Protein AF-0000000079446127 (afdb_homodimer)

Secondary structure (DSSP, 8-state):
-----EEEEEEETTEEEEEEE-TT--SGGG-EEEEE--GGGHHHHHHHHHTSTTTTT--HHHHHHHHHTTEE-TTHHHHHHHHHHT-HHHHHH----------------B-STTSEEEEEEE---SS--TT---EEEEEEETTT--EEEEEES---HHHHHHHHHHHHHHH---SEEEE-S-HHHHHHHHHHHHHHHT--S----EEEE---HHHHHHHHHHHHHHHHHHTT-GGGHHHHHHHHHHHHHHS--TTTSS-HHHHHHSSPPP-HHHHHHHHHH-S-------HHHHHHHHHHHHHHHHHHHHHHHHHHHHHHHHHHHHHHHHT--/-----EEEEEEETTEEEEEEE-TT--SGGG-EEEEE--GGGHHHHHHHHHTSTTTTT--HHHHHHHHHTTEE-TTHHHHHHHHHHT-HHHHHH------------------STTSEEEEEEE---SS--TT---EEEEEEETTT--EEEEEES---HHHHHHHHHHHHHHH---SEEEE-S-HHHHHHHHHHHHHHHT--S----EEEE---HHHHHHHHHHHHHHHHHHTT-GGGHHHHHHHHHHHHHHS--TTTSS-HHHHHHSSPPP-HHHHHHHHHH-------B-HHHHHHHHHHHHHHHHHHHHHHHHHHHHHHHHHHHHHHHHT--

Solvent-accessible surface area (backbone atoms only — not comparable to full-atom values): 34783 Å² total; per-residue (Å²): 133,78,81,59,61,57,68,46,78,43,81,54,99,92,36,48,30,37,35,36,23,57,64,84,40,78,55,76,29,36,46,39,64,13,42,53,53,60,75,89,52,45,62,61,51,49,40,58,30,23,70,21,49,52,22,30,59,48,56,53,68,50,26,44,53,50,39,51,62,44,33,40,44,95,58,46,69,58,51,43,45,53,49,56,74,65,33,63,53,56,62,71,66,47,77,76,71,82,64,78,77,52,75,74,62,77,76,66,58,19,42,63,70,36,32,40,27,30,43,50,74,47,63,74,47,95,47,59,24,84,87,48,31,31,32,32,42,36,36,26,18,67,48,37,60,39,69,46,72,42,72,21,66,55,86,47,39,60,56,47,21,53,52,48,45,51,50,29,40,72,56,20,55,48,55,28,42,30,25,72,66,52,68,69,55,47,52,48,20,50,51,38,34,28,51,70,50,62,37,90,61,85,69,80,54,49,68,44,79,38,89,54,55,65,47,53,51,49,49,52,52,49,50,52,36,47,53,52,54,23,78,80,43,49,46,45,52,72,73,44,45,43,29,38,48,27,26,55,29,68,27,56,34,68,66,40,46,37,17,18,34,34,62,52,50,37,36,84,58,44,47,73,65,52,50,52,48,43,58,75,67,34,87,57,65,64,76,68,44,44,47,56,47,43,25,49,43,31,28,37,18,33,39,37,40,36,52,45,4,49,50,31,18,50,46,42,47,48,50,48,47,53,50,46,54,54,52,60,59,66,63,63,117,132,77,83,60,63,56,69,46,76,44,80,54,98,91,37,49,30,38,35,38,24,57,63,84,48,78,54,76,87,47,51,40,65,12,42,52,53,60,75,90,53,46,62,61,51,51,41,57,29,23,68,22,49,53,22,31,60,49,56,52,67,51,26,44,52,49,39,52,61,45,34,42,43,94,59,47,69,59,52,43,43,53,49,56,73,65,31,61,55,56,62,71,65,47,76,78,71,81,63,81,78,52,73,72,62,78,71,71,82,37,47,63,70,35,33,42,29,28,44,50,74,46,65,75,48,96,47,58,22,84,86,49,30,31,32,33,41,35,36,27,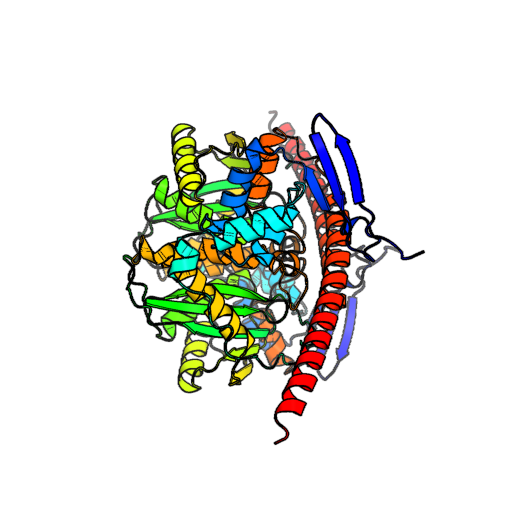19,66,45,36,60,38,68,48,75,42,73,22,66,57,86,46,38,60,58,47,20,54,53,47,47,50,50,28,40,72,56,20,57,47,55,29,42,31,26,72,66,52,66,68,55,48,53,49,21,49,51,39,35,27,51,70,51,61,37,91,62,85,69,79,53,50,68,42,78,37,89,54,53,66,47,51,53,49,49,51,52,51,50,52,36,48,53,50,55,24,78,79,42,50,46,45,52,73,74,43,45,43,30,38,49,27,26,57,28,68,28,58,35,83,49,31,68,42,16,17,35,32,54,52,50,29,36,83,60,44,47,71,64,53,50,52,48,42,62,75,71,35,91,66,74,71,78,53,33,46,49,53,56,42,43,40,53,28,25,50,40,23,30,51,48,46,48,50,19,48,52,32,30,52,48,42,47,51,50,46,47,50,50,45,54,50,48,56,54,62,61,63,116

InterPro domains:
  IPR001584 Integrase, catalytic core [PF00665] (112-209)
  IPR001584 Integrase, catalytic core [PS50994] (109-268)
  IPR012337 Ribonuclease H-like superfamily [SSF53098] (106-262)
  IPR036397 Ribonuclease H superfamily [G3DSA:3.30.420.10] (107-305)
  IPR041588 Integrase zinc-binding domain [PF17921] (37-93)

Structure (mmCIF, N/CA/C/O backbone):
data_AF-0000000079446127-model_v1
#
loop_
_entity.id
_entity.type
_entity.pdbx_description
1 polymer 'Gypsy retrotransposon integrase-like protein 1'
#
loop_
_atom_site.group_PDB
_atom_site.id
_atom_site.type_symbol
_atom_site.label_atom_id
_atom_site.label_alt_id
_atom_site.label_comp_id
_atom_site.label_asym_id
_atom_site.label_entity_id
_atom_site.label_seq_id
_atom_site.pdbx_PDB_ins_code
_atom_site.Cartn_x
_atom_site.Cartn_y
_atom_site.Cartn_z
_atom_site.occupancy
_atom_site.B_iso_or_equiv
_atom_site.auth_seq_id
_atom_site.auth_comp_id
_atom_site.auth_asym_id
_atom_site.auth_atom_id
_atom_site.pdbx_PDB_model_num
ATOM 1 N N . MET A 1 1 ? 5.703 39.188 -22.734 1 23.27 1 MET A N 1
ATOM 2 C CA . MET A 1 1 ? 4.672 39.094 -21.703 1 23.27 1 MET A CA 1
ATOM 3 C C . MET A 1 1 ? 4.672 37.688 -21.078 1 23.27 1 MET A C 1
ATOM 5 O O . MET A 1 1 ? 4.562 36.688 -21.781 1 23.27 1 MET A O 1
ATOM 9 N N . GLY A 1 2 ? 5.465 37.344 -20.016 1 31.41 2 GLY A N 1
ATOM 10 C CA . GLY A 1 2 ? 5.875 36.094 -19.391 1 31.41 2 GLY A CA 1
ATOM 11 C C . GLY A 1 2 ? 4.715 35.188 -19.078 1 31.41 2 GLY A C 1
ATOM 12 O O . GLY A 1 2 ? 3.629 35.625 -18.719 1 31.41 2 GLY A O 1
ATOM 13 N N . ARG A 1 3 ? 4.449 34 -19.641 1 39 3 ARG A N 1
ATOM 14 C CA . ARG A 1 3 ? 3.301 33.125 -19.547 1 39 3 ARG A CA 1
ATOM 15 C C . ARG A 1 3 ? 2.941 32.812 -18.094 1 39 3 ARG A C 1
ATOM 17 O O . ARG A 1 3 ? 3.656 32.094 -17.406 1 39 3 ARG A O 1
ATOM 24 N N . GLY A 1 4 ? 2.486 33.75 -17.156 1 42.06 4 GLY A N 1
ATOM 25 C CA . GLY A 1 4 ? 2.26 34 -15.75 1 42.06 4 GLY A CA 1
ATOM 26 C C . GLY A 1 4 ? 1.458 32.906 -15.062 1 42.06 4 GLY A C 1
ATOM 27 O O . GLY A 1 4 ? 0.84 32.062 -15.727 1 42.06 4 GLY A O 1
ATOM 28 N N . CYS A 1 5 ? 1.877 32.562 -13.828 1 53.16 5 CYS A N 1
ATOM 29 C CA . CYS A 1 5 ? 1.074 31.781 -12.898 1 53.16 5 CYS A CA 1
ATOM 30 C C . CYS A 1 5 ? -0.397 32.156 -12.984 1 53.16 5 CYS A C 1
ATOM 32 O O . CYS A 1 5 ? -0.735 33.344 -12.953 1 53.16 5 CYS A O 1
ATOM 34 N N . GLN A 1 6 ? -1.207 31.422 -13.711 1 63.09 6 GLN A N 1
ATOM 35 C CA . GLN A 1 6 ? -2.621 31.781 -13.781 1 63.09 6 GLN A CA 1
ATOM 36 C C . GLN A 1 6 ? -3.34 31.406 -12.484 1 63.09 6 GLN A C 1
ATOM 38 O O . GLN A 1 6 ? -3.266 30.266 -12.023 1 63.09 6 GLN A O 1
ATOM 43 N N . GLU A 1 7 ? -3.377 32.406 -11.531 1 75.81 7 GLU A N 1
ATOM 44 C CA . GLU A 1 7 ? -4.191 32.281 -10.328 1 75.81 7 GLU A CA 1
ATOM 45 C C . GLU A 1 7 ? -5.562 32.938 -10.516 1 75.81 7 GLU A C 1
ATOM 47 O O . GLU A 1 7 ? -5.691 33.969 -11.172 1 75.81 7 GLU A O 1
ATOM 52 N N . ARG A 1 8 ? -6.613 32.094 -10.219 1 80.5 8 ARG A N 1
ATOM 53 C CA . ARG A 1 8 ? -7.977 32.625 -10.266 1 80.5 8 ARG A CA 1
ATOM 54 C C . ARG A 1 8 ? -8.727 32.312 -8.977 1 80.5 8 ARG A C 1
ATOM 56 O O . ARG A 1 8 ? -8.484 31.281 -8.344 1 80.5 8 ARG A O 1
ATOM 63 N N . PHE A 1 9 ? -9.438 33.375 -8.531 1 85.19 9 PHE A N 1
ATOM 64 C CA . PHE A 1 9 ? -10.273 33.156 -7.355 1 85.19 9 PHE A CA 1
ATOM 65 C C . PHE A 1 9 ? -11.734 33 -7.754 1 85.19 9 PHE A C 1
ATOM 67 O O . PHE A 1 9 ? -12.219 33.688 -8.656 1 85.19 9 PHE A O 1
ATOM 74 N N . LEU A 1 10 ? -12.312 32.031 -7.145 1 86 10 LEU A N 1
ATOM 75 C CA . LEU A 1 10 ? -13.695 31.688 -7.469 1 86 10 LEU A CA 1
ATOM 76 C C . LEU A 1 10 ? -14.531 31.562 -6.203 1 86 10 LEU A C 1
ATOM 78 O O . LEU A 1 10 ? -14.055 31.047 -5.188 1 86 10 LEU A O 1
ATOM 82 N N . TRP A 1 11 ? -15.742 32.125 -6.332 1 84.38 11 TRP A N 1
ATOM 83 C CA . TRP A 1 11 ? -16.719 31.938 -5.273 1 84.38 11 TRP A CA 1
ATOM 84 C C . TRP A 1 11 ? -17.719 30.859 -5.652 1 84.38 11 TRP A C 1
ATOM 86 O O . TRP A 1 11 ? -18.375 30.938 -6.691 1 84.38 11 TRP A O 1
ATOM 96 N N . GLU A 1 12 ? -17.703 29.781 -4.832 1 83.56 12 GLU A N 1
ATOM 97 C CA . GLU A 1 12 ? -18.609 28.656 -5.113 1 83.56 12 GLU A CA 1
ATOM 98 C C . GLU A 1 12 ? -19.25 28.141 -3.834 1 83.56 12 GLU A C 1
ATOM 100 O O . GLU A 1 12 ? -18.562 27.75 -2.895 1 83.56 12 GLU A O 1
ATOM 105 N N . LYS A 1 13 ? -20.578 28.094 -3.791 1 81.25 13 LYS A N 1
ATOM 106 C CA . LYS A 1 13 ? -21.375 27.531 -2.709 1 81.25 13 LYS A CA 1
ATOM 107 C C . LYS A 1 13 ? -20.984 28.109 -1.36 1 81.25 13 LYS A C 1
ATOM 109 O O . LYS A 1 13 ? -20.797 27.391 -0.387 1 81.25 13 LYS A O 1
ATOM 114 N N . GLY A 1 14 ? -20.594 29.391 -1.325 1 79.88 14 GLY A N 1
ATOM 115 C CA . GLY A 1 14 ? -20.344 30.078 -0.069 1 79.88 14 GLY A CA 1
ATOM 116 C C . GLY A 1 14 ? -18.875 30.031 0.344 1 79.88 14 GLY A C 1
ATOM 117 O O . GLY A 1 14 ? -18.516 30.516 1.419 1 79.88 14 GLY A O 1
ATOM 118 N N . PHE A 1 15 ? -18.141 29.469 -0.603 1 86.81 15 PHE A N 1
ATOM 119 C CA . PHE A 1 15 ? -16.719 29.359 -0.279 1 86.81 15 PHE A CA 1
ATOM 120 C C . PHE A 1 15 ? -15.875 30.047 -1.347 1 86.81 15 PHE A C 1
ATOM 122 O O . PHE A 1 15 ? -16.25 30.062 -2.521 1 86.81 15 PHE A O 1
ATOM 129 N N . LEU A 1 16 ? -14.828 30.672 -0.871 1 88.56 16 LEU A N 1
ATOM 130 C CA . LEU A 1 16 ? -13.852 31.266 -1.782 1 88.56 16 LEU A CA 1
ATOM 131 C C . LEU A 1 16 ? -12.727 30.281 -2.076 1 88.56 16 LEU A C 1
ATOM 133 O O . LEU A 1 16 ? -12.133 29.719 -1.153 1 88.56 16 LEU A O 1
ATOM 137 N N . TYR A 1 17 ? -12.492 30.062 -3.385 1 90.12 17 TYR A N 1
ATOM 138 C CA . TYR A 1 17 ? -11.438 29.141 -3.803 1 90.12 17 TYR A CA 1
ATOM 139 C C . TYR A 1 17 ? -10.375 29.859 -4.621 1 90.12 17 TYR A C 1
ATOM 141 O O . TYR A 1 17 ? -10.688 30.812 -5.344 1 90.12 17 TYR A O 1
ATOM 149 N N . ARG A 1 18 ? -9.18 29.406 -4.387 1 86.88 18 ARG A N 1
ATOM 150 C CA . ARG A 1 18 ? -8.078 29.797 -5.266 1 86.88 18 ARG A CA 1
ATOM 151 C C . ARG A 1 18 ? -7.688 28.656 -6.195 1 86.88 18 ARG A C 1
ATOM 153 O O . ARG A 1 18 ? -7.422 27.531 -5.738 1 86.88 18 ARG A O 1
ATOM 160 N N . GLU A 1 19 ? -7.754 28.875 -7.391 1 84.5 19 GLU A N 1
ATOM 161 C CA . GLU A 1 19 ? -7.234 27.922 -8.367 1 84.5 19 GLU A CA 1
ATOM 162 C C . GLU A 1 19 ? -5.867 28.359 -8.891 1 84.5 19 GLU A C 1
ATOM 164 O O . GLU A 1 19 ? -5.699 29.5 -9.32 1 84.5 19 GLU A O 1
ATOM 169 N N . TRP A 1 20 ? -4.969 27.484 -8.664 1 76.12 20 TRP A N 1
ATOM 170 C CA . TRP A 1 20 ? -3.596 27.812 -9.023 1 76.12 20 TRP A CA 1
ATOM 171 C C . TRP A 1 20 ? -2.961 26.703 -9.844 1 76.12 20 TRP A C 1
ATOM 173 O O . TRP A 1 20 ? -3.176 25.516 -9.57 1 76.12 20 TRP A O 1
ATOM 183 N N . ALA A 1 21 ? -2.41 27.062 -10.922 1 69.62 21 ALA A N 1
ATOM 184 C CA . ALA A 1 21 ? -1.623 26.109 -11.711 1 69.62 21 ALA A CA 1
ATOM 185 C C . ALA A 1 21 ? -0.177 26.578 -11.844 1 69.62 21 ALA A C 1
ATOM 187 O O . ALA A 1 21 ? 0.085 27.781 -11.977 1 69.62 21 ALA A O 1
ATOM 188 N N . PRO A 1 22 ? 0.817 25.656 -11.523 1 59.19 22 PRO A N 1
ATOM 189 C CA . PRO A 1 22 ? 2.211 26.062 -11.719 1 59.19 22 PRO A CA 1
ATOM 190 C C . PRO A 1 22 ? 2.479 26.594 -13.125 1 59.19 22 PRO A C 1
ATOM 192 O O . PRO A 1 22 ? 1.766 26.25 -14.062 1 59.19 22 PRO A O 1
ATOM 195 N N . PRO A 1 23 ? 3.43 27.672 -13.125 1 53.41 23 PRO A N 1
ATOM 196 C CA . PRO A 1 23 ? 3.764 28.172 -14.461 1 53.41 23 PRO A CA 1
ATOM 197 C C . PRO A 1 23 ? 4.191 27.047 -15.414 1 53.41 23 PRO A C 1
ATOM 199 O O . PRO A 1 23 ? 4.938 26.156 -15.023 1 53.41 23 PRO A O 1
ATOM 202 N N . GLY A 1 24 ? 3.664 27.047 -16.594 1 47.56 24 GLY A N 1
ATOM 203 C CA . GLY A 1 24 ? 3.984 26.078 -17.609 1 47.56 24 GLY A CA 1
ATOM 204 C C . GLY A 1 24 ? 3.027 24.906 -17.641 1 47.56 24 GLY A C 1
ATOM 205 O O . GLY A 1 24 ? 3.082 24.062 -18.547 1 47.56 24 GLY A O 1
ATOM 206 N N . GLU A 1 25 ? 2.521 24.688 -16.469 1 46.84 25 GLU A N 1
ATOM 207 C CA . GLU A 1 25 ? 1.557 23.578 -16.453 1 46.84 25 GLU A CA 1
ATOM 208 C C . GLU A 1 25 ? 0.2 24.031 -16.984 1 46.84 25 GLU A C 1
ATOM 210 O O . GLU A 1 25 ? -0.528 24.766 -16.312 1 46.84 25 GLU A O 1
ATOM 215 N N . VAL A 1 26 ? 0.149 24.172 -18.234 1 42.28 26 VAL A N 1
ATOM 216 C CA . VAL A 1 26 ? -1.074 24.656 -18.859 1 42.28 26 VAL A CA 1
ATOM 217 C C . VAL A 1 26 ? -2.23 23.719 -18.547 1 42.28 26 VAL A C 1
ATOM 219 O O . VAL A 1 26 ? -3.385 24.016 -18.859 1 42.28 26 VAL A O 1
ATOM 222 N N . GLU A 1 27 ? -1.966 22.484 -18.453 1 44.5 27 GLU A N 1
ATOM 223 C CA . GLU A 1 27 ? -3.135 21.625 -18.562 1 44.5 27 GLU A CA 1
ATOM 224 C C . GLU A 1 27 ? -3.842 21.469 -17.219 1 44.5 27 GLU A C 1
ATOM 226 O O . GLU A 1 27 ? -3.242 21.688 -16.172 1 44.5 27 GLU A O 1
ATOM 231 N N . SER A 1 28 ? -5.168 21.469 -17.188 1 46.16 28 SER A N 1
ATOM 232 C CA . SER A 1 28 ? -6.199 21.422 -16.156 1 46.16 28 SER A CA 1
ATOM 233 C C . SER A 1 28 ? -5.781 20.531 -14.992 1 46.16 28 SER A C 1
ATOM 235 O O . SER A 1 28 ? -6.207 20.734 -13.852 1 46.16 28 SER A O 1
ATOM 237 N N . TRP A 1 29 ? -4.926 19.594 -15.258 1 47.31 29 TRP A N 1
ATOM 238 C CA . TRP A 1 29 ? -4.648 18.578 -14.242 1 47.31 29 TRP A CA 1
ATOM 239 C C . TRP A 1 29 ? -3.711 19.125 -13.172 1 47.31 29 TRP A C 1
ATOM 241 O O . TRP A 1 29 ? -3.658 18.609 -12.055 1 47.31 29 TRP A O 1
ATOM 251 N N . GLY A 1 30 ? -3.164 20.25 -13.477 1 56.69 30 GLY A N 1
ATOM 252 C CA . GLY A 1 30 ? -2.223 20.875 -12.555 1 56.69 30 GLY A CA 1
ATOM 253 C C . GLY A 1 30 ? -2.848 21.969 -11.711 1 56.69 30 GLY A C 1
ATOM 254 O O . GLY A 1 30 ? -2.184 22.562 -10.859 1 56.69 30 GLY A O 1
ATOM 255 N N . ILE A 1 31 ? -4.133 22.016 -11.953 1 63.28 31 ILE A N 1
ATOM 256 C CA . ILE A 1 31 ? -4.754 23.125 -11.227 1 63.28 31 ILE A CA 1
ATOM 257 C C . ILE A 1 31 ? -5.137 22.656 -9.82 1 63.28 31 ILE A C 1
ATOM 259 O O . ILE A 1 31 ? -5.801 21.641 -9.656 1 63.28 31 ILE A O 1
ATOM 263 N N . ARG A 1 32 ? -4.594 23.281 -8.898 1 77.19 32 ARG A N 1
ATOM 264 C CA . ARG A 1 32 ? -4.938 23.031 -7.5 1 77.19 32 ARG A CA 1
ATOM 265 C C . ARG A 1 32 ? -6.027 23.984 -7.023 1 77.19 32 ARG A C 1
ATOM 267 O O . ARG A 1 32 ? -5.949 25.188 -7.258 1 77.19 32 ARG A O 1
ATOM 274 N N . ARG A 1 33 ? -7.07 23.391 -6.578 1 83.69 33 ARG A N 1
ATOM 275 C CA . ARG A 1 33 ? -8.148 24.172 -5.98 1 83.69 33 ARG A CA 1
ATOM 276 C C . ARG A 1 33 ? -7.992 24.25 -4.465 1 83.69 33 ARG A C 1
ATOM 278 O O . ARG A 1 33 ? -8.078 23.219 -3.775 1 83.69 33 ARG A O 1
ATOM 285 N N . GLN A 1 34 ? -7.75 25.453 -4.062 1 89.75 34 GLN A N 1
ATOM 286 C CA . GLN A 1 34 ? -7.473 25.656 -2.645 1 89.75 34 GLN A CA 1
ATOM 287 C C . GLN A 1 34 ? -8.578 26.469 -1.979 1 89.75 34 GLN A C 1
ATOM 289 O O . GLN A 1 34 ? -9.039 27.469 -2.531 1 89.75 34 GLN A O 1
ATOM 294 N N . LEU A 1 35 ? -9.047 26.031 -0.858 1 89.81 35 LEU A N 1
ATOM 295 C CA . LEU A 1 35 ? -9.992 26.797 -0.056 1 89.81 35 LEU A CA 1
ATOM 296 C C . LEU A 1 35 ? -9.297 27.953 0.648 1 89.81 35 LEU A C 1
ATOM 298 O O . LEU A 1 35 ? -8.305 27.75 1.351 1 89.81 35 LEU A O 1
ATOM 302 N N . VAL A 1 36 ? -9.797 29.141 0.406 1 89.5 36 VAL A N 1
ATOM 303 C CA . VAL A 1 36 ? -9.227 30.312 1.062 1 89.5 36 VAL A CA 1
ATOM 304 C C . VAL A 1 36 ? -9.781 30.438 2.48 1 89.5 36 VAL A C 1
ATOM 306 O O . VAL A 1 36 ? -11 30.422 2.684 1 89.5 36 VAL A O 1
ATOM 309 N N . VAL A 1 37 ? -8.883 30.547 3.398 1 89.62 37 VAL A N 1
ATOM 310 C CA . VAL A 1 37 ? -9.312 30.406 4.785 1 89.62 37 VAL A CA 1
ATOM 311 C C . VAL A 1 37 ? -9.109 31.734 5.527 1 89.62 37 VAL A C 1
ATOM 313 O O . VAL A 1 37 ? -8.086 32.406 5.355 1 89.62 37 VAL A O 1
ATOM 316 N N . PRO A 1 38 ? -10.125 32.062 6.328 1 83.94 38 PRO A N 1
ATOM 317 C CA . PRO A 1 38 ? -9.984 33.25 7.18 1 83.94 38 PRO A CA 1
ATOM 318 C C . PRO A 1 38 ? -8.914 33.094 8.258 1 83.94 38 PRO A C 1
ATOM 320 O O . PRO A 1 38 ? -8.484 31.953 8.531 1 83.94 38 PRO A O 1
ATOM 323 N N . GLN A 1 39 ? -8.578 34.125 8.859 1 82.94 39 GLN A N 1
ATOM 324 C CA . GLN A 1 39 ? -7.48 34.156 9.828 1 82.94 39 GLN A CA 1
ATOM 325 C C . GLN A 1 39 ? -7.777 33.281 11.039 1 82.94 39 GLN A C 1
ATOM 327 O O . GLN A 1 39 ? -6.871 32.656 11.578 1 82.94 39 GLN A O 1
ATOM 332 N N . LYS A 1 40 ? -8.992 33.219 11.422 1 83.44 40 LYS A N 1
ATOM 333 C CA . LYS A 1 40 ? -9.375 32.531 12.656 1 83.44 40 LYS A CA 1
ATOM 334 C C . LYS A 1 40 ? -9.086 31.047 12.562 1 83.44 40 LYS A C 1
ATOM 336 O O . LYS A 1 40 ? -8.945 30.375 13.586 1 83.44 40 LYS A O 1
ATOM 341 N N . PHE A 1 41 ? -8.953 30.5 11.352 1 86.62 41 PHE A N 1
ATOM 342 C CA . PHE A 1 41 ? -8.789 29.062 11.195 1 86.62 41 PHE A CA 1
ATOM 343 C C . PHE A 1 41 ? -7.348 28.719 10.859 1 86.62 41 PHE A C 1
ATOM 345 O O . PHE A 1 41 ? -6.992 27.531 10.781 1 86.62 41 PHE A O 1
ATOM 352 N N . ARG A 1 42 ? -6.547 29.688 10.734 1 87.5 42 ARG A N 1
ATOM 353 C CA . ARG A 1 42 ? -5.195 29.484 10.227 1 87.5 42 ARG A CA 1
ATOM 354 C C . ARG A 1 42 ? -4.363 28.672 11.219 1 87.5 42 ARG A C 1
ATOM 356 O O . ARG A 1 42 ? -3.602 27.781 10.82 1 87.5 42 ARG A O 1
ATOM 363 N N . HIS A 1 43 ? -4.512 28.969 12.469 1 89.44 43 HIS A N 1
ATOM 364 C CA . HIS A 1 43 ? -3.734 28.25 13.477 1 89.44 43 HIS A CA 1
ATOM 365 C C . HIS A 1 43 ? -4.07 26.766 13.477 1 89.44 43 HIS A C 1
ATOM 367 O O . HIS A 1 43 ? -3.176 25.922 13.594 1 89.44 43 HIS A O 1
ATOM 373 N N . LYS A 1 44 ? -5.25 26.484 13.383 1 88.19 44 LYS A N 1
ATOM 374 C CA . LYS A 1 44 ? -5.691 25.094 13.336 1 88.19 44 LYS A CA 1
ATOM 375 C C . LYS A 1 44 ? -5.098 24.359 12.133 1 88.19 44 LYS A C 1
ATOM 377 O O . LYS A 1 44 ? -4.645 23.219 12.25 1 88.19 44 LYS A O 1
ATOM 382 N N . LEU A 1 45 ? -5.102 25 11.055 1 91.62 45 LEU A N 1
ATOM 383 C CA . LEU A 1 45 ? -4.57 24.406 9.836 1 91.62 45 LEU A CA 1
ATOM 384 C C . LEU A 1 45 ? -3.062 24.203 9.938 1 91.62 45 LEU A C 1
ATOM 386 O O . LEU A 1 45 ? -2.537 23.172 9.484 1 91.62 45 LEU A O 1
ATOM 390 N N . LEU A 1 46 ? -2.412 25.188 10.531 1 93.81 46 LEU A N 1
ATOM 391 C CA . LEU A 1 46 ? -0.97 25.062 10.711 1 93.81 46 LEU A CA 1
ATOM 392 C C . LEU A 1 46 ? -0.63 23.922 11.656 1 93.81 46 LEU A C 1
ATOM 394 O O . LEU A 1 46 ? 0.337 23.188 11.43 1 93.81 46 LEU A O 1
ATOM 398 N N . TYR A 1 47 ? -1.399 23.781 12.641 1 92.62 47 TYR A N 1
ATOM 399 C CA . TYR A 1 47 ? -1.229 22.672 13.578 1 92.62 47 TYR A CA 1
ATOM 400 C C . TYR A 1 47 ? -1.356 21.328 12.859 1 92.62 47 TYR A C 1
ATOM 402 O O . TYR A 1 47 ? -0.518 20.438 13.031 1 92.62 47 TYR A O 1
ATOM 410 N N . LEU A 1 48 ? -2.326 21.219 12 1 91.19 48 LEU A N 1
ATOM 411 C CA . LEU A 1 48 ? -2.572 19.984 11.258 1 91.19 48 LEU A CA 1
ATOM 412 C C . LEU A 1 48 ? -1.473 19.734 10.234 1 91.19 48 LEU A C 1
ATOM 414 O O . LEU A 1 48 ? -1.124 18.594 9.945 1 91.19 48 LEU A O 1
ATOM 418 N N . ALA A 1 49 ? -0.979 20.766 9.742 1 94.88 49 ALA A N 1
ATOM 419 C CA . ALA A 1 49 ? 0.009 20.656 8.672 1 94.88 49 ALA A CA 1
ATOM 420 C C . ALA A 1 49 ? 1.407 20.422 9.234 1 94.88 49 ALA A C 1
ATOM 422 O O . ALA A 1 49 ? 2.326 20.062 8.5 1 94.88 49 ALA A O 1
ATOM 423 N N . HIS A 1 50 ? 1.597 20.531 10.57 1 94.44 50 HIS A N 1
ATOM 424 C CA . HIS A 1 50 ? 2.955 20.516 11.102 1 94.44 50 HIS A CA 1
ATOM 425 C C . HIS A 1 50 ? 3.051 19.641 12.336 1 94.44 50 HIS A C 1
ATOM 427 O O . HIS A 1 50 ? 3.91 18.75 12.406 1 94.44 50 HIS A O 1
ATOM 433 N N . ASP A 1 51 ? 2.191 19.766 13.25 1 90.69 51 ASP A N 1
ATOM 434 C CA . ASP A 1 51 ? 2.42 19.312 14.617 1 90.69 51 ASP A CA 1
ATOM 435 C C . ASP A 1 51 ? 1.981 17.859 14.797 1 90.69 51 ASP A C 1
ATOM 437 O O . ASP A 1 51 ? 2.551 17.141 15.617 1 90.69 51 ASP A O 1
ATOM 441 N N . ILE A 1 52 ? 0.947 17.516 14.117 1 90.25 52 ILE A N 1
ATOM 442 C CA . ILE A 1 52 ? 0.389 16.188 14.367 1 90.25 52 ILE A CA 1
ATOM 443 C C . ILE A 1 52 ? 1.31 15.125 13.773 1 90.25 52 ILE A C 1
ATOM 445 O O . ILE A 1 52 ? 2.092 15.406 12.867 1 90.25 52 ILE A O 1
ATOM 449 N N . PRO A 1 53 ? 1.214 13.922 14.219 1 90.06 53 PRO A N 1
ATOM 450 C CA . PRO A 1 53 ? 2.102 12.859 13.734 1 90.06 53 PRO A CA 1
ATOM 451 C C . PRO A 1 53 ? 2.018 12.664 12.227 1 90.06 53 PRO A C 1
ATOM 453 O O . PRO A 1 53 ? 3.039 12.438 11.57 1 90.06 53 PRO A O 1
ATOM 456 N N . LEU A 1 54 ? 0.848 12.828 11.688 1 93.19 54 LEU A N 1
ATOM 457 C CA . LEU A 1 54 ? 0.642 12.633 10.258 1 93.19 54 LEU A CA 1
ATOM 458 C C . LEU A 1 54 ? 1.305 13.75 9.453 1 93.19 54 LEU A C 1
ATOM 460 O O . LEU A 1 54 ? 1.385 13.672 8.227 1 93.19 54 LEU A O 1
ATOM 464 N N . ALA A 1 55 ? 1.797 14.734 10.148 1 93.62 55 ALA A N 1
ATOM 465 C CA . ALA A 1 55 ? 2.531 15.805 9.492 1 93.62 55 ALA A CA 1
ATOM 466 C C . ALA A 1 55 ? 4.02 15.742 9.828 1 93.62 55 ALA A C 1
ATOM 468 O O . ALA A 1 55 ? 4.844 16.344 9.133 1 93.62 55 ALA A O 1
ATOM 469 N N . GLY A 1 56 ? 4.371 15.195 10.906 1 91.81 56 GLY A N 1
ATOM 470 C CA . GLY A 1 56 ? 5.719 14.742 11.211 1 91.81 56 GLY A CA 1
ATOM 471 C C . GLY A 1 56 ? 6.672 15.875 11.547 1 91.81 56 GLY A C 1
ATOM 472 O O . GLY A 1 56 ? 7.891 15.719 11.43 1 91.81 56 GLY A O 1
ATOM 473 N N . HIS A 1 57 ? 6.148 17.062 11.789 1 92.44 57 HIS A N 1
ATOM 474 C CA . HIS A 1 57 ? 6.996 18.219 12.102 1 92.44 57 HIS A CA 1
ATOM 475 C C . HIS A 1 57 ? 8.055 18.438 11.023 1 92.44 57 HIS A C 1
ATOM 477 O O . HIS A 1 57 ? 9.219 18.703 11.336 1 92.44 57 HIS A O 1
ATOM 483 N N . GLN A 1 58 ? 7.641 18.25 9.867 1 92.25 58 GLN A N 1
ATOM 484 C CA . GLN A 1 58 ? 8.586 18.422 8.766 1 92.25 58 GLN A CA 1
ATOM 485 C C . GLN A 1 58 ? 8.922 19.891 8.547 1 92.25 58 GLN A C 1
ATOM 487 O O . GLN A 1 58 ? 8.305 20.766 9.148 1 92.25 58 GLN A O 1
ATOM 492 N N . GLY A 1 59 ? 9.883 20.188 7.715 1 90.5 59 GLY A N 1
ATOM 493 C CA . GLY A 1 59 ? 10.438 21.516 7.516 1 90.5 59 GLY A CA 1
ATOM 494 C C . GLY A 1 59 ? 9.438 22.5 6.922 1 90.5 59 GLY A C 1
ATOM 495 O O . GLY A 1 59 ? 8.305 22.109 6.598 1 90.5 59 GLY A O 1
ATOM 496 N N . ILE A 1 60 ? 9.875 23.703 6.789 1 92.56 60 ILE A N 1
ATOM 497 C CA . ILE A 1 60 ? 9.047 24.828 6.367 1 92.56 60 ILE A CA 1
ATOM 498 C C . ILE A 1 60 ? 8.469 24.562 4.98 1 92.56 60 ILE A C 1
ATOM 500 O O . ILE A 1 60 ? 7.262 24.688 4.77 1 92.56 60 ILE A O 1
ATOM 504 N N . ARG A 1 61 ? 9.273 24.141 4.105 1 89.88 61 ARG A N 1
ATOM 505 C CA . ARG A 1 61 ? 8.828 23.906 2.732 1 89.88 61 ARG A CA 1
ATOM 506 C C . ARG A 1 61 ? 7.793 22.797 2.668 1 89.88 61 ARG A C 1
ATOM 508 O O . ARG A 1 61 ? 6.766 22.922 1.999 1 89.88 61 ARG A O 1
ATOM 515 N N . ARG A 1 62 ? 8.055 21.766 3.307 1 93 62 ARG A N 1
ATOM 516 C CA . ARG A 1 62 ? 7.16 20.609 3.275 1 93 62 ARG A CA 1
ATOM 517 C C . ARG A 1 62 ? 5.84 20.922 3.975 1 93 62 ARG A C 1
ATOM 519 O O . ARG A 1 62 ? 4.773 20.5 3.518 1 93 62 ARG A O 1
ATOM 526 N N . THR A 1 63 ? 5.906 21.641 5.043 1 94.75 63 THR A N 1
ATOM 527 C CA . THR A 1 63 ? 4.695 22.078 5.734 1 94.75 63 THR A CA 1
ATOM 528 C C . THR A 1 63 ? 3.846 22.969 4.836 1 94.75 63 THR A C 1
ATOM 530 O O . THR A 1 63 ? 2.625 22.797 4.766 1 94.75 63 THR A O 1
ATOM 533 N N . ARG A 1 64 ? 4.523 23.812 4.16 1 93 64 ARG A N 1
ATOM 534 C CA . ARG A 1 64 ? 3.836 24.703 3.24 1 93 64 ARG A CA 1
ATOM 535 C C . ARG A 1 64 ? 3.164 23.938 2.113 1 93 64 ARG A C 1
ATOM 537 O O . ARG A 1 64 ? 2.006 24.188 1.779 1 93 64 ARG A O 1
ATOM 544 N N . GLN A 1 65 ? 3.881 23.078 1.579 1 90.56 65 GLN A N 1
ATOM 545 C CA . GLN A 1 65 ? 3.348 22.266 0.484 1 90.56 65 GLN A CA 1
ATOM 546 C C . GLN A 1 65 ? 2.131 21.469 0.933 1 90.56 65 GLN A C 1
ATOM 548 O O . GLN A 1 65 ? 1.156 21.328 0.19 1 90.56 65 GLN A O 1
ATOM 553 N N . ARG A 1 66 ? 2.23 20.953 2.09 1 93.81 66 ARG A N 1
ATOM 554 C CA . ARG A 1 66 ? 1.11 20.203 2.65 1 93.81 66 ARG A CA 1
ATOM 555 C C . ARG A 1 66 ? -0.129 21.078 2.773 1 93.81 66 ARG A C 1
ATOM 557 O O . ARG A 1 66 ? -1.222 20.688 2.361 1 93.81 66 ARG A O 1
ATOM 564 N N . LEU A 1 67 ? 0.047 22.219 3.277 1 92.88 67 LEU A N 1
ATOM 565 C CA . LEU A 1 67 ? -1.05 23.156 3.488 1 92.88 67 LEU A CA 1
ATOM 566 C C . LEU A 1 67 ? -1.656 23.594 2.158 1 92.88 67 LEU A C 1
ATOM 568 O O . LEU A 1 67 ? -2.881 23.641 2.014 1 92.88 67 LEU A O 1
ATOM 572 N N . LEU A 1 68 ? -0.838 23.812 1.18 1 89.75 68 LEU A N 1
ATOM 573 C CA . LEU A 1 68 ? -1.249 24.391 -0.092 1 89.75 68 LEU A CA 1
ATOM 574 C C . LEU A 1 68 ? -1.959 23.359 -0.96 1 89.75 68 LEU A C 1
ATOM 576 O O . LEU A 1 68 ? -2.531 23.703 -1.998 1 89.75 68 LEU A O 1
ATOM 580 N N . GLN A 1 69 ? -1.931 22.156 -0.531 1 88.44 69 GLN A N 1
ATOM 581 C CA . GLN A 1 69 ? -2.699 21.156 -1.259 1 88.44 69 GLN A CA 1
ATOM 582 C C . GLN A 1 69 ? -4.199 21.406 -1.137 1 88.44 69 GLN A C 1
ATOM 584 O O . GLN A 1 69 ? -4.965 21.094 -2.047 1 88.44 69 GLN A O 1
ATOM 589 N N . ASN A 1 70 ? -4.574 22.031 -0.013 1 89.12 70 ASN A N 1
ATOM 590 C CA . ASN A 1 70 ? -6.004 22.172 0.248 1 89.12 70 ASN A CA 1
ATOM 591 C C . ASN A 1 70 ? -6.387 23.609 0.538 1 89.12 70 ASN A C 1
ATOM 593 O O . ASN A 1 70 ? -7.516 24.031 0.275 1 89.12 70 ASN A O 1
ATOM 597 N N . PHE A 1 71 ? -5.438 24.312 1.052 1 91.5 71 PHE A N 1
ATOM 598 C CA . PHE A 1 71 ? -5.816 25.609 1.613 1 91.5 71 PHE A CA 1
ATOM 599 C C . PHE A 1 71 ? -4.859 26.703 1.154 1 91.5 71 PHE A C 1
ATOM 601 O O . PHE A 1 71 ? -3.711 26.422 0.804 1 91.5 71 PHE A O 1
ATOM 608 N N . TYR A 1 72 ? -5.418 27.859 1.201 1 90.38 72 TYR A N 1
ATOM 609 C CA . TYR A 1 72 ? -4.613 29.047 0.923 1 90.38 72 TYR A CA 1
ATOM 610 C C . TYR A 1 72 ? -5.012 30.203 1.832 1 90.38 72 TYR A C 1
ATOM 612 O O . TYR A 1 72 ? -6.195 30.375 2.145 1 90.38 72 TYR A O 1
ATOM 620 N N . CYS A 1 73 ? -4.082 30.859 2.33 1 86.88 73 CYS A N 1
ATOM 621 C CA . CYS A 1 73 ? -4.293 32.125 3.035 1 86.88 73 CYS A CA 1
ATOM 622 C C . CYS A 1 73 ? -3.229 33.156 2.654 1 86.88 73 CYS A C 1
ATOM 624 O O . CYS A 1 73 ? -2.064 32.781 2.459 1 86.88 73 CYS A O 1
ATOM 626 N N . PRO A 1 74 ? -3.711 34.375 2.521 1 84.62 74 PRO A N 1
ATOM 627 C CA . PRO A 1 74 ? -2.688 35.406 2.285 1 84.62 74 PRO A CA 1
ATOM 628 C C . PRO A 1 74 ? -1.583 35.375 3.34 1 84.62 74 PRO A C 1
ATOM 630 O O . PRO A 1 74 ? -1.867 35.281 4.535 1 84.62 74 PRO A O 1
ATOM 633 N N . GLY A 1 75 ? -0.345 35.375 2.896 1 87.25 75 GLY A N 1
ATOM 634 C CA . GLY A 1 75 ? 0.784 35.375 3.811 1 87.25 75 GLY A CA 1
ATOM 635 C C . GLY A 1 75 ? 1.161 33.969 4.27 1 87.25 75 GLY A C 1
ATOM 636 O O . GLY A 1 75 ? 1.837 33.812 5.289 1 87.25 75 GLY A O 1
ATOM 637 N N . VAL A 1 76 ? 0.662 33.031 3.588 1 90.19 76 VAL A N 1
ATOM 638 C CA . VAL A 1 76 ? 0.856 31.641 3.98 1 90.19 76 VAL A CA 1
ATOM 639 C C . VAL A 1 76 ? 2.35 31.344 4.09 1 90.19 76 VAL A C 1
ATOM 641 O O . VAL A 1 76 ? 2.775 30.609 4.984 1 90.19 76 VAL A O 1
ATOM 644 N N . PHE A 1 77 ? 3.156 31.922 3.303 1 89.94 77 PHE A N 1
ATOM 645 C CA . PHE A 1 77 ? 4.59 31.656 3.318 1 89.94 77 PHE A CA 1
ATOM 646 C C . PHE A 1 77 ? 5.219 32.125 4.621 1 89.94 77 PHE A C 1
ATOM 648 O O . PHE A 1 77 ? 5.926 31.391 5.293 1 89.94 77 PHE A O 1
ATOM 655 N N . THR A 1 78 ? 4.895 33.312 4.977 1 91.31 78 THR A N 1
ATOM 656 C CA . THR A 1 78 ? 5.43 33.906 6.195 1 91.31 78 THR A CA 1
ATOM 657 C C . THR A 1 78 ? 4.863 33.219 7.43 1 91.31 78 THR A C 1
ATOM 659 O O . THR A 1 78 ? 5.594 32.938 8.383 1 91.31 78 THR A O 1
ATOM 662 N N . ASN A 1 79 ? 3.598 32.969 7.391 1 92.38 79 ASN A N 1
ATOM 663 C CA . ASN A 1 79 ? 2.939 32.344 8.539 1 92.38 79 ASN A CA 1
ATOM 664 C C . ASN A 1 79 ? 3.504 30.953 8.82 1 92.38 79 ASN A C 1
ATOM 666 O O . ASN A 1 79 ? 3.76 30.609 9.977 1 92.38 79 ASN A O 1
ATOM 670 N N . VAL A 1 80 ? 3.697 30.172 7.758 1 95.38 80 VAL A N 1
ATOM 671 C CA . VAL A 1 80 ? 4.234 28.828 7.922 1 95.38 80 VAL A CA 1
ATOM 672 C C . VAL A 1 80 ? 5.66 28.906 8.461 1 95.38 80 VAL A C 1
ATOM 674 O O . VAL A 1 80 ? 6.027 28.156 9.375 1 95.38 80 VAL A O 1
ATOM 677 N N . ARG A 1 81 ? 6.449 29.766 7.898 1 94.56 81 ARG A N 1
ATOM 678 C CA . ARG A 1 81 ? 7.832 29.938 8.336 1 94.56 81 ARG A CA 1
ATOM 679 C C . ARG A 1 81 ? 7.895 30.297 9.82 1 94.56 81 ARG A C 1
ATOM 681 O O . ARG A 1 81 ? 8.648 29.688 10.578 1 94.56 81 ARG A O 1
ATOM 688 N N . GLN A 1 82 ? 7.164 31.266 10.195 1 94.69 82 GLN A N 1
ATOM 689 C CA . GLN A 1 82 ? 7.152 31.703 11.586 1 94.69 82 GLN A CA 1
ATOM 690 C C . GLN A 1 82 ? 6.684 30.594 12.516 1 94.69 82 GLN A C 1
ATOM 692 O O . GLN A 1 82 ? 7.254 30.391 13.594 1 94.69 82 GLN A O 1
ATOM 697 N N . TYR A 1 83 ? 5.684 29.906 12.094 1 95 83 TYR A N 1
ATOM 698 C CA . TYR A 1 83 ? 5.137 28.812 12.898 1 95 83 TYR A CA 1
ATOM 699 C C . TYR A 1 83 ? 6.176 27.719 13.117 1 95 83 TYR A C 1
ATOM 701 O O . TYR A 1 83 ? 6.414 27.297 14.25 1 95 83 TYR A O 1
ATOM 709 N N . CYS A 1 84 ? 6.785 27.266 12.047 1 94.5 84 CYS A N 1
ATOM 710 C CA . CYS A 1 84 ? 7.77 26.188 12.125 1 94.5 84 CYS A CA 1
ATOM 711 C C . CYS A 1 84 ? 8.977 26.609 12.953 1 94.5 84 CYS A C 1
ATOM 713 O O . CYS A 1 84 ? 9.523 25.812 13.719 1 94.5 84 CYS A O 1
ATOM 715 N N . ARG A 1 85 ? 9.367 27.844 12.828 1 93.5 85 ARG A N 1
ATOM 716 C CA . ARG A 1 85 ? 10.539 28.359 13.539 1 93.5 85 ARG A CA 1
ATOM 717 C C . ARG A 1 85 ? 10.25 28.516 15.023 1 93.5 85 ARG A C 1
ATOM 719 O O . ARG A 1 85 ? 11.18 28.547 15.836 1 93.5 85 ARG A O 1
ATOM 726 N N . SER A 1 86 ? 9.031 28.656 15.32 1 93.44 86 SER A N 1
ATOM 727 C CA . SER A 1 86 ? 8.664 28.844 16.719 1 93.44 86 SER A CA 1
ATOM 728 C C . SER A 1 86 ? 8.234 27.531 17.359 1 93.44 86 SER A C 1
ATOM 730 O O . SER A 1 86 ? 7.824 27.516 18.531 1 93.44 86 SER A O 1
ATOM 732 N N . CYS A 1 87 ? 8.195 26.453 16.625 1 92.38 87 CYS A N 1
ATOM 733 C CA . CYS A 1 87 ? 7.738 25.172 17.141 1 92.38 87 CYS A CA 1
ATOM 734 C C . CYS A 1 87 ? 8.719 24.625 18.172 1 92.38 87 CYS A C 1
ATOM 736 O O . CYS A 1 87 ? 9.875 24.359 17.844 1 92.38 87 CYS A O 1
ATOM 738 N N . ASP A 1 88 ? 8.289 24.328 19.328 1 89.94 88 ASP A N 1
ATOM 739 C CA . ASP A 1 88 ? 9.141 23.938 20.453 1 89.94 88 ASP A CA 1
ATOM 740 C C . ASP A 1 88 ? 9.766 22.562 20.219 1 89.94 88 ASP A C 1
ATOM 742 O O . ASP A 1 88 ? 10.984 22.406 20.328 1 89.94 88 ASP A O 1
ATOM 746 N N . PRO A 1 89 ? 8.992 21.625 19.875 1 88.25 89 PRO A N 1
ATOM 747 C CA . PRO A 1 89 ? 9.594 20.297 19.641 1 88.25 89 PRO A CA 1
ATOM 748 C C . PRO A 1 89 ? 10.672 20.328 18.562 1 88.25 89 PRO A C 1
ATOM 750 O O . PRO A 1 89 ? 11.695 19.641 18.688 1 88.25 89 PRO A O 1
ATOM 753 N N . CYS A 1 90 ? 10.398 21 17.562 1 89.06 90 CYS A N 1
ATOM 754 C CA . CYS A 1 90 ? 11.375 21.078 16.469 1 89.06 90 CYS A CA 1
ATOM 755 C C . CYS A 1 90 ? 12.648 21.781 16.938 1 89.06 90 CYS A C 1
ATOM 757 O O . CYS A 1 90 ? 13.75 21.406 16.531 1 89.06 90 CYS A O 1
ATOM 759 N N . GLN A 1 91 ? 12.547 22.766 17.734 1 86.62 91 GLN A N 1
ATOM 760 C CA . GLN A 1 91 ? 13.703 23.484 18.234 1 86.62 91 GLN A CA 1
ATOM 761 C C . GLN A 1 91 ? 14.555 22.609 19.156 1 86.62 91 GLN A C 1
ATOM 763 O O . GLN A 1 91 ? 15.781 22.734 19.172 1 86.62 91 GLN A O 1
ATOM 768 N N . ARG A 1 92 ? 13.945 21.812 19.859 1 84.38 92 ARG A N 1
ATOM 769 C CA . ARG A 1 92 ? 14.641 20.938 20.797 1 84.38 92 ARG A CA 1
ATOM 770 C C . ARG A 1 92 ? 15.445 19.875 20.047 1 84.38 92 ARG A C 1
ATOM 772 O O . ARG A 1 92 ? 16.531 19.484 20.5 1 84.38 92 ARG A O 1
ATOM 779 N N . VAL A 1 93 ? 14.875 19.328 19.047 1 82.38 93 VAL A N 1
ATOM 780 C CA . VAL A 1 93 ? 15.523 18.25 18.312 1 82.38 93 VAL A CA 1
ATOM 781 C C . VAL A 1 93 ? 16.625 18.812 17.422 1 82.38 93 VAL A C 1
ATOM 783 O O . VAL A 1 93 ? 17.672 18.188 17.234 1 82.38 93 VAL A O 1
ATOM 786 N N . GLY A 1 94 ? 16.719 19.938 17.156 1 68.5 94 GLY A N 1
ATOM 787 C CA . GLY A 1 94 ? 17.719 20.562 16.312 1 68.5 94 GLY A CA 1
ATOM 788 C C . GLY A 1 94 ? 17.531 20.234 14.836 1 68.5 94 GLY A C 1
ATOM 789 O O . GLY A 1 94 ? 16.703 19.391 14.477 1 68.5 94 GLY A O 1
ATOM 790 N N . LYS A 1 95 ? 18.125 21.078 14.055 1 59.12 95 LYS A N 1
ATOM 791 C CA . LYS A 1 95 ? 18.047 20.891 12.609 1 59.12 95 LYS A CA 1
ATOM 792 C C . LYS A 1 95 ? 18.984 19.766 12.141 1 59.12 95 LYS A C 1
ATOM 794 O O . LYS A 1 95 ? 20.094 19.625 12.656 1 59.12 95 LYS A O 1
ATOM 799 N N . ALA A 1 96 ? 18.484 18.688 11.703 1 50.94 96 ALA A N 1
ATOM 800 C CA . ALA A 1 96 ? 19.375 17.688 11.109 1 50.94 96 ALA A CA 1
ATOM 801 C C . ALA A 1 96 ? 20.422 18.344 10.219 1 50.94 96 ALA A C 1
ATOM 803 O O . ALA A 1 96 ? 20.109 19.219 9.414 1 50.94 96 ALA A O 1
ATOM 804 N N . ARG A 1 97 ? 21.656 18.469 10.75 1 44.22 97 ARG A N 1
ATOM 805 C CA . ARG A 1 97 ? 22.75 18.938 9.898 1 44.22 97 ARG A CA 1
ATOM 806 C C . ARG A 1 97 ? 22.703 18.266 8.531 1 44.22 97 ARG A C 1
ATOM 808 O O . ARG A 1 97 ? 22.641 17.031 8.438 1 44.22 97 ARG A O 1
ATOM 815 N N . ASP A 1 98 ? 22.047 18.891 7.762 1 43.62 98 ASP A N 1
ATOM 816 C CA . ASP A 1 98 ? 22.062 18.391 6.383 1 43.62 98 ASP A CA 1
ATOM 817 C C . ASP A 1 98 ? 23.469 17.938 5.992 1 43.62 98 ASP A C 1
ATOM 819 O O . ASP A 1 98 ? 24.281 18.734 5.516 1 43.62 98 ASP A O 1
ATOM 823 N N . LYS A 1 99 ? 24.172 17.234 6.875 1 39.97 99 LYS A N 1
ATOM 824 C CA . LYS A 1 99 ? 25.562 16.984 6.539 1 39.97 99 LYS A CA 1
ATOM 825 C C . LYS A 1 99 ? 25.734 16.672 5.055 1 39.97 99 LYS A C 1
ATOM 827 O O . LYS A 1 99 ? 26.609 17.234 4.395 1 39.97 99 LYS A O 1
ATOM 832 N N . GLY A 1 100 ? 25.781 15.32 4.707 1 37.16 100 GLY A N 1
ATOM 833 C CA . GLY A 1 100 ? 26.438 14.805 3.52 1 37.16 100 GLY A CA 1
ATOM 834 C C . GLY A 1 100 ? 25.656 15.062 2.244 1 37.16 100 GLY A C 1
ATOM 835 O O . GLY A 1 100 ? 24.422 14.906 2.219 1 37.16 100 GLY A O 1
ATOM 836 N N . LYS A 1 101 ? 26.188 16.109 1.552 1 34.28 101 LYS A N 1
ATOM 837 C CA . LYS A 1 101 ? 25.766 16.281 0.162 1 34.28 101 LYS A CA 1
ATOM 838 C C . LYS A 1 101 ? 25.625 14.945 -0.548 1 34.28 101 LYS A C 1
ATOM 840 O O . LYS A 1 101 ? 26.594 14.211 -0.713 1 34.28 101 LYS A O 1
ATOM 845 N N . ALA A 1 102 ? 24.766 14.227 -0.306 1 36.16 102 ALA A N 1
ATOM 846 C CA . ALA A 1 102 ? 24.609 13 -1.087 1 36.16 102 ALA A CA 1
ATOM 847 C C . ALA A 1 102 ? 24.797 13.273 -2.576 1 36.16 102 ALA A C 1
ATOM 849 O O . ALA A 1 102 ? 24.266 14.25 -3.105 1 36.16 102 ALA A O 1
ATOM 850 N N . VAL A 1 103 ? 25.891 12.852 -3.066 1 32.62 103 VAL A N 1
ATOM 851 C CA . VAL A 1 103 ? 26.141 12.852 -4.504 1 32.62 103 VAL A CA 1
ATOM 852 C C . VAL A 1 103 ? 24.859 12.453 -5.246 1 32.62 103 VAL A C 1
ATOM 854 O O . VAL A 1 103 ? 24.312 11.375 -5.004 1 32.62 103 VAL A O 1
ATOM 857 N N . LEU A 1 104 ? 24.125 13.445 -5.508 1 34.34 104 LEU A N 1
ATOM 858 C CA . LEU A 1 104 ? 22.938 13.148 -6.301 1 34.34 104 LEU A CA 1
ATOM 859 C C . LEU A 1 104 ? 23.297 12.32 -7.527 1 34.34 104 LEU A C 1
ATOM 861 O O . LEU A 1 104 ? 24.078 12.766 -8.375 1 34.34 104 LEU A O 1
ATOM 865 N N . ARG A 1 105 ? 23.531 11.172 -7.457 1 37.22 105 ARG A N 1
ATOM 866 C CA . ARG A 1 105 ? 23.688 10.406 -8.695 1 37.22 105 ARG A CA 1
ATOM 867 C C . ARG A 1 105 ? 22.516 10.656 -9.633 1 37.22 105 ARG A C 1
ATOM 869 O O . ARG A 1 105 ? 21.391 10.945 -9.188 1 37.22 105 ARG A O 1
ATOM 876 N N . PRO A 1 106 ? 22.859 10.992 -10.867 1 36.62 106 PRO A N 1
ATOM 877 C CA . PRO A 1 106 ? 21.812 11.188 -11.883 1 36.62 106 PRO A CA 1
ATOM 878 C C . PRO A 1 106 ? 20.609 10.273 -11.68 1 36.62 106 PRO A C 1
ATOM 880 O O . PRO A 1 106 ? 20.766 9.117 -11.266 1 36.62 106 PRO A O 1
ATOM 883 N N . LEU A 1 107 ? 19.625 10.922 -11.414 1 39.47 107 LEU A N 1
ATOM 884 C CA . LEU A 1 107 ? 18.438 10.117 -11.188 1 39.47 107 LEU A CA 1
ATOM 885 C C . LEU A 1 107 ? 18.25 9.094 -12.312 1 39.47 107 LEU A C 1
ATOM 887 O O . LEU A 1 107 ? 18.219 9.461 -13.484 1 39.47 107 LEU A O 1
ATOM 891 N N . PRO A 1 108 ? 18.422 7.996 -12.188 1 42.38 108 PRO A N 1
ATOM 892 C CA . PRO A 1 108 ? 18.234 6.984 -13.227 1 42.38 108 PRO A CA 1
ATOM 893 C C . PRO A 1 108 ? 16.859 7.055 -13.875 1 42.38 108 PRO A C 1
ATOM 895 O O . PRO A 1 108 ? 15.945 7.688 -13.328 1 42.38 108 PRO A O 1
ATOM 898 N N . ILE A 1 109 ? 16.672 6.812 -15.227 1 45 109 ILE A N 1
ATOM 899 C CA . ILE A 1 109 ? 15.523 6.262 -15.93 1 45 109 ILE A CA 1
ATOM 900 C C . ILE A 1 109 ? 14.617 5.523 -14.945 1 45 109 ILE A C 1
ATOM 902 O O . ILE A 1 109 ? 15.094 4.754 -14.109 1 45 109 ILE A O 1
ATOM 906 N N . ILE A 1 110 ? 13.477 6.301 -14.719 1 54.03 110 ILE A N 1
ATOM 907 C CA . ILE A 1 110 ? 12.555 5.68 -13.781 1 54.03 110 ILE A CA 1
ATOM 908 C C . ILE A 1 110 ? 12.078 4.336 -14.328 1 54.03 110 ILE A C 1
ATOM 910 O O . ILE A 1 110 ? 11.586 4.258 -15.453 1 54.03 110 ILE A O 1
ATOM 914 N N . GLU A 1 111 ? 12.414 3.428 -13.727 1 63.59 111 GLU A N 1
ATOM 915 C CA . GLU A 1 111 ? 11.922 2.072 -13.961 1 63.59 111 GLU A CA 1
ATOM 916 C C . GLU A 1 111 ? 10.609 1.825 -13.219 1 63.59 111 GLU A C 1
ATOM 918 O O . GLU A 1 111 ? 10.07 2.73 -12.586 1 63.59 111 GLU A O 1
ATOM 923 N N . GLU A 1 112 ? 9.828 0.917 -13.531 1 75.56 112 GLU A N 1
ATOM 924 C CA . GLU A 1 112 ? 8.633 0.464 -12.836 1 75.56 112 GLU A CA 1
ATOM 925 C C . GLU A 1 112 ? 8.812 0.552 -11.32 1 75.56 112 GLU A C 1
ATOM 927 O O . GLU A 1 112 ? 9.867 0.209 -10.797 1 75.56 112 GLU A O 1
ATOM 932 N N . PRO A 1 113 ? 7.777 1.337 -10.703 1 87 113 PRO A N 1
ATOM 933 C CA . PRO A 1 113 ? 7.863 1.449 -9.242 1 87 113 PRO A CA 1
ATOM 934 C C . PRO A 1 113 ? 8.258 0.135 -8.57 1 87 113 PRO A C 1
ATOM 936 O O . PRO A 1 113 ? 7.742 -0.926 -8.938 1 87 113 PRO A O 1
ATOM 939 N N . PHE A 1 114 ? 9.234 0.248 -7.703 1 90.25 114 PHE A N 1
ATOM 940 C CA . PHE A 1 114 ? 9.711 -0.805 -6.812 1 90.25 114 PHE A CA 1
ATOM 941 C C . PHE A 1 114 ? 10.461 -1.875 -7.594 1 90.25 114 PHE A C 1
ATOM 943 O O . PHE A 1 114 ? 10.68 -2.98 -7.09 1 90.25 114 PHE A O 1
ATOM 950 N N . GLN A 1 115 ? 10.859 -1.631 -8.805 1 85.56 115 GLN A N 1
ATOM 951 C CA . GLN A 1 115 ? 11.773 -2.52 -9.516 1 85.56 115 GLN A CA 1
ATOM 952 C C . GLN A 1 115 ? 13.18 -2.457 -8.922 1 85.56 115 GLN A C 1
ATOM 954 O O . GLN A 1 115 ? 13.883 -3.467 -8.875 1 85.56 115 GLN A O 1
ATOM 959 N N . LYS A 1 116 ? 13.523 -1.266 -8.625 1 85.69 116 LYS A N 1
ATOM 960 C CA . LYS A 1 116 ? 14.789 -1.023 -7.945 1 85.69 116 LYS A CA 1
ATOM 961 C C . LYS A 1 116 ? 14.57 -0.34 -6.602 1 85.69 116 LYS A C 1
ATOM 963 O O . LYS A 1 116 ? 13.961 0.729 -6.531 1 85.69 116 LYS A O 1
ATOM 968 N N . VAL A 1 117 ? 15.094 -1.021 -5.535 1 90.31 117 VAL A N 1
ATOM 969 C CA . VAL A 1 117 ? 14.852 -0.471 -4.207 1 90.31 117 VAL A CA 1
ATOM 970 C C . VAL A 1 117 ? 16.156 -0.424 -3.418 1 90.31 117 VAL A C 1
ATOM 972 O O . VAL A 1 117 ? 17.062 -1.219 -3.662 1 90.31 117 VAL A O 1
ATOM 975 N N . ALA A 1 118 ? 16.25 0.574 -2.566 1 90.62 118 ALA A N 1
ATOM 976 C CA . ALA A 1 118 ? 17.328 0.65 -1.589 1 90.62 118 ALA A CA 1
ATOM 977 C C . ALA A 1 118 ? 16.875 0.169 -0.218 1 90.62 118 ALA A C 1
ATOM 979 O O . ALA A 1 118 ? 15.758 0.482 0.213 1 90.62 118 ALA A O 1
ATOM 980 N N . MET A 1 119 ? 17.672 -0.617 0.426 1 92.56 119 MET A N 1
ATOM 981 C CA . MET A 1 119 ? 17.312 -1.202 1.713 1 92.56 119 MET A CA 1
ATOM 982 C C . MET A 1 119 ? 18.359 -0.895 2.77 1 92.56 119 MET A C 1
ATOM 984 O O . MET A 1 119 ? 19.562 -0.915 2.482 1 92.56 119 MET A O 1
ATOM 988 N N . ASP A 1 120 ? 17.938 -0.599 4.004 1 92.44 120 ASP A N 1
ATOM 989 C CA . ASP A 1 120 ? 18.812 -0.364 5.152 1 92.44 120 ASP A CA 1
ATOM 990 C C . ASP A 1 120 ? 18.125 -0.756 6.457 1 92.44 120 ASP A C 1
ATOM 992 O O . ASP A 1 120 ? 16.906 -0.884 6.5 1 92.44 120 ASP A O 1
ATOM 996 N N . ILE A 1 121 ? 18.891 -1.065 7.41 1 94.19 121 ILE A N 1
ATOM 997 C CA . ILE A 1 121 ? 18.375 -1.345 8.742 1 94.19 121 ILE A CA 1
ATOM 998 C C . ILE A 1 121 ? 18.859 -0.273 9.719 1 94.19 121 ILE A C 1
ATOM 1000 O O . ILE A 1 121 ? 20.062 -0.087 9.898 1 94.19 121 ILE A O 1
ATOM 1004 N N . VAL A 1 122 ? 17.922 0.395 10.297 1 93.62 122 VAL A N 1
ATOM 1005 C CA . VAL A 1 122 ? 18.219 1.439 11.273 1 93.62 122 VAL A CA 1
ATOM 1006 C C . VAL A 1 122 ? 18.156 0.863 12.688 1 93.62 122 VAL A C 1
ATOM 1008 O O . VAL A 1 122 ? 17.172 0.195 13.047 1 93.62 122 VAL A O 1
ATOM 1011 N N . GLY A 1 123 ? 19.125 1.25 13.523 1 89.06 123 GLY A N 1
ATOM 1012 C CA . GLY A 1 123 ? 19.078 0.833 14.914 1 89.06 123 GLY A CA 1
ATOM 1013 C C . GLY A 1 123 ? 20.344 0.144 15.383 1 89.06 123 GLY A C 1
ATOM 1014 O O . GLY A 1 123 ? 21.312 0.041 14.625 1 89.06 123 GLY A O 1
ATOM 1015 N N . PRO A 1 124 ? 20.422 -0.258 16.453 1 90.94 124 PRO A N 1
ATOM 1016 C CA . PRO A 1 124 ? 19.328 -0.243 17.422 1 90.94 124 PRO A CA 1
ATOM 1017 C C . PRO A 1 124 ? 18.984 1.165 17.906 1 90.94 124 PRO A C 1
ATOM 1019 O O . PRO A 1 124 ? 19.875 1.99 18.109 1 90.94 124 PRO A O 1
ATOM 1022 N N . LEU A 1 125 ? 17.719 1.36 18.016 1 89.69 125 LEU A N 1
ATOM 1023 C CA . LEU A 1 125 ? 17.266 2.643 18.531 1 89.69 125 LEU A CA 1
ATOM 1024 C C . LEU A 1 125 ? 17.375 2.68 20.062 1 89.69 125 LEU A C 1
ATOM 1026 O O . LEU A 1 125 ? 17.453 1.634 20.703 1 89.69 125 LEU A O 1
ATOM 1030 N N . SER A 1 126 ? 17.438 3.777 20.609 1 80.5 126 SER A N 1
ATOM 1031 C CA . SER A 1 126 ? 17.781 3.982 22 1 80.5 126 SER A CA 1
ATOM 1032 C C . SER A 1 126 ? 16.781 3.312 22.922 1 80.5 126 SER A C 1
ATOM 1034 O O . SER A 1 126 ? 17.141 2.842 24.016 1 80.5 126 SER A O 1
ATOM 1036 N N . LYS A 1 127 ? 15.602 3.219 22.531 1 84.19 127 LYS A N 1
ATOM 1037 C CA . LYS A 1 127 ? 14.586 2.633 23.406 1 84.19 127 LYS A CA 1
ATOM 1038 C C . LYS A 1 127 ? 13.852 1.488 22.703 1 84.19 127 LYS A C 1
ATOM 1040 O O . LYS A 1 127 ? 13.383 1.642 21.578 1 84.19 127 LYS A O 1
ATOM 1045 N N . THR A 1 128 ? 13.883 0.409 23.422 1 86.75 128 THR A N 1
ATOM 1046 C CA . THR A 1 128 ? 13.062 -0.71 22.984 1 86.75 128 THR A CA 1
ATOM 1047 C C . THR A 1 128 ? 11.586 -0.43 23.25 1 86.75 128 THR A C 1
ATOM 1049 O O . THR A 1 128 ? 11.227 0.072 24.328 1 86.75 128 THR A O 1
ATOM 1052 N N . THR A 1 129 ? 10.836 -0.714 22.312 1 91.69 129 THR A N 1
ATOM 1053 C CA . THR A 1 129 ? 9.414 -0.435 22.453 1 91.69 129 THR A CA 1
ATOM 1054 C C . THR A 1 129 ? 8.75 -1.463 23.375 1 91.69 129 THR A C 1
ATOM 1056 O O . THR A 1 129 ? 9.344 -2.504 23.672 1 91.69 129 THR A O 1
ATOM 1059 N N . ARG A 1 130 ? 7.539 -1.146 23.781 1 85 130 ARG A N 1
ATOM 1060 C CA . ARG A 1 130 ? 6.758 -2.057 24.609 1 85 130 ARG A CA 1
ATOM 1061 C C . ARG A 1 130 ? 6.488 -3.369 23.875 1 85 130 ARG A C 1
ATOM 1063 O O . ARG A 1 130 ? 6.395 -4.426 24.5 1 85 130 ARG A O 1
ATOM 1070 N N . SER A 1 131 ? 6.457 -3.322 22.562 1 86.81 131 SER A N 1
ATOM 1071 C CA . SER A 1 131 ? 6.203 -4.508 21.766 1 86.81 131 SER A CA 1
ATOM 1072 C C . SER A 1 131 ? 7.5 -5.23 21.406 1 86.81 131 SER A C 1
ATOM 1074 O O . SER A 1 131 ? 7.5 -6.172 20.609 1 86.81 131 SER A O 1
ATOM 1076 N N . GLY A 1 132 ? 8.625 -4.707 21.875 1 91.19 132 GLY A N 1
ATOM 1077 C CA . GLY A 1 132 ? 9.898 -5.387 21.75 1 91.19 132 GLY A CA 1
ATOM 1078 C C . GLY A 1 132 ? 10.633 -5.031 20.469 1 91.19 132 GLY A C 1
ATOM 1079 O O . GLY A 1 132 ? 11.5 -5.785 20.016 1 91.19 132 GLY A O 1
ATOM 1080 N N . LYS A 1 133 ? 10.305 -3.965 19.891 1 95.44 133 LYS A N 1
ATOM 1081 C CA . LYS A 1 133 ? 10.953 -3.547 18.656 1 95.44 133 LYS A CA 1
ATOM 1082 C C . LYS A 1 133 ? 12.188 -2.689 18.938 1 95.44 133 LYS A C 1
ATOM 1084 O O . LYS A 1 133 ? 12.156 -1.834 19.828 1 95.44 133 LYS A O 1
ATOM 1089 N N . LYS A 1 134 ? 13.273 -2.93 18.172 1 95.94 134 LYS A N 1
ATOM 1090 C CA . LYS A 1 134 ? 14.539 -2.248 18.406 1 95.94 134 LYS A CA 1
ATOM 1091 C C . LYS A 1 134 ? 15.102 -1.651 17.125 1 95.94 134 LYS A C 1
ATOM 1093 O O . LYS A 1 134 ? 15.938 -0.746 17.156 1 95.94 134 LYS A O 1
ATOM 1098 N N . TYR A 1 135 ? 14.719 -2.232 16.047 1 96.5 135 TYR A N 1
ATOM 1099 C CA . TYR A 1 135 ? 15.258 -1.853 14.734 1 96.5 135 TYR A CA 1
ATOM 1100 C C . TYR A 1 135 ? 14.141 -1.456 13.781 1 96.5 135 TYR A C 1
ATOM 1102 O O . TYR A 1 135 ? 12.961 -1.687 14.062 1 96.5 135 TYR A O 1
ATOM 1110 N N . ILE A 1 136 ? 14.547 -0.754 12.719 1 97.31 136 ILE A N 1
ATOM 1111 C CA . ILE A 1 136 ? 13.617 -0.438 11.641 1 97.31 136 ILE A CA 1
ATOM 1112 C C . ILE A 1 136 ? 14.203 -0.877 10.305 1 97.31 136 ILE A C 1
ATOM 1114 O O . ILE A 1 136 ? 15.297 -0.454 9.93 1 97.31 136 ILE A O 1
ATOM 1118 N N . LEU A 1 137 ? 13.539 -1.791 9.617 1 97.06 137 LEU A N 1
ATOM 1119 C CA . LEU A 1 137 ? 13.852 -2.055 8.211 1 97.06 137 LEU A CA 1
ATOM 1120 C C . LEU A 1 137 ? 13.305 -0.946 7.316 1 97.06 137 LEU A C 1
ATOM 1122 O O . LEU A 1 137 ? 12.117 -0.636 7.363 1 97.06 137 LEU A O 1
ATOM 1126 N N . VAL A 1 138 ? 14.188 -0.356 6.574 1 96.94 138 VAL A N 1
ATOM 1127 C CA . VAL A 1 138 ? 13.781 0.736 5.699 1 96.94 138 VAL A CA 1
ATOM 1128 C C . VAL A 1 138 ? 14.023 0.348 4.242 1 96.94 138 VAL A C 1
ATOM 1130 O O . VAL A 1 138 ? 15.07 -0.206 3.906 1 96.94 138 VAL A O 1
ATOM 1133 N N . LEU A 1 139 ? 13.031 0.566 3.41 1 95.69 139 LEU A N 1
ATOM 1134 C CA . LEU A 1 139 ? 13.094 0.386 1.965 1 95.69 139 LEU A CA 1
ATOM 1135 C C . LEU A 1 139 ? 12.641 1.648 1.239 1 95.69 139 LEU A C 1
ATOM 1137 O O . LEU A 1 139 ? 11.625 2.248 1.603 1 95.69 139 LEU A O 1
ATOM 1141 N N . VAL A 1 140 ? 13.438 2.096 0.26 1 93.69 140 VAL A N 1
ATOM 1142 C CA . VAL A 1 140 ? 13.039 3.258 -0.525 1 93.69 140 VAL A CA 1
ATOM 1143 C C . VAL A 1 140 ? 13.07 2.914 -2.012 1 93.69 140 VAL A C 1
ATOM 1145 O O . VAL A 1 140 ? 14.055 2.363 -2.51 1 93.69 140 VAL A O 1
ATOM 1148 N N . ASP A 1 141 ? 12 3.195 -2.643 1 91.88 141 ASP A N 1
ATOM 1149 C CA . ASP A 1 141 ? 11.891 2.973 -4.082 1 91.88 141 ASP A CA 1
ATOM 1150 C C . ASP A 1 141 ? 12.648 4.043 -4.863 1 91.88 141 ASP A C 1
ATOM 1152 O O . ASP A 1 141 ? 12.484 5.238 -4.609 1 91.88 141 ASP A O 1
ATOM 1156 N N . PHE A 1 142 ? 13.391 3.594 -5.816 1 83.31 142 PHE A N 1
ATOM 1157 C CA . PHE A 1 142 ? 14.18 4.547 -6.594 1 83.31 142 PHE A CA 1
ATOM 1158 C C . PHE A 1 142 ? 13.281 5.371 -7.504 1 83.31 142 PHE A C 1
ATOM 1160 O O . PHE A 1 142 ? 13.516 6.566 -7.703 1 83.31 142 PHE A O 1
ATOM 1167 N N . ALA A 1 143 ? 12.305 4.703 -7.961 1 82.06 143 ALA A N 1
ATOM 1168 C CA . ALA A 1 143 ? 11.477 5.344 -8.977 1 82.06 143 ALA A CA 1
ATOM 1169 C C . ALA A 1 143 ? 10.578 6.406 -8.359 1 82.06 143 ALA A C 1
ATOM 1171 O O . ALA A 1 143 ? 10.461 7.516 -8.883 1 82.06 143 ALA A O 1
ATOM 1172 N N . THR A 1 144 ? 9.992 6.109 -7.207 1 84.88 144 THR A N 1
ATOM 1173 C CA . THR A 1 144 ? 8.945 6.973 -6.664 1 84.88 144 THR A CA 1
ATOM 1174 C C . THR A 1 144 ? 9.422 7.645 -5.379 1 84.88 144 THR A C 1
ATOM 1176 O O . THR A 1 144 ? 8.75 8.539 -4.855 1 84.88 144 THR A O 1
ATOM 1179 N N . ARG A 1 145 ? 10.5 7.227 -4.832 1 87.81 145 ARG A N 1
ATOM 1180 C CA . ARG A 1 145 ? 11.008 7.699 -3.547 1 87.81 145 ARG A CA 1
ATOM 1181 C C . ARG A 1 145 ? 10.07 7.312 -2.408 1 87.81 145 ARG A C 1
ATOM 1183 O O . ARG A 1 145 ? 10.148 7.883 -1.317 1 87.81 145 ARG A O 1
ATOM 1190 N N . TYR A 1 146 ? 9.172 6.391 -2.697 1 94.19 146 TYR A N 1
ATOM 1191 C CA . TYR A 1 146 ? 8.234 5.883 -1.702 1 94.19 146 TYR A CA 1
ATOM 1192 C C . TYR A 1 146 ? 8.953 5.043 -0.653 1 94.19 146 TYR A C 1
ATOM 1194 O O . TYR A 1 146 ? 9.547 4.012 -0.976 1 94.19 146 TYR A O 1
ATOM 1202 N N . PRO A 1 147 ? 8.875 5.5 0.576 1 96.94 147 PRO A N 1
ATOM 1203 C CA . PRO A 1 147 ? 9.555 4.727 1.62 1 96.94 147 PRO A CA 1
ATOM 1204 C C . PRO A 1 147 ? 8.641 3.699 2.281 1 96.94 147 PRO A C 1
ATOM 1206 O O . PRO A 1 147 ? 7.43 3.924 2.391 1 96.94 147 PRO A O 1
ATOM 1209 N N . GLU A 1 148 ? 9.156 2.607 2.613 1 97.81 148 GLU A N 1
ATOM 1210 C CA . GLU A 1 148 ? 8.578 1.625 3.527 1 97.81 148 GLU A CA 1
ATOM 1211 C C . GLU A 1 148 ? 9.445 1.456 4.773 1 97.81 148 GLU A C 1
ATOM 1213 O O . GLU A 1 148 ? 10.672 1.527 4.695 1 97.81 148 GLU A O 1
ATOM 1218 N N . ALA A 1 149 ? 8.828 1.305 5.875 1 97.69 149 ALA A N 1
ATOM 1219 C CA . ALA A 1 149 ? 9.539 1.076 7.133 1 97.69 149 ALA A CA 1
ATOM 1220 C C . ALA A 1 149 ? 8.773 0.103 8.023 1 97.69 149 ALA A C 1
ATOM 1222 O O . ALA A 1 149 ? 7.57 0.254 8.227 1 97.69 149 ALA A O 1
ATOM 1223 N N . VAL A 1 150 ? 9.461 -0.882 8.484 1 97.38 150 VAL A N 1
ATOM 1224 C CA . VAL A 1 150 ? 8.867 -1.9 9.344 1 97.38 150 VAL A CA 1
ATOM 1225 C C . VAL A 1 150 ? 9.711 -2.061 10.609 1 97.38 150 VAL A C 1
ATOM 1227 O O . VAL A 1 150 ? 10.922 -2.279 10.531 1 97.38 150 VAL A O 1
ATOM 1230 N N . PRO A 1 151 ? 9.094 -1.891 11.766 1 97.06 151 PRO A N 1
ATOM 1231 C CA . PRO A 1 151 ? 9.844 -2.125 13 1 97.06 151 PRO A CA 1
ATOM 1232 C C . PRO A 1 151 ? 10.227 -3.59 13.188 1 97.06 151 PRO A C 1
ATOM 1234 O O . PRO A 1 151 ? 9.453 -4.484 12.844 1 97.06 151 PRO A O 1
ATOM 1237 N N . LEU A 1 152 ? 11.383 -3.844 13.719 1 97 152 LEU A N 1
ATOM 1238 C CA . LEU A 1 152 ? 11.914 -5.188 13.906 1 97 152 LEU A CA 1
ATOM 1239 C C . LEU A 1 152 ? 12.336 -5.406 15.352 1 97 152 LEU A C 1
ATOM 1241 O O . LEU A 1 152 ? 12.883 -4.504 15.992 1 97 152 LEU A O 1
ATOM 1245 N N . SER A 1 153 ? 12.078 -6.621 15.828 1 95.06 153 SER A N 1
ATOM 1246 C CA . SER A 1 153 ? 12.57 -6.996 17.156 1 95.06 153 SER A CA 1
ATOM 1247 C C . SER A 1 153 ? 14.023 -7.453 17.094 1 95.06 153 SER A C 1
ATOM 1249 O O . SER A 1 153 ? 14.75 -7.355 18.094 1 95.06 153 SER A O 1
ATOM 1251 N N . SER A 1 154 ? 14.398 -7.965 15.898 1 94.69 154 SER A N 1
ATOM 1252 C CA . SER A 1 154 ? 15.758 -8.445 15.68 1 94.69 154 SER A CA 1
ATOM 1253 C C . SER A 1 154 ? 16.172 -8.281 14.219 1 94.69 154 SER A C 1
ATOM 1255 O O . SER A 1 154 ? 15.344 -7.98 13.359 1 94.69 154 SER A O 1
ATOM 1257 N N . ILE A 1 155 ? 17.453 -8.484 14.016 1 93.31 155 ILE A N 1
ATOM 1258 C CA . ILE A 1 155 ? 17.969 -8.312 12.656 1 93.31 155 ILE A CA 1
ATOM 1259 C C . ILE A 1 155 ? 18.312 -9.68 12.055 1 93.31 155 ILE A C 1
ATOM 1261 O O . ILE A 1 155 ? 19.094 -9.766 11.102 1 93.31 155 ILE A O 1
ATOM 1265 N N . GLU A 1 156 ? 17.766 -10.641 12.648 1 94.25 156 GLU A N 1
ATOM 1266 C CA . GLU A 1 156 ? 17.969 -11.977 12.086 1 94.25 156 GLU A CA 1
ATOM 1267 C C . GLU A 1 156 ? 17.312 -12.094 10.711 1 94.25 156 GLU A C 1
ATOM 1269 O O . GLU A 1 156 ? 16.266 -11.484 10.461 1 94.25 156 GLU A O 1
ATOM 1274 N N . ALA A 1 157 ? 17.891 -12.938 9.891 1 91.88 157 ALA A N 1
ATOM 1275 C CA . ALA A 1 157 ? 17.484 -13.078 8.5 1 91.88 157 ALA A CA 1
ATOM 1276 C C . ALA A 1 157 ? 16 -13.43 8.398 1 91.88 157 ALA A C 1
ATOM 1278 O O . ALA A 1 157 ? 15.289 -12.922 7.527 1 91.88 157 ALA A O 1
ATOM 1279 N N . ASP A 1 158 ? 15.586 -14.242 9.227 1 91.69 158 ASP A N 1
ATOM 1280 C CA . ASP A 1 158 ? 14.203 -14.695 9.18 1 91.69 158 ASP A CA 1
ATOM 1281 C C . ASP A 1 158 ? 13.242 -13.547 9.492 1 91.69 158 ASP A C 1
ATOM 1283 O O . ASP A 1 158 ? 12.25 -13.359 8.781 1 91.69 158 ASP A O 1
ATOM 1287 N N . THR A 1 159 ? 13.57 -12.789 10.539 1 94 159 THR A N 1
ATOM 1288 C CA . THR A 1 159 ? 12.742 -11.648 10.922 1 94 159 THR A CA 1
ATOM 1289 C C . THR A 1 159 ? 12.703 -10.609 9.805 1 94 159 THR A C 1
ATOM 1291 O O . THR A 1 159 ? 11.641 -10.078 9.477 1 94 159 THR A O 1
ATOM 1294 N N . VAL A 1 160 ? 13.812 -10.367 9.234 1 95.06 160 VAL A N 1
ATOM 1295 C CA . VAL A 1 160 ? 13.906 -9.383 8.156 1 95.06 160 VAL A CA 1
ATOM 1296 C C . VAL A 1 160 ? 13.164 -9.898 6.926 1 95.06 160 VAL A C 1
ATOM 1298 O O . VAL A 1 160 ? 12.508 -9.125 6.223 1 95.06 160 VAL A O 1
ATOM 1301 N N . ALA A 1 161 ? 13.273 -11.148 6.656 1 93.25 161 ALA A N 1
ATOM 1302 C CA . ALA A 1 161 ? 12.57 -11.75 5.52 1 93.25 161 ALA A CA 1
ATOM 1303 C C . ALA A 1 161 ? 11.062 -11.578 5.656 1 93.25 161 ALA A C 1
ATOM 1305 O O . ALA A 1 161 ? 10.375 -11.258 4.684 1 93.25 161 ALA A O 1
ATOM 1306 N N . ASP A 1 162 ? 10.586 -11.781 6.832 1 93.69 162 ASP A N 1
ATOM 1307 C CA . ASP A 1 162 ? 9.164 -11.602 7.082 1 93.69 162 ASP A CA 1
ATOM 1308 C C . ASP A 1 162 ? 8.734 -10.164 6.812 1 93.69 162 ASP A C 1
ATOM 1310 O O . ASP A 1 162 ? 7.68 -9.922 6.223 1 93.69 162 ASP A O 1
ATOM 1314 N N . ALA A 1 163 ? 9.547 -9.273 7.273 1 95.94 163 ALA A N 1
ATOM 1315 C CA . ALA A 1 163 ? 9.266 -7.859 7.055 1 95.94 163 ALA A CA 1
ATOM 1316 C C . ALA A 1 163 ? 9.273 -7.523 5.566 1 95.94 163 ALA A C 1
ATOM 1318 O O . ALA A 1 163 ? 8.391 -6.82 5.078 1 95.94 163 ALA A O 1
ATOM 1319 N N . LEU A 1 164 ? 10.234 -8.031 4.871 1 95 164 LEU A N 1
ATOM 1320 C CA . LEU A 1 164 ? 10.328 -7.789 3.438 1 95 164 LEU A CA 1
ATOM 1321 C C . LEU A 1 164 ? 9.125 -8.383 2.705 1 95 164 LEU A C 1
ATOM 1323 O O . LEU A 1 164 ? 8.594 -7.77 1.778 1 95 164 LEU A O 1
ATOM 1327 N N . LEU A 1 165 ? 8.75 -9.508 3.102 1 93.94 165 LEU A N 1
ATOM 1328 C CA . LEU A 1 165 ? 7.602 -10.148 2.475 1 93.94 165 LEU A CA 1
ATOM 1329 C C . LEU A 1 165 ? 6.348 -9.305 2.641 1 93.94 165 LEU A C 1
ATOM 1331 O O . LEU A 1 165 ? 5.547 -9.188 1.71 1 93.94 165 LEU A O 1
ATOM 1335 N N . THR A 1 166 ? 6.203 -8.75 3.758 1 95.19 166 THR A N 1
ATOM 1336 C CA . THR A 1 166 ? 5.051 -7.887 4.012 1 95.19 166 THR A CA 1
ATOM 1337 C C . THR A 1 166 ? 5.062 -6.68 3.076 1 95.19 166 THR A C 1
ATOM 1339 O O . THR A 1 166 ? 4.012 -6.27 2.574 1 95.19 166 THR A O 1
ATOM 1342 N N . ILE A 1 167 ? 6.203 -6.156 2.844 1 96.56 167 ILE A N 1
ATOM 1343 C CA . ILE A 1 167 ? 6.336 -5.016 1.945 1 96.56 167 ILE A CA 1
ATOM 1344 C C . ILE A 1 167 ? 6.102 -5.461 0.504 1 96.56 167 ILE A C 1
ATOM 1346 O O . ILE A 1 167 ? 5.262 -4.895 -0.198 1 96.56 167 ILE A O 1
ATOM 1350 N N . PHE A 1 168 ? 6.77 -6.535 0.097 1 94.75 168 PHE A N 1
ATOM 1351 C CA . PHE A 1 168 ? 6.746 -6.969 -1.294 1 94.75 168 PHE A CA 1
ATOM 1352 C C . PHE A 1 168 ? 5.371 -7.508 -1.669 1 94.75 168 PHE A C 1
ATOM 1354 O O . PHE A 1 168 ? 4.953 -7.414 -2.826 1 94.75 168 PHE A O 1
ATOM 1361 N N . SER A 1 169 ? 4.645 -8.008 -0.754 1 95.62 169 SER A N 1
ATOM 1362 C CA . SER A 1 169 ? 3.293 -8.484 -1.023 1 95.62 169 SER A CA 1
ATOM 1363 C C . SER A 1 169 ? 2.357 -7.332 -1.364 1 95.62 169 SER A C 1
ATOM 1365 O O . SER A 1 169 ? 1.253 -7.551 -1.867 1 95.62 169 SER A O 1
ATOM 1367 N N . ARG A 1 170 ? 2.783 -6.145 -1.097 1 96.44 170 ARG A N 1
ATOM 1368 C CA . ARG A 1 170 ? 1.948 -4.98 -1.377 1 96.44 170 ARG A CA 1
ATOM 1369 C C . ARG A 1 170 ? 2.42 -4.258 -2.635 1 96.44 170 ARG A C 1
ATOM 1371 O O . ARG A 1 170 ? 1.604 -3.768 -3.418 1 96.44 170 ARG A O 1
ATOM 1378 N N . VAL A 1 171 ? 3.709 -4.242 -2.803 1 95.25 171 VAL A N 1
ATOM 1379 C CA . VAL A 1 171 ? 4.211 -3.35 -3.842 1 95.25 171 VAL A CA 1
ATOM 1380 C C . VAL A 1 171 ? 4.945 -4.16 -4.91 1 95.25 171 VAL A C 1
ATOM 1382 O O . VAL A 1 171 ? 5.363 -3.613 -5.934 1 95.25 171 VAL A O 1
ATOM 1385 N N . GLY A 1 172 ? 5.152 -5.438 -4.648 1 93.38 172 GLY A N 1
ATOM 1386 C CA . GLY A 1 172 ? 5.797 -6.297 -5.629 1 93.38 172 GLY A CA 1
ATOM 1387 C C . GLY A 1 172 ? 7.238 -6.617 -5.289 1 93.38 172 GLY A C 1
ATOM 1388 O O . GLY A 1 172 ? 7.852 -5.934 -4.469 1 93.38 172 GLY A O 1
ATOM 1389 N N . PHE A 1 173 ? 7.727 -7.645 -5.945 1 90.19 173 PHE A N 1
ATOM 1390 C CA . PHE A 1 173 ? 9.109 -8.055 -5.758 1 90.19 173 PHE A CA 1
ATOM 1391 C C . PHE A 1 173 ? 10.039 -7.277 -6.68 1 90.19 173 PHE A C 1
ATOM 1393 O O . PHE A 1 173 ? 9.789 -7.176 -7.883 1 90.19 173 PHE A O 1
ATOM 1400 N N . PRO A 1 174 ? 11.102 -6.75 -6.129 1 88.5 174 PRO A N 1
ATOM 1401 C CA . PRO A 1 174 ? 12.016 -5.934 -6.938 1 88.5 174 PRO A CA 1
ATOM 1402 C C . PRO A 1 174 ? 12.93 -6.773 -7.824 1 88.5 174 PRO A C 1
ATOM 1404 O O . PRO A 1 174 ? 13.125 -7.961 -7.562 1 88.5 174 PRO A O 1
ATOM 1407 N N . LYS A 1 175 ? 13.453 -6.137 -8.82 1 84 175 LYS A N 1
ATOM 1408 C CA . LYS A 1 175 ? 14.5 -6.738 -9.641 1 84 175 LYS A CA 1
ATOM 1409 C C . LYS A 1 175 ? 15.875 -6.543 -9.008 1 84 175 LYS A C 1
ATOM 1411 O O . LYS A 1 175 ? 16.75 -7.398 -9.141 1 84 175 LYS A O 1
ATOM 1416 N N . GLU A 1 176 ? 15.938 -5.383 -8.367 1 83.81 176 GLU A N 1
ATOM 1417 C CA . GLU A 1 176 ? 17.234 -5.016 -7.793 1 83.81 176 GLU A CA 1
ATOM 1418 C C . GLU A 1 176 ? 17.062 -4.422 -6.395 1 83.81 176 GLU A C 1
ATOM 1420 O O . GLU A 1 176 ? 16.188 -3.576 -6.176 1 83.81 176 GLU A O 1
ATOM 1425 N N . VAL A 1 177 ? 17.906 -4.93 -5.543 1 85.81 177 VAL A N 1
ATOM 1426 C CA . VAL A 1 177 ? 17.953 -4.391 -4.188 1 85.81 177 VAL A CA 1
ATOM 1427 C C . VAL A 1 177 ? 19.344 -3.865 -3.885 1 85.81 177 VAL A C 1
ATOM 1429 O O . VAL A 1 177 ? 20.328 -4.605 -3.98 1 85.81 177 VAL A O 1
ATOM 1432 N N . LEU A 1 178 ? 19.438 -2.607 -3.594 1 84.75 178 LEU A N 1
ATOM 1433 C CA . LEU A 1 178 ? 20.688 -1.988 -3.182 1 84.75 178 LEU A CA 1
ATOM 1434 C C . LEU A 1 178 ? 20.797 -1.934 -1.66 1 84.75 178 LEU A C 1
ATOM 1436 O O . LEU A 1 178 ? 19.891 -1.435 -0.989 1 84.75 178 LEU A O 1
ATOM 1440 N N . THR A 1 179 ? 21.812 -2.504 -1.126 1 86.12 179 THR A N 1
ATOM 1441 C CA . THR A 1 179 ? 22 -2.51 0.322 1 86.12 179 THR A CA 1
ATOM 1442 C C . THR A 1 179 ? 23.484 -2.578 0.679 1 86.12 179 THR A C 1
ATOM 1444 O O . THR A 1 179 ? 24.297 -3.053 -0.116 1 86.12 179 THR A O 1
ATOM 1447 N N . ASP A 1 180 ? 23.812 -2.055 1.803 1 81.06 180 ASP A N 1
ATOM 1448 C CA . ASP A 1 180 ? 25.172 -2.125 2.303 1 81.06 180 ASP A CA 1
ATOM 1449 C C . ASP A 1 180 ? 25.359 -3.311 3.25 1 81.06 180 ASP A C 1
ATOM 1451 O O . ASP A 1 180 ? 26.422 -3.473 3.857 1 81.06 180 ASP A O 1
ATOM 1455 N N . GLN A 1 181 ? 24.422 -4.109 3.303 1 81.75 181 GLN A N 1
ATOM 1456 C CA . GLN A 1 181 ? 24.516 -5.266 4.188 1 81.75 181 GLN A CA 1
ATOM 1457 C C . GLN A 1 181 ? 25.484 -6.305 3.631 1 81.75 181 GLN A C 1
ATOM 1459 O O . GLN A 1 181 ? 25.672 -6.395 2.416 1 81.75 181 GLN A O 1
ATOM 1464 N N . GLY A 1 182 ? 26.047 -7.004 4.41 1 80.12 182 GLY A N 1
ATOM 1465 C CA . GLY A 1 182 ? 27.047 -7.992 4.027 1 80.12 182 GLY A CA 1
ATOM 1466 C C . GLY A 1 182 ? 26.469 -9.117 3.189 1 80.12 182 GLY A C 1
ATOM 1467 O O . GLY A 1 182 ? 25.281 -9.43 3.287 1 80.12 182 GLY A O 1
ATOM 1468 N N . SER A 1 183 ? 27.344 -9.742 2.445 1 76.69 183 SER A N 1
ATOM 1469 C CA . SER A 1 183 ? 26.953 -10.797 1.516 1 76.69 183 SER A CA 1
ATOM 1470 C C . SER A 1 183 ? 26.375 -12 2.256 1 76.69 183 SER A C 1
ATOM 1472 O O . SER A 1 183 ? 25.391 -12.586 1.811 1 76.69 183 SER A O 1
ATOM 1474 N N . ASN A 1 184 ? 26.984 -12.305 3.354 1 78 184 ASN A N 1
ATOM 1475 C CA . ASN A 1 184 ? 26.5 -13.445 4.117 1 78 184 ASN A CA 1
ATOM 1476 C C . ASN A 1 184 ? 25.078 -13.219 4.625 1 78 184 ASN A C 1
ATOM 1478 O O . ASN A 1 184 ? 24.234 -14.109 4.535 1 78 184 ASN A O 1
ATOM 1482 N N . PHE A 1 185 ? 24.906 -12.148 5.109 1 85.06 185 PHE A N 1
ATOM 1483 C CA . PHE A 1 185 ? 23.578 -11.805 5.594 1 85.06 185 PHE A CA 1
ATOM 1484 C C . PHE A 1 185 ? 22.562 -11.828 4.461 1 85.06 185 PHE A C 1
ATOM 1486 O O . PHE A 1 185 ? 21.469 -12.375 4.613 1 85.06 185 PHE A O 1
ATOM 1493 N N . MET A 1 186 ? 22.922 -11.328 3.377 1 83.88 186 MET A N 1
ATOM 1494 C CA . MET A 1 186 ? 22 -11.258 2.246 1 83.88 186 MET A CA 1
ATOM 1495 C C . MET A 1 186 ? 21.672 -12.656 1.731 1 83.88 186 MET A C 1
ATOM 1497 O O . MET A 1 186 ? 20.516 -12.93 1.361 1 83.88 186 MET A O 1
ATOM 1501 N N . SER A 1 187 ? 22.641 -13.422 1.696 1 81.5 187 SER A N 1
ATOM 1502 C CA . SER A 1 187 ? 22.391 -14.797 1.271 1 81.5 187 SER A CA 1
ATOM 1503 C C . SER A 1 187 ? 21.375 -15.484 2.176 1 81.5 187 SER A C 1
ATOM 1505 O O . SER A 1 187 ? 20.438 -16.125 1.691 1 81.5 187 SER A O 1
ATOM 1507 N N . ALA A 1 188 ? 21.609 -15.328 3.439 1 86.06 188 ALA A N 1
ATOM 1508 C CA . ALA A 1 188 ? 20.672 -15.906 4.41 1 86.06 188 ALA A CA 1
ATOM 1509 C C . ALA A 1 188 ? 19.297 -15.281 4.285 1 86.06 188 ALA A C 1
ATOM 1511 O O . ALA A 1 188 ? 18.281 -15.984 4.355 1 86.06 188 ALA A O 1
ATOM 1512 N N . LEU A 1 189 ? 19.266 -14.047 4.102 1 88.19 189 LEU A N 1
ATOM 1513 C CA . LEU A 1 189 ? 18.016 -13.297 3.975 1 88.19 189 LEU A CA 1
ATOM 1514 C C . LEU A 1 189 ? 17.219 -13.773 2.766 1 88.19 189 LEU A C 1
ATOM 1516 O O . LEU A 1 189 ? 16.016 -14.047 2.877 1 88.19 189 LEU A O 1
ATOM 1520 N N . LEU A 1 190 ? 17.844 -13.891 1.678 1 83.06 190 LEU A N 1
ATOM 1521 C CA . LEU A 1 190 ? 17.172 -14.305 0.453 1 83.06 190 LEU A CA 1
ATOM 1522 C C . LEU A 1 190 ? 16.656 -15.734 0.565 1 83.06 190 LEU A C 1
ATOM 1524 O O . LEU A 1 190 ? 15.562 -16.047 0.108 1 83.06 190 LEU A O 1
ATOM 1528 N N . ARG A 1 191 ? 17.469 -16.5 1.131 1 83.44 191 ARG A N 1
ATOM 1529 C CA . ARG A 1 191 ? 17.031 -17.875 1.366 1 83.44 191 ARG A CA 1
ATOM 1530 C C . ARG A 1 191 ? 15.758 -17.906 2.193 1 83.44 191 ARG A C 1
ATOM 1532 O O . ARG A 1 191 ? 14.797 -18.594 1.84 1 83.44 191 ARG A O 1
ATOM 1539 N N . CYS A 1 192 ? 15.766 -17.172 3.232 1 87.88 192 CYS A N 1
ATOM 1540 C CA . CYS A 1 192 ? 14.594 -17.109 4.102 1 87.88 192 CYS A CA 1
ATOM 1541 C C . CYS A 1 192 ? 13.391 -16.547 3.35 1 87.88 192 CYS A C 1
ATOM 1543 O O . CYS A 1 192 ? 12.281 -17.062 3.494 1 87.88 192 CYS A O 1
ATOM 1545 N N . LEU A 1 193 ? 13.625 -15.57 2.584 1 87.25 193 LEU A N 1
ATOM 1546 C CA . LEU A 1 193 ? 12.555 -14.93 1.83 1 87.25 193 LEU A CA 1
ATOM 1547 C C . LEU A 1 193 ? 11.914 -15.906 0.849 1 87.25 193 LEU A C 1
ATOM 1549 O O . LEU A 1 193 ? 10.688 -16.016 0.789 1 87.25 193 LEU A O 1
ATOM 1553 N N . TRP A 1 194 ? 12.742 -16.625 0.17 1 83 194 TRP A N 1
ATOM 1554 C CA . TRP A 1 194 ? 12.227 -17.562 -0.825 1 83 194 TRP A CA 1
ATOM 1555 C C . TRP A 1 194 ? 11.523 -18.734 -0.156 1 83 194 TRP A C 1
ATOM 1557 O O . TRP A 1 194 ? 10.5 -19.219 -0.646 1 83 194 TRP A O 1
ATOM 1567 N N . GLU A 1 195 ? 12.031 -19.094 0.873 1 83 195 GLU A N 1
ATOM 1568 C CA . GLU A 1 195 ? 11.359 -20.125 1.653 1 83 195 GLU A CA 1
ATOM 1569 C C . GLU A 1 195 ? 9.961 -19.688 2.072 1 83 195 GLU A C 1
ATOM 1571 O O . GLU A 1 195 ? 9.008 -20.469 2.01 1 83 195 GLU A O 1
ATOM 1576 N N . ARG A 1 196 ? 9.898 -18.484 2.451 1 84.44 196 ARG A N 1
ATOM 1577 C CA . ARG A 1 196 ? 8.609 -17.938 2.857 1 84.44 196 ARG A CA 1
ATOM 1578 C C . ARG A 1 196 ? 7.641 -17.875 1.681 1 84.44 196 ARG A C 1
ATOM 1580 O O . ARG A 1 196 ? 6.426 -18 1.86 1 84.44 196 ARG A O 1
ATOM 1587 N N . CYS A 1 197 ? 8.219 -17.688 0.56 1 82.81 197 CYS A N 1
ATOM 1588 C CA . CYS A 1 197 ? 7.402 -17.609 -0.643 1 82.81 197 CYS A CA 1
ATOM 1589 C C . CYS A 1 197 ? 7.055 -19.016 -1.151 1 82.81 197 CYS A C 1
ATOM 1591 O O . CYS A 1 197 ? 6.23 -19.156 -2.055 1 82.81 197 CYS A O 1
ATOM 1593 N N . GLY A 1 198 ? 7.637 -20.016 -0.598 1 75.19 198 GLY A N 1
ATOM 1594 C CA . GLY A 1 198 ? 7.41 -21.391 -1.026 1 75.19 198 GLY A CA 1
ATOM 1595 C C . GLY A 1 198 ? 8.234 -21.781 -2.24 1 75.19 198 GLY A C 1
ATOM 1596 O O . GLY A 1 198 ? 7.816 -22.625 -3.029 1 75.19 198 GLY A O 1
ATOM 1597 N N . VAL A 1 199 ? 9.234 -21.047 -2.502 1 73.44 199 VAL A N 1
ATOM 1598 C CA . VAL A 1 199 ? 10.062 -21.328 -3.67 1 73.44 199 VAL A CA 1
ATOM 1599 C C . VAL A 1 199 ? 11.438 -21.812 -3.225 1 73.44 199 VAL A C 1
ATOM 1601 O O . VAL A 1 199 ? 11.969 -21.344 -2.213 1 73.44 199 VAL A O 1
ATOM 1604 N N . ARG A 1 200 ? 11.836 -22.906 -3.631 1 65.12 200 ARG A N 1
ATOM 1605 C CA . ARG A 1 200 ? 13.109 -23.5 -3.244 1 65.12 200 ARG A CA 1
ATOM 1606 C C . ARG A 1 200 ? 14.258 -22.938 -4.082 1 65.12 200 ARG A C 1
ATOM 1608 O O . ARG A 1 200 ? 15.43 -23.156 -3.764 1 65.12 200 ARG A O 1
ATOM 1615 N N . HIS A 1 201 ? 13.867 -22.172 -5.125 1 59.62 201 HIS A N 1
ATOM 1616 C CA . HIS A 1 201 ? 14.938 -21.734 -6.012 1 59.62 201 HIS A CA 1
ATOM 1617 C C . HIS A 1 201 ? 15.359 -20.297 -5.707 1 59.62 201 HIS A C 1
ATOM 1619 O O . HIS A 1 201 ? 14.523 -19.469 -5.348 1 59.62 201 HIS A O 1
ATOM 1625 N N . ASN A 1 202 ? 16.672 -20.188 -5.57 1 59 202 ASN A N 1
ATOM 1626 C CA . ASN A 1 202 ? 17.281 -18.875 -5.391 1 59 202 ASN A CA 1
ATOM 1627 C C . ASN A 1 202 ? 17.031 -17.984 -6.602 1 59 202 ASN A C 1
ATOM 1629 O O . ASN A 1 202 ? 17.609 -18.203 -7.668 1 59 202 ASN A O 1
ATOM 1633 N N . TRP A 1 203 ? 15.977 -17.328 -6.512 1 58.88 203 TRP A N 1
ATOM 1634 C CA . TRP A 1 203 ? 15.734 -16.359 -7.586 1 58.88 203 TRP A CA 1
ATOM 1635 C C . TRP A 1 203 ? 16.766 -15.242 -7.547 1 58.88 203 TRP A C 1
ATOM 1637 O O . TRP A 1 203 ? 17.219 -14.844 -6.469 1 58.88 203 TRP A O 1
ATOM 1647 N N . ALA A 1 204 ? 17.453 -15.039 -8.578 1 51.38 204 ALA A N 1
ATOM 1648 C CA . ALA A 1 204 ? 18.547 -14.086 -8.688 1 51.38 204 ALA A CA 1
ATOM 1649 C C . ALA A 1 204 ? 18.062 -12.656 -8.539 1 51.38 204 ALA A C 1
ATOM 1651 O O . ALA A 1 204 ? 17.391 -12.125 -9.438 1 51.38 204 ALA A O 1
ATOM 1652 N N . SER A 1 205 ? 17.406 -12.219 -7.473 1 58.03 205 SER A N 1
ATOM 1653 C CA . SER A 1 205 ? 17.422 -10.766 -7.359 1 58.03 205 SER A CA 1
ATOM 1654 C C . SER A 1 205 ? 18.828 -10.227 -7.234 1 58.03 205 SER A C 1
ATOM 1656 O O . SER A 1 205 ? 19.656 -10.781 -6.5 1 58.03 205 SER A O 1
ATOM 1658 N N . ALA A 1 206 ? 19.156 -9.266 -8.219 1 61.28 206 ALA A N 1
ATOM 1659 C CA . ALA A 1 206 ? 20.5 -8.68 -8.156 1 61.28 206 ALA A CA 1
ATOM 1660 C C . ALA A 1 206 ? 20.641 -7.781 -6.938 1 61.28 206 ALA A C 1
ATOM 1662 O O . ALA A 1 206 ? 19.812 -6.918 -6.688 1 61.28 206 ALA A O 1
ATOM 1663 N N . TYR A 1 207 ? 21.422 -8.312 -6.082 1 66.5 207 TYR A N 1
ATOM 1664 C CA . TYR A 1 207 ? 21.781 -7.477 -4.945 1 66.5 207 TYR A CA 1
ATOM 1665 C C . TYR A 1 207 ? 23.156 -6.832 -5.16 1 66.5 207 TYR A C 1
ATOM 1667 O O . TYR A 1 207 ? 24.109 -7.508 -5.535 1 66.5 207 TYR A O 1
ATOM 1675 N N . HIS A 1 208 ? 23.078 -5.531 -5.168 1 67.94 208 HIS A N 1
ATOM 1676 C CA . HIS A 1 208 ? 24.328 -4.805 -5.375 1 67.94 208 HIS A CA 1
ATOM 1677 C C . HIS A 1 208 ? 24.734 -4.043 -4.121 1 67.94 208 HIS A C 1
ATOM 1679 O O . HIS A 1 208 ? 23.969 -3.234 -3.6 1 67.94 208 HIS A O 1
ATOM 1685 N N . PRO A 1 209 ? 25.953 -4.332 -3.666 1 66 209 PRO A N 1
ATOM 1686 C CA . PRO A 1 209 ? 26.469 -3.559 -2.539 1 66 209 PRO A CA 1
ATOM 1687 C C . PRO A 1 209 ? 26.781 -2.109 -2.91 1 66 209 PRO A C 1
ATOM 1689 O O . PRO A 1 209 ? 27.594 -1.852 -3.799 1 66 209 PRO A O 1
ATOM 1692 N N . GLN A 1 210 ? 26.016 -1.219 -2.758 1 61.78 210 GLN A N 1
ATOM 1693 C CA . GLN A 1 210 ? 26.344 0.187 -2.969 1 61.78 210 GLN A CA 1
ATOM 1694 C C . GLN A 1 210 ? 25.703 1.069 -1.896 1 61.78 210 GLN A C 1
ATOM 1696 O O . GLN A 1 210 ? 24.609 0.791 -1.429 1 61.78 210 GLN A O 1
ATOM 1701 N N . ALA A 1 211 ? 26.719 1.911 -1.357 1 57.09 211 ALA A N 1
ATOM 1702 C CA . ALA A 1 211 ? 26.203 2.939 -0.453 1 57.09 211 ALA A CA 1
ATOM 1703 C C . ALA A 1 211 ? 25.094 3.748 -1.11 1 57.09 211 ALA A C 1
ATOM 1705 O O . ALA A 1 211 ? 25.234 4.203 -2.246 1 57.09 211 ALA A O 1
ATOM 1706 N N . ASN A 1 212 ? 23.812 3.627 -0.491 1 68.06 212 ASN A N 1
ATOM 1707 C CA . ASN A 1 212 ? 22.734 4.246 -1.249 1 68.06 212 ASN A CA 1
ATOM 1708 C C . ASN A 1 212 ? 22.281 5.562 -0.615 1 68.06 212 ASN A C 1
ATOM 1710 O O . ASN A 1 212 ? 21.781 5.578 0.511 1 68.06 212 ASN A O 1
ATOM 1714 N N . GLY A 1 213 ? 22.875 6.723 -1.068 1 75.06 213 GLY A N 1
ATOM 1715 C CA . GLY A 1 213 ? 22.531 8.078 -0.681 1 75.06 213 GLY A CA 1
ATOM 1716 C C . GLY A 1 213 ? 21.031 8.289 -0.513 1 75.06 213 GLY A C 1
ATOM 1717 O O . GLY A 1 213 ? 20.609 9.102 0.313 1 75.06 213 GLY A O 1
ATOM 1718 N N . LEU A 1 214 ? 20.266 7.457 -1.144 1 81.81 214 LEU A N 1
ATOM 1719 C CA . LEU A 1 214 ? 18.812 7.637 -1.109 1 81.81 214 LEU A CA 1
ATOM 1720 C C . LEU A 1 214 ? 18.25 7.211 0.24 1 81.81 214 LEU A C 1
ATOM 1722 O O . LEU A 1 214 ? 17.531 7.98 0.887 1 81.81 214 LEU A O 1
ATOM 1726 N N . VAL A 1 215 ? 18.609 6.035 0.683 1 87.62 215 VAL A N 1
ATOM 1727 C CA . VAL A 1 215 ? 18.047 5.508 1.926 1 87.62 215 VAL A CA 1
ATOM 1728 C C . VAL A 1 215 ? 18.641 6.262 3.115 1 87.62 215 VAL A C 1
ATOM 1730 O O . VAL A 1 215 ? 17.953 6.477 4.121 1 87.62 215 VAL A O 1
ATOM 1733 N N . GLU A 1 216 ? 19.891 6.727 2.992 1 85.25 216 GLU A N 1
ATOM 1734 C CA . GLU A 1 216 ? 20.531 7.492 4.062 1 85.25 216 GLU A CA 1
ATOM 1735 C C . GLU A 1 216 ? 19.812 8.82 4.293 1 85.25 216 GLU A C 1
ATOM 1737 O O . GLU A 1 216 ? 19.609 9.227 5.438 1 85.25 216 GLU A O 1
ATOM 1742 N N . ARG A 1 217 ? 19.484 9.438 3.252 1 83.44 217 ARG A N 1
ATOM 1743 C CA . ARG A 1 217 ? 18.766 10.695 3.354 1 83.44 217 ARG A CA 1
ATOM 1744 C C . ARG A 1 217 ? 17.406 10.5 4.035 1 83.44 217 ARG A C 1
ATOM 1746 O O . ARG A 1 217 ? 17.062 11.258 4.945 1 83.44 217 ARG A O 1
ATOM 1753 N N . PHE A 1 218 ? 16.75 9.531 3.605 1 92.62 218 PHE A N 1
ATOM 1754 C CA . PHE A 1 218 ? 15.453 9.258 4.227 1 92.62 218 PHE A CA 1
ATOM 1755 C C . PHE A 1 218 ? 15.617 8.891 5.695 1 92.62 218 PHE A C 1
ATOM 1757 O O . PHE A 1 218 ? 14.844 9.328 6.543 1 92.62 218 PHE A O 1
ATOM 1764 N N . ASN A 1 219 ? 16.609 8.047 5.953 1 92.81 219 ASN A N 1
ATOM 1765 C CA . ASN A 1 219 ? 16.844 7.652 7.336 1 92.81 219 ASN A CA 1
ATOM 1766 C C . ASN A 1 219 ? 17.062 8.859 8.234 1 92.81 219 ASN A C 1
ATOM 1768 O O . ASN A 1 219 ? 16.594 8.891 9.375 1 92.81 219 ASN A O 1
ATOM 1772 N N . GLY A 1 220 ? 17.828 9.828 7.695 1 91.38 220 GLY A N 1
ATOM 1773 C CA . GLY A 1 220 ? 18.016 11.062 8.445 1 91.38 220 GLY A CA 1
ATOM 1774 C C . GLY A 1 220 ? 16.703 11.766 8.758 1 91.38 220 GLY A C 1
ATOM 1775 O O . GLY A 1 220 ? 16.484 12.188 9.891 1 91.38 220 GLY A O 1
ATOM 1776 N N . THR A 1 221 ? 15.867 11.867 7.789 1 90.88 221 THR A N 1
ATOM 1777 C CA . THR A 1 221 ? 14.562 12.5 7.949 1 90.88 221 THR A CA 1
ATOM 1778 C C . THR A 1 221 ? 13.695 11.719 8.93 1 90.88 221 THR A C 1
ATOM 1780 O O . THR A 1 221 ? 13.07 12.305 9.82 1 90.88 221 THR A O 1
ATOM 1783 N N . LEU A 1 222 ? 13.68 10.406 8.789 1 94.12 222 LEU A N 1
ATOM 1784 C CA . LEU A 1 222 ? 12.883 9.539 9.656 1 94.12 222 LEU A CA 1
ATOM 1785 C C . LEU A 1 222 ? 13.328 9.672 11.109 1 94.12 222 LEU A C 1
ATOM 1787 O O . LEU A 1 222 ? 12.484 9.797 12.008 1 94.12 222 LEU A O 1
ATOM 1791 N N . LYS A 1 223 ? 14.586 9.656 11.312 1 91.44 223 LYS A N 1
ATOM 1792 C CA . LYS A 1 223 ? 15.117 9.773 12.664 1 91.44 223 LYS A CA 1
ATOM 1793 C C . LYS A 1 223 ? 14.727 11.102 13.297 1 91.44 223 LYS A C 1
ATOM 1795 O O . LYS A 1 223 ? 14.359 11.156 14.477 1 91.44 223 LYS A O 1
ATOM 1800 N N . MET A 1 224 ? 14.828 12.117 12.531 1 89.19 224 MET A N 1
ATOM 1801 C CA . MET A 1 224 ? 14.469 13.445 13.031 1 89.19 224 MET A CA 1
ATOM 1802 C C . MET A 1 224 ? 12.992 13.492 13.414 1 89.19 224 MET A C 1
ATOM 1804 O O . MET A 1 224 ? 12.641 13.977 14.492 1 89.19 224 MET A O 1
ATOM 1808 N N . MET A 1 225 ? 12.148 12.992 12.578 1 91.94 225 MET A N 1
ATOM 1809 C CA . MET A 1 225 ? 10.719 12.984 12.859 1 91.94 225 MET A CA 1
ATOM 1810 C C . MET A 1 225 ? 10.414 12.148 14.102 1 91.94 225 MET A C 1
ATOM 1812 O O . MET A 1 225 ? 9.625 12.562 14.953 1 91.94 225 MET A O 1
ATOM 1816 N N . LEU A 1 226 ? 11.078 11 14.18 1 91.75 226 LEU A N 1
ATOM 1817 C CA . LEU A 1 226 ? 10.859 10.117 15.32 1 91.75 226 LEU A CA 1
ATOM 1818 C C . LEU A 1 226 ? 11.281 10.805 16.625 1 91.75 226 LEU A C 1
ATOM 1820 O O . LEU A 1 226 ? 10.578 10.719 17.625 1 91.75 226 LEU A O 1
ATOM 1824 N N . LYS A 1 227 ? 12.383 11.484 16.594 1 89 227 LYS A N 1
ATOM 1825 C CA . LYS A 1 227 ? 12.898 12.164 17.781 1 89 227 LYS A CA 1
ATOM 1826 C C . LYS A 1 227 ? 11.914 13.211 18.281 1 89 227 LYS A C 1
ATOM 1828 O O . LYS A 1 227 ? 11.781 13.422 19.5 1 89 227 LYS A O 1
ATOM 1833 N N . THR A 1 228 ? 11.297 13.852 17.344 1 87.75 228 THR A N 1
ATOM 1834 C CA . THR A 1 228 ? 10.352 14.906 17.703 1 87.75 228 THR A CA 1
ATOM 1835 C C . THR A 1 228 ? 9.18 14.328 18.5 1 87.75 228 THR A C 1
ATOM 1837 O O . THR A 1 228 ? 8.625 15 19.375 1 87.75 228 THR A O 1
ATOM 1840 N N . PHE A 1 229 ? 8.82 13.133 18.297 1 86.44 229 PHE A N 1
ATOM 1841 C CA . PHE A 1 229 ? 7.656 12.547 18.953 1 86.44 229 PHE A CA 1
ATOM 1842 C C . PHE A 1 229 ? 8.086 11.641 20.109 1 86.44 229 PHE A C 1
ATOM 1844 O O . PHE A 1 229 ? 7.297 11.344 21 1 86.44 229 PHE A O 1
ATOM 1851 N N . MET A 1 230 ? 9.242 11.148 20.125 1 82.12 230 MET A N 1
ATOM 1852 C CA . MET A 1 230 ? 9.75 10.227 21.125 1 82.12 230 MET A CA 1
ATOM 1853 C C . MET A 1 230 ? 9.938 10.938 22.469 1 82.12 230 MET A C 1
ATOM 1855 O O . MET A 1 230 ? 9.891 10.305 23.531 1 82.12 230 MET A O 1
ATOM 1859 N N . ASN A 1 231 ? 10.164 12.148 22.469 1 76.19 231 ASN A N 1
ATOM 1860 C CA . ASN A 1 231 ? 10.367 12.875 23.719 1 76.19 231 ASN A CA 1
ATOM 1861 C C . ASN A 1 231 ? 9.164 12.742 24.656 1 76.19 231 ASN A C 1
ATOM 1863 O O . ASN A 1 231 ? 9.328 12.68 25.875 1 76.19 231 ASN A O 1
ATOM 1867 N N . ARG A 1 232 ? 8.141 12.508 24.109 1 71.44 232 ARG A N 1
ATOM 1868 C CA . ARG A 1 232 ? 6.938 12.375 24.922 1 71.44 232 ARG A CA 1
ATOM 1869 C C . ARG A 1 232 ? 6.645 10.914 25.25 1 71.44 232 ARG A C 1
ATOM 1871 O O . ARG A 1 232 ? 6.277 10.586 26.375 1 71.44 232 ARG A O 1
ATOM 1878 N N . HIS A 1 233 ? 6.852 10.062 24.281 1 79.56 233 HIS A N 1
ATOM 1879 C CA . HIS A 1 233 ? 6.57 8.641 24.406 1 79.56 233 HIS A CA 1
ATOM 1880 C C . HIS A 1 233 ? 7.641 7.797 23.719 1 79.56 233 HIS A C 1
ATOM 1882 O O . HIS A 1 233 ? 7.367 7.137 22.719 1 79.56 233 HIS A O 1
ATOM 1888 N N . PRO A 1 234 ? 8.781 7.684 24.391 1 80.75 234 PRO A N 1
ATOM 1889 C CA . PRO A 1 234 ? 9.922 7.043 23.734 1 80.75 234 PRO A CA 1
ATOM 1890 C C . PRO A 1 234 ? 9.68 5.562 23.453 1 80.75 234 PRO A C 1
ATOM 1892 O O . PRO A 1 234 ? 10.273 5 22.531 1 80.75 234 PRO A O 1
ATOM 1895 N N . GLN A 1 235 ? 8.828 4.934 24.203 1 86.25 235 GLN A N 1
ATOM 1896 C CA . GLN A 1 235 ? 8.633 3.496 24.078 1 86.25 235 GLN A CA 1
ATOM 1897 C C . GLN A 1 235 ? 7.547 3.18 23.047 1 86.25 235 GLN A C 1
ATOM 1899 O O . GLN A 1 235 ? 7.16 2.021 22.891 1 86.25 235 GLN A O 1
ATOM 1904 N N . ASP A 1 236 ? 7.145 4.207 22.297 1 87.62 236 ASP A N 1
ATOM 1905 C CA . ASP A 1 236 ? 6.055 3.957 21.359 1 87.62 236 ASP A CA 1
ATOM 1906 C C . ASP A 1 236 ? 6.426 4.414 19.953 1 87.62 236 ASP A C 1
ATOM 1908 O O . ASP A 1 236 ? 5.551 4.719 19.141 1 87.62 236 ASP A O 1
ATOM 1912 N N . TRP A 1 237 ? 7.766 4.418 19.703 1 91.69 237 TRP A N 1
ATOM 1913 C CA . TRP A 1 237 ? 8.18 4.98 18.422 1 91.69 237 TRP A CA 1
ATOM 1914 C C . TRP A 1 237 ? 7.641 4.152 17.266 1 91.69 237 TRP A C 1
ATOM 1916 O O . TRP A 1 237 ? 7.387 4.684 16.188 1 91.69 237 TRP A O 1
ATOM 1926 N N . ASP A 1 238 ? 7.492 2.832 17.453 1 92.62 238 ASP A N 1
ATOM 1927 C CA . ASP A 1 238 ? 6.996 1.967 16.391 1 92.62 238 ASP A CA 1
ATOM 1928 C C . ASP A 1 238 ? 5.555 2.318 16.031 1 92.62 238 ASP A C 1
ATOM 1930 O O . ASP A 1 238 ? 5.148 2.162 14.867 1 92.62 238 ASP A O 1
ATOM 1934 N N . LYS A 1 239 ? 4.824 2.873 16.922 1 90.31 239 LYS A N 1
ATOM 1935 C CA . LYS A 1 239 ? 3.428 3.238 16.688 1 90.31 239 LYS A CA 1
ATOM 1936 C C . LYS A 1 239 ? 3.326 4.488 15.812 1 90.31 239 LYS A C 1
ATOM 1938 O O . LYS A 1 239 ? 2.293 4.73 15.188 1 90.31 239 LYS A O 1
ATOM 1943 N N . TYR A 1 240 ? 4.367 5.25 15.781 1 92.19 240 TYR A N 1
ATOM 1944 C CA . TYR A 1 240 ? 4.34 6.5 15.031 1 92.19 240 TYR A CA 1
ATOM 1945 C C . TYR A 1 240 ? 4.801 6.289 13.602 1 92.19 240 TYR A C 1
ATOM 1947 O O . TYR A 1 240 ? 4.617 7.16 12.742 1 92.19 240 TYR A O 1
ATOM 1955 N N . LEU A 1 241 ? 5.332 5.145 13.281 1 95.31 241 LEU A N 1
ATOM 1956 C CA . LEU A 1 241 ? 5.93 4.914 11.969 1 95.31 241 LEU A CA 1
ATOM 1957 C C . LEU A 1 241 ? 4.898 5.094 10.859 1 95.31 241 LEU A C 1
ATOM 1959 O O . LEU A 1 241 ? 5.145 5.805 9.883 1 95.31 241 LEU A O 1
ATOM 1963 N N . PRO A 1 242 ? 3.705 4.523 11.055 1 95.88 242 PRO A N 1
ATOM 1964 C CA . PRO A 1 242 ? 2.729 4.723 9.977 1 95.88 242 PRO A CA 1
ATOM 1965 C C . PRO A 1 242 ? 2.391 6.195 9.758 1 95.88 242 PRO A C 1
ATOM 1967 O O . PRO A 1 242 ? 2.258 6.637 8.609 1 95.88 242 PRO A O 1
ATOM 1970 N N . HIS A 1 243 ? 2.363 6.941 10.812 1 95.12 243 HIS A N 1
ATOM 1971 C CA . HIS A 1 243 ? 2.082 8.367 10.711 1 95.12 243 HIS A CA 1
ATOM 1972 C C . HIS A 1 243 ? 3.186 9.094 9.953 1 95.12 243 HIS A C 1
ATOM 1974 O O . HIS A 1 243 ? 2.906 9.859 9.023 1 95.12 243 HIS A O 1
ATOM 1980 N N . LEU A 1 244 ? 4.293 8.781 10.367 1 95.94 244 LEU A N 1
ATOM 1981 C CA . LEU A 1 244 ? 5.441 9.508 9.836 1 95.94 244 LEU A CA 1
ATOM 1982 C C . LEU A 1 244 ? 5.691 9.148 8.375 1 95.94 244 LEU A C 1
ATOM 1984 O O . LEU A 1 244 ? 6.121 10 7.59 1 95.94 244 LEU A O 1
ATOM 1988 N N . LEU A 1 245 ? 5.469 7.91 8.055 1 97.81 245 LEU A N 1
ATOM 1989 C CA . LEU A 1 245 ? 5.559 7.516 6.652 1 97.81 245 LEU A CA 1
ATOM 1990 C C . LEU A 1 245 ? 4.527 8.258 5.809 1 97.81 245 LEU A C 1
ATOM 1992 O O . LEU A 1 245 ? 4.828 8.703 4.699 1 97.81 245 LEU A O 1
ATOM 1996 N N . PHE A 1 246 ? 3.336 8.367 6.301 1 97.38 246 PHE A N 1
ATOM 1997 C CA . PHE A 1 246 ? 2.311 9.141 5.613 1 97.38 246 PHE A CA 1
ATOM 1998 C C . PHE A 1 246 ? 2.779 10.578 5.379 1 97.38 246 PHE A C 1
ATOM 2000 O O . PHE A 1 246 ? 2.65 11.102 4.273 1 97.38 246 PHE A O 1
ATOM 2007 N N . ALA A 1 247 ? 3.283 11.156 6.434 1 95.81 247 ALA A N 1
ATOM 2008 C CA . ALA A 1 247 ? 3.754 12.539 6.375 1 95.81 247 ALA A CA 1
ATOM 2009 C C . ALA A 1 247 ? 4.777 12.727 5.262 1 95.81 247 ALA A C 1
ATOM 2011 O O . ALA A 1 247 ? 4.73 13.719 4.527 1 95.81 247 ALA A O 1
ATOM 2012 N N . TYR A 1 248 ? 5.645 11.82 5.18 1 95.44 248 TYR A N 1
ATOM 2013 C CA . TYR A 1 248 ? 6.695 11.883 4.168 1 95.44 248 TYR A CA 1
ATOM 2014 C C . TYR A 1 248 ? 6.125 11.648 2.775 1 95.44 248 TYR A C 1
ATOM 2016 O O . TYR A 1 248 ? 6.5 12.328 1.82 1 95.44 248 TYR A O 1
ATOM 2024 N N . ARG A 1 249 ? 5.246 10.695 2.641 1 96.56 249 ARG A N 1
ATOM 2025 C CA . ARG A 1 249 ? 4.711 10.25 1.356 1 96.56 249 ARG A CA 1
ATOM 2026 C C . ARG A 1 249 ? 3.785 11.305 0.755 1 96.56 249 ARG A C 1
ATOM 2028 O O . ARG A 1 249 ? 3.568 11.328 -0.458 1 96.56 249 ARG A O 1
ATOM 2035 N N . GLU A 1 250 ? 3.25 12.125 1.565 1 94.62 250 GLU A N 1
ATOM 2036 C CA . GLU A 1 250 ? 2.199 13.047 1.154 1 94.62 250 GLU A CA 1
ATOM 2037 C C . GLU A 1 250 ? 2.783 14.266 0.446 1 94.62 250 GLU A C 1
ATOM 2039 O O . GLU A 1 250 ? 2.121 14.875 -0.396 1 94.62 250 GLU A O 1
ATOM 2044 N N . VAL A 1 251 ? 4.004 14.602 0.777 1 90.69 251 VAL A N 1
ATOM 2045 C CA . VAL A 1 251 ? 4.535 15.891 0.336 1 90.69 251 VAL A CA 1
ATOM 2046 C C . VAL A 1 251 ? 5.52 15.672 -0.81 1 90.69 251 VAL A C 1
ATOM 2048 O O . VAL A 1 251 ? 6.293 14.719 -0.802 1 90.69 251 VAL A O 1
ATOM 2051 N N . PRO A 1 252 ? 5.52 16.594 -1.746 1 82.44 252 PRO A N 1
ATOM 2052 C CA . PRO A 1 252 ? 6.43 16.469 -2.885 1 82.44 252 PRO A CA 1
ATOM 2053 C C . PRO A 1 252 ? 7.898 16.469 -2.469 1 82.44 252 PRO A C 1
ATOM 2055 O O . PRO A 1 252 ? 8.281 17.188 -1.543 1 82.44 252 PRO A O 1
ATOM 2058 N N . GLN A 1 253 ? 8.594 15.617 -3.115 1 78.31 253 GLN A N 1
ATOM 2059 C CA . GLN A 1 253 ? 10.039 15.586 -2.945 1 78.31 253 GLN A CA 1
ATOM 2060 C C . GLN A 1 253 ? 10.727 16.578 -3.881 1 78.31 253 GLN A C 1
ATOM 2062 O O . GLN A 1 253 ? 10.297 16.766 -5.02 1 78.31 253 GLN A O 1
ATOM 2067 N N . GLU A 1 254 ? 11.781 17.156 -3.365 1 70.5 254 GLU A N 1
ATOM 2068 C CA . GLU A 1 254 ? 12.508 18.141 -4.156 1 70.5 254 GLU A CA 1
ATOM 2069 C C . GLU A 1 254 ? 13.094 17.5 -5.418 1 70.5 254 GLU A C 1
ATOM 2071 O O . GLU A 1 254 ? 13.109 18.141 -6.48 1 70.5 254 GLU A O 1
ATOM 2076 N N . SER A 1 255 ? 13.562 16.281 -5.328 1 65.81 255 SER A N 1
ATOM 2077 C CA . SER A 1 255 ? 14.242 15.602 -6.422 1 65.81 255 SER A CA 1
ATOM 2078 C C . SER A 1 255 ? 13.281 15.273 -7.559 1 65.81 255 SER A C 1
ATOM 2080 O O . SER A 1 255 ? 13.656 15.312 -8.734 1 65.81 255 SER A O 1
ATOM 2082 N N . THR A 1 256 ? 11.953 15.047 -7.238 1 67.94 256 THR A N 1
ATOM 2083 C CA . THR A 1 256 ? 11.008 14.594 -8.258 1 67.94 256 THR A CA 1
ATOM 2084 C C . THR A 1 256 ? 9.961 15.664 -8.531 1 67.94 256 THR A C 1
ATOM 2086 O O . THR A 1 256 ? 9.32 15.656 -9.586 1 67.94 256 THR A O 1
ATOM 2089 N N . GLY A 1 257 ? 9.727 16.562 -7.562 1 70.38 257 GLY A N 1
ATOM 2090 C CA . GLY A 1 257 ? 8.672 17.562 -7.66 1 70.38 257 GLY A CA 1
ATOM 2091 C C . GLY A 1 257 ? 7.297 17 -7.348 1 70.38 257 GLY A C 1
ATOM 2092 O O . GLY A 1 257 ? 6.301 17.734 -7.367 1 70.38 257 GLY A O 1
ATOM 2093 N N . PHE A 1 258 ? 7.238 15.727 -7.094 1 75.81 258 PHE A N 1
ATOM 2094 C CA . PHE A 1 258 ? 5.996 15.039 -6.754 1 75.81 258 PHE A CA 1
ATOM 2095 C C . PHE A 1 258 ? 6.137 14.281 -5.434 1 75.81 258 PHE A C 1
ATOM 2097 O O . PHE A 1 258 ? 7.25 13.977 -5.008 1 75.81 258 PHE A O 1
ATOM 2104 N N . SER A 1 259 ? 4.992 14.117 -4.961 1 86.81 259 SER A N 1
ATOM 2105 C CA . SER A 1 259 ? 5.035 13.32 -3.742 1 86.81 259 SER A CA 1
ATOM 2106 C C . SER A 1 259 ? 5.148 11.828 -4.066 1 86.81 259 SER A C 1
ATOM 2108 O O . SER A 1 259 ? 4.707 11.383 -5.125 1 86.81 259 SER A O 1
ATOM 2110 N N . PRO A 1 260 ? 5.738 11.078 -3.23 1 90.75 260 PRO A N 1
ATOM 2111 C CA . PRO A 1 260 ? 5.75 9.625 -3.408 1 90.75 260 PRO A CA 1
ATOM 2112 C C . PRO A 1 260 ? 4.355 9.047 -3.631 1 90.75 260 PRO A C 1
ATOM 2114 O O . PRO A 1 260 ? 4.18 8.141 -4.453 1 90.75 260 PRO A O 1
ATOM 2117 N N . PHE A 1 261 ? 3.299 9.531 -2.984 1 91.5 261 PHE A N 1
ATOM 2118 C CA . PHE A 1 261 ? 1.924 9.094 -3.191 1 91.5 261 PHE A CA 1
ATOM 2119 C C . PHE A 1 261 ? 1.493 9.336 -4.633 1 91.5 261 PHE A C 1
ATOM 2121 O O . PHE A 1 261 ? 0.928 8.445 -5.273 1 91.5 261 PHE A O 1
ATOM 2128 N N . GLU A 1 262 ? 1.76 10.438 -5.09 1 81.88 262 GLU A N 1
ATOM 2129 C CA . GLU A 1 262 ? 1.36 10.773 -6.449 1 81.88 262 GLU A CA 1
ATOM 2130 C C . GLU A 1 262 ? 2.061 9.883 -7.473 1 81.88 262 GLU A C 1
ATOM 2132 O O . GLU A 1 262 ? 1.444 9.445 -8.445 1 81.88 262 GLU A O 1
ATOM 2137 N N . LEU A 1 263 ? 3.273 9.633 -7.211 1 81 263 LEU A N 1
ATOM 2138 C CA . LEU A 1 263 ? 4.055 8.844 -8.156 1 81 263 LEU A CA 1
ATOM 2139 C C . LEU A 1 263 ? 3.674 7.367 -8.078 1 81 263 LEU A C 1
ATOM 2141 O O . LEU A 1 263 ? 3.717 6.66 -9.086 1 81 263 LEU A O 1
ATOM 2145 N N . LEU A 1 264 ? 3.305 6.922 -6.945 1 88.12 264 LEU A N 1
ATOM 2146 C CA . LEU A 1 264 ? 2.988 5.508 -6.781 1 88.12 264 LEU A CA 1
ATOM 2147 C C . LEU A 1 264 ? 1.552 5.219 -7.203 1 88.12 264 LEU A C 1
ATOM 2149 O O . LEU A 1 264 ? 1.285 4.215 -7.863 1 88.12 264 LEU A O 1
ATOM 2153 N N . TYR A 1 265 ? 0.653 6.102 -6.758 1 86.31 265 TYR A N 1
ATOM 2154 C CA . TYR A 1 265 ? -0.768 5.824 -6.93 1 86.31 265 TYR A CA 1
ATOM 2155 C C . TYR A 1 265 ? -1.34 6.605 -8.109 1 86.31 265 TYR A C 1
ATOM 2157 O O . TYR A 1 265 ? -2.461 6.34 -8.547 1 86.31 265 TYR A O 1
ATOM 2165 N N . GLY A 1 266 ? -0.641 7.574 -8.594 1 77 266 GLY A N 1
ATOM 2166 C CA . GLY A 1 266 ? -1.151 8.422 -9.656 1 77 266 GLY A CA 1
ATOM 2167 C C . GLY A 1 266 ? -2.148 9.461 -9.164 1 77 266 GLY A C 1
ATOM 2168 O O . GLY A 1 266 ? -2.883 10.047 -9.961 1 77 266 GLY A O 1
ATOM 2169 N N . ARG A 1 267 ? -2.162 9.594 -7.793 1 77.75 267 ARG A N 1
ATOM 2170 C CA . ARG A 1 267 ? -3.113 10.508 -7.168 1 77.75 267 ARG A CA 1
ATOM 2171 C C . ARG A 1 267 ? -2.631 10.938 -5.785 1 77.75 267 ARG A C 1
ATOM 2173 O O . ARG A 1 267 ? -1.761 10.297 -5.195 1 77.75 267 ARG A O 1
ATOM 2180 N N . ARG A 1 268 ? -3.244 12 -5.395 1 83.44 268 ARG A N 1
ATOM 2181 C CA . ARG A 1 268 ? -3.039 12.367 -3.996 1 83.44 268 ARG A CA 1
ATOM 2182 C C . ARG A 1 268 ? -3.793 11.422 -3.066 1 83.44 268 ARG A C 1
ATOM 2184 O O . ARG A 1 268 ? -4.836 10.875 -3.438 1 83.44 268 ARG A O 1
ATOM 2191 N N . VAL A 1 269 ? -3.25 11.227 -2.014 1 91.31 269 VAL A N 1
ATOM 2192 C CA . VAL A 1 269 ? -3.863 10.391 -0.992 1 91.31 269 VAL A CA 1
ATOM 2193 C C . VAL A 1 269 ? -4.469 11.266 0.103 1 91.31 269 VAL A C 1
ATOM 2195 O O . VAL A 1 269 ? -3.82 12.195 0.59 1 91.31 269 VAL A O 1
ATOM 2198 N N . ARG A 1 270 ? -5.668 11 0.459 1 90.06 270 ARG A N 1
ATOM 2199 C CA . ARG A 1 270 ? -6.41 11.844 1.385 1 90.06 270 ARG A CA 1
ATOM 2200 C C . ARG A 1 270 ? -5.82 11.766 2.789 1 90.06 270 ARG A C 1
ATOM 2202 O O . ARG A 1 270 ? -5.613 10.68 3.32 1 90.06 270 ARG A O 1
ATOM 2209 N N . GLY A 1 271 ? -5.582 12.977 3.318 1 90.25 271 GLY A N 1
ATOM 2210 C CA . GLY A 1 271 ? -5.062 13.094 4.672 1 90.25 271 GLY A CA 1
ATOM 2211 C C . GLY A 1 271 ? -5.891 14.008 5.551 1 90.25 271 GLY A C 1
ATOM 2212 O O . GLY A 1 271 ? -7.031 14.344 5.211 1 90.25 271 GLY A O 1
ATOM 2213 N N . PRO A 1 272 ? -5.344 14.383 6.688 1 86.88 272 PRO A N 1
ATOM 2214 C CA . PRO A 1 272 ? -6.078 15.172 7.676 1 86.88 272 PRO A CA 1
ATOM 2215 C C . PRO A 1 272 ? -6.59 16.5 7.105 1 86.88 272 PRO A C 1
ATOM 2217 O O . PRO A 1 272 ? -7.711 16.906 7.41 1 86.88 272 PRO A O 1
ATOM 2220 N N . LEU A 1 273 ? -5.859 17.172 6.316 1 88.69 273 LEU A N 1
ATOM 2221 C CA . LEU A 1 273 ? -6.285 18.453 5.781 1 88.69 273 LEU A CA 1
ATOM 2222 C C . LEU A 1 273 ? -7.41 18.281 4.766 1 88.69 273 LEU A C 1
ATOM 2224 O O . LEU A 1 273 ? -8.266 19.156 4.617 1 88.69 273 LEU A O 1
ATOM 2228 N N . ASP A 1 274 ? -7.367 17.156 4.062 1 87.81 274 ASP A N 1
ATOM 2229 C CA . ASP A 1 274 ? -8.492 16.828 3.188 1 87.81 274 ASP A CA 1
ATOM 2230 C C . ASP A 1 274 ? -9.773 16.641 3.99 1 87.81 274 ASP A C 1
ATOM 2232 O O . ASP A 1 274 ? -10.844 17.094 3.578 1 87.81 274 ASP A O 1
ATOM 2236 N N . LEU A 1 275 ? -9.594 15.984 5.047 1 83.62 275 LEU A N 1
ATOM 2237 C CA . LEU A 1 275 ? -10.742 15.742 5.918 1 83.62 275 LEU A CA 1
ATOM 2238 C C . LEU A 1 275 ? -11.289 17.062 6.473 1 83.62 275 LEU A C 1
ATOM 2240 O O . LEU A 1 275 ? -12.508 17.234 6.555 1 83.62 275 LEU A O 1
ATOM 2244 N N . MET A 1 276 ? -10.391 17.922 6.859 1 83.88 276 MET A N 1
ATOM 2245 C CA . MET A 1 276 ? -10.789 19.234 7.363 1 83.88 276 MET A CA 1
ATOM 2246 C C . MET A 1 276 ? -11.547 20.016 6.297 1 83.88 276 MET A C 1
ATOM 2248 O O . MET A 1 276 ? -12.562 20.641 6.59 1 83.88 276 MET A O 1
ATOM 2252 N N . ARG A 1 277 ? -11.062 19.969 5.152 1 86.12 277 ARG A N 1
ATOM 2253 C CA . ARG A 1 277 ? -11.734 20.656 4.047 1 86.12 277 ARG A CA 1
ATOM 2254 C C . ARG A 1 277 ? -13.125 20.078 3.818 1 86.12 277 ARG A C 1
ATOM 2256 O O . ARG A 1 277 ? -14.094 20.828 3.65 1 86.12 277 ARG A O 1
ATOM 2263 N N . ASP A 1 278 ? -13.203 18.781 3.771 1 82.44 278 ASP A N 1
ATOM 2264 C CA . ASP A 1 278 ? -14.492 18.125 3.596 1 82.44 278 ASP A CA 1
ATOM 2265 C C . ASP A 1 278 ? -15.492 18.562 4.66 1 82.44 278 ASP A C 1
ATOM 2267 O O . ASP A 1 278 ? -16.672 18.797 4.363 1 82.44 278 ASP A O 1
ATOM 2271 N N . GLU A 1 279 ? -15.023 18.625 5.828 1 78.62 279 GLU A N 1
ATOM 2272 C CA . GLU A 1 279 ? -15.867 19.031 6.945 1 78.62 279 GLU A CA 1
ATOM 2273 C C . GLU A 1 279 ? -16.375 20.453 6.77 1 78.62 279 GLU A C 1
ATOM 2275 O O . GLU A 1 279 ? -17.547 20.734 7.027 1 78.62 279 GLU A O 1
ATOM 2280 N N . TRP A 1 280 ? -15.531 21.359 6.461 1 81 280 TRP A N 1
ATOM 2281 C CA . TRP A 1 280 ? -15.891 22.766 6.316 1 81 280 TRP A CA 1
ATOM 2282 C C . TRP A 1 280 ? -16.828 22.969 5.133 1 81 280 TRP A C 1
ATOM 2284 O O . TRP A 1 280 ? -17.766 23.781 5.199 1 81 280 TRP A O 1
ATOM 2294 N N . GLU A 1 281 ? -16.516 22.234 4.062 1 82.31 281 GLU A N 1
ATOM 2295 C CA . GLU A 1 281 ? -17.328 22.375 2.865 1 82.31 281 GLU A CA 1
ATOM 2296 C C . GLU A 1 281 ? -18.672 21.641 3.018 1 82.31 281 GLU A C 1
ATOM 2298 O O . GLU A 1 281 ? -19.609 21.906 2.275 1 82.31 281 GLU A O 1
ATOM 2303 N N . GLY A 1 282 ? -18.828 21.062 4.07 1 67.5 282 GLY A N 1
ATOM 2304 C CA . GLY A 1 282 ? -20 20.219 4.234 1 67.5 282 GLY A CA 1
ATOM 2305 C C . GLY A 1 282 ? -19.953 18.969 3.369 1 67.5 282 GLY A C 1
ATOM 2306 O O . GLY A 1 282 ? -19.094 18.844 2.504 1 67.5 282 GLY A O 1
ATOM 2307 N N . LYS A 1 283 ? -20.766 18.031 3.742 1 55.94 283 LYS A N 1
ATOM 2308 C CA . LYS A 1 283 ? -20.781 16.75 3.033 1 55.94 283 LYS A CA 1
ATOM 2309 C C . LYS A 1 283 ? -20.938 16.953 1.529 1 55.94 283 LYS A C 1
ATOM 2311 O O . LYS A 1 283 ? -22.047 17.094 1.027 1 55.94 283 LYS A O 1
ATOM 2316 N N . ALA A 1 284 ? -20.109 17.891 1.081 1 44.16 284 ALA A N 1
ATOM 2317 C CA . ALA A 1 284 ? -20.25 18 -0.37 1 44.16 284 ALA A CA 1
ATOM 2318 C C . ALA A 1 284 ? -20.281 16.609 -1.011 1 44.16 284 ALA A C 1
ATOM 2320 O O . ALA A 1 284 ? -19.5 15.719 -0.626 1 44.16 284 ALA A O 1
ATOM 2321 N N . THR A 1 285 ? -21.375 16.234 -1.356 1 42.94 285 THR A N 1
ATOM 2322 C CA . THR A 1 285 ? -21.469 15.047 -2.195 1 42.94 285 THR A CA 1
ATOM 2323 C C . THR A 1 285 ? -20.312 14.977 -3.184 1 42.94 285 THR A C 1
ATOM 2325 O O . THR A 1 285 ? -20.047 15.938 -3.912 1 42.94 285 THR A O 1
ATOM 2328 N N . PRO A 1 286 ? -19.328 14.305 -2.791 1 42.06 286 PRO A N 1
ATOM 2329 C CA . PRO A 1 286 ? -18.25 14.266 -3.768 1 42.06 286 PRO A CA 1
ATOM 2330 C C . PRO A 1 286 ? -18.734 14.43 -5.203 1 42.06 286 PRO A C 1
ATOM 2332 O O . PRO A 1 286 ? -19.75 13.852 -5.582 1 42.06 286 PRO A O 1
ATOM 2335 N N . ARG A 1 287 ? -18.656 15.641 -5.684 1 37.16 287 ARG A N 1
ATOM 2336 C CA . ARG A 1 287 ? -18.922 15.562 -7.113 1 37.16 287 ARG A CA 1
ATOM 2337 C C . ARG A 1 287 ? -18.406 14.25 -7.695 1 37.16 287 ARG A C 1
ATOM 2339 O O . ARG A 1 287 ? -17.219 13.938 -7.59 1 37.16 287 ARG A O 1
ATOM 2346 N N . GLY A 1 288 ? -19.188 13.297 -7.492 1 35.88 288 GLY A N 1
ATOM 2347 C CA . GLY A 1 288 ? -18.891 12.039 -8.148 1 35.88 288 GLY A CA 1
ATOM 2348 C C . GLY A 1 288 ? -18.141 12.203 -9.453 1 35.88 288 GLY A C 1
ATOM 2349 O O . GLY A 1 288 ? -18.703 12.609 -10.469 1 35.88 288 GLY A O 1
ATOM 2350 N N . GLU A 1 289 ? -17.078 13.016 -9.32 1 35.34 289 GLU A N 1
ATOM 2351 C CA . GLU A 1 289 ? -16.469 12.836 -10.633 1 35.34 289 GLU A CA 1
ATOM 2352 C C . GLU A 1 289 ? -16.469 11.367 -11.055 1 35.34 289 GLU A C 1
ATOM 2354 O O . GLU A 1 289 ? -16.172 10.484 -10.25 1 35.34 289 GLU A O 1
ATOM 2359 N N . SER A 1 290 ? -17.219 11.242 -12 1 34.88 290 SER A N 1
ATOM 2360 C CA . SER A 1 290 ? -17.266 9.891 -12.547 1 34.88 290 SER A CA 1
ATOM 2361 C C . SER A 1 290 ? -15.875 9.25 -12.57 1 34.88 290 SER A C 1
ATOM 2363 O O . SER A 1 290 ? -14.859 9.953 -12.609 1 34.88 290 SER A O 1
ATOM 2365 N N . VAL A 1 291 ? -15.836 8.094 -12.086 1 36.06 291 VAL A N 1
ATOM 2366 C CA . VAL A 1 291 ? -14.617 7.312 -12.219 1 36.06 291 VAL A CA 1
ATOM 2367 C C . VAL A 1 291 ? -13.836 7.785 -13.445 1 36.06 291 VAL A C 1
ATOM 2369 O O . VAL A 1 291 ? -12.609 7.906 -13.398 1 36.06 291 VAL A O 1
ATOM 2372 N N . VAL A 1 292 ? -14.711 8.336 -14.359 1 34.66 292 VAL A N 1
ATOM 2373 C CA . VAL A 1 292 ? -14.133 8.758 -15.633 1 34.66 292 VAL A CA 1
ATOM 2374 C C . VAL A 1 292 ? -13.422 10.094 -15.461 1 34.66 292 VAL A C 1
ATOM 2376 O O . VAL A 1 292 ? -12.297 10.273 -15.93 1 34.66 292 VAL A O 1
ATOM 2379 N N . GLU A 1 293 ? -14.117 10.938 -14.836 1 41.91 293 GLU A N 1
ATOM 2380 C CA . GLU A 1 293 ? -13.531 12.266 -14.68 1 41.91 293 GLU A CA 1
ATOM 2381 C C . GLU A 1 293 ? -12.305 12.219 -13.766 1 41.91 293 GLU A C 1
ATOM 2383 O O . GLU A 1 293 ? -11.312 12.906 -14.016 1 41.91 293 GLU A O 1
ATOM 2388 N N . TYR A 1 294 ? -12.461 11.43 -12.875 1 41.41 294 TYR A N 1
ATOM 2389 C CA . TYR A 1 294 ? -11.32 11.258 -11.977 1 41.41 294 TYR A CA 1
ATOM 2390 C C . TYR A 1 294 ? -10.133 10.656 -12.711 1 41.41 294 TYR A C 1
ATOM 2392 O O . TYR A 1 294 ? -9.008 11.148 -12.594 1 41.41 294 TYR A O 1
ATOM 2400 N N . VAL A 1 295 ? -10.453 9.641 -13.438 1 40.53 295 VAL A N 1
ATOM 2401 C CA . VAL A 1 295 ? -9.391 9.008 -14.203 1 40.53 295 VAL A CA 1
ATOM 2402 C C . VAL A 1 295 ? -8.781 10.016 -15.18 1 40.53 295 VAL A C 1
ATOM 2404 O O . VAL A 1 295 ? -7.559 10.086 -15.32 1 40.53 295 VAL A O 1
ATOM 2407 N N . LEU A 1 296 ? -9.727 10.906 -15.703 1 41.16 296 LEU A N 1
ATOM 2408 C CA . LEU A 1 296 ? -9.273 11.914 -16.656 1 41.16 296 LEU A CA 1
ATOM 2409 C C . LEU A 1 296 ? -8.469 13.008 -15.953 1 41.16 296 LEU A C 1
ATOM 2411 O O . LEU A 1 296 ? -7.414 13.414 -16.438 1 41.16 296 LEU A O 1
ATOM 2415 N N . THR A 1 297 ? -9 13.406 -14.906 1 46.12 297 THR A N 1
ATOM 2416 C CA . THR A 1 297 ? -8.32 14.469 -14.18 1 46.12 297 THR A CA 1
ATOM 2417 C C . THR A 1 297 ? -7.062 13.938 -13.5 1 46.12 297 THR A C 1
ATOM 2419 O O . THR A 1 297 ? -6.043 14.625 -13.438 1 46.12 297 THR A O 1
ATOM 2422 N N . PHE A 1 298 ? -7.238 12.758 -13.062 1 42.44 298 PHE A N 1
ATOM 2423 C CA . PHE A 1 298 ? -6.078 12.094 -12.484 1 42.44 298 PHE A CA 1
ATOM 2424 C C . PHE A 1 298 ? -4.984 11.906 -13.523 1 42.44 298 PHE A C 1
ATOM 2426 O O . PHE A 1 298 ? -3.811 12.172 -13.25 1 42.44 298 PHE A O 1
ATOM 2433 N N . ARG A 1 299 ? -5.426 11.578 -14.719 1 41.81 299 ARG A N 1
ATOM 2434 C CA . ARG A 1 299 ? -4.508 11.438 -15.844 1 41.81 299 ARG A CA 1
ATOM 2435 C C . ARG A 1 299 ? -3.836 12.766 -16.172 1 41.81 299 ARG A C 1
ATOM 2437 O O . ARG A 1 299 ? -2.627 12.812 -16.406 1 41.81 299 ARG A O 1
ATOM 2444 N N . GLU A 1 300 ? -4.617 13.734 -16.203 1 44.62 300 GLU A N 1
ATOM 2445 C CA . GLU A 1 300 ? -4.117 15.07 -16.5 1 44.62 300 GLU A CA 1
ATOM 2446 C C . GLU A 1 300 ? -3.225 15.586 -15.383 1 44.62 300 GLU A C 1
ATOM 2448 O O . GLU A 1 300 ? -2.168 16.172 -15.641 1 44.62 300 GLU A O 1
ATOM 2453 N N . ARG A 1 301 ? -3.643 15.242 -14.305 1 45.66 301 ARG A N 1
ATOM 2454 C CA . ARG A 1 301 ? -2.891 15.742 -13.156 1 45.66 301 ARG A CA 1
ATOM 2455 C C . ARG A 1 301 ? -1.577 14.984 -12.992 1 45.66 301 ARG A C 1
ATOM 2457 O O . ARG A 1 301 ? -0.539 15.594 -12.719 1 45.66 301 ARG A O 1
ATOM 2464 N N . LEU A 1 302 ? -1.708 13.766 -13.102 1 44.12 302 LEU A N 1
ATOM 2465 C CA . LEU A 1 302 ? -0.502 12.953 -12.969 1 44.12 302 LEU A CA 1
ATOM 2466 C C . LEU A 1 302 ? 0.506 13.297 -14.062 1 44.12 302 LEU A C 1
ATOM 2468 O O . LEU A 1 302 ? 1.704 13.414 -13.789 1 44.12 302 LEU A O 1
ATOM 2472 N N . ALA A 1 303 ? 0.012 13.602 -15.258 1 45 303 ALA A N 1
ATOM 2473 C CA . ALA A 1 303 ? 0.863 14.031 -16.359 1 45 303 ALA A CA 1
ATOM 2474 C C . ALA A 1 303 ? 1.527 15.367 -16.047 1 45 303 ALA A C 1
ATOM 2476 O O . ALA A 1 303 ? 2.729 15.539 -16.281 1 45 303 ALA A O 1
ATOM 2477 N N . GLU A 1 304 ? 0.812 16.25 -15.578 1 45.88 304 GLU A N 1
ATOM 2478 C CA . GLU A 1 304 ? 1.315 17.578 -15.234 1 45.88 304 GLU A CA 1
ATOM 2479 C C . GLU A 1 304 ? 2.285 17.516 -14.055 1 45.88 304 GLU A C 1
ATOM 2481 O O . GLU A 1 304 ? 3.318 18.172 -14.055 1 45.88 304 GLU A O 1
ATOM 2486 N N . LEU A 1 305 ? 1.909 16.688 -13.234 1 45.19 305 LEU A N 1
ATOM 2487 C CA . LEU A 1 305 ? 2.736 16.609 -12.039 1 45.19 305 LEU A CA 1
ATOM 2488 C C . LEU A 1 305 ? 4.086 15.969 -12.352 1 45.19 305 LEU A C 1
ATOM 2490 O O . LEU A 1 305 ? 5.121 16.422 -11.867 1 45.19 305 LEU A O 1
ATOM 2494 N N . MET A 1 306 ? 4.027 14.984 -13.141 1 42.66 306 MET A N 1
ATOM 2495 C CA . MET A 1 306 ? 5.27 14.297 -13.484 1 42.66 306 MET A CA 1
ATOM 2496 C C . MET A 1 306 ? 6.168 15.195 -14.328 1 42.66 306 MET A C 1
ATOM 2498 O O . MET A 1 306 ? 7.383 15.227 -14.141 1 42.66 306 MET A O 1
ATOM 2502 N N . ASP A 1 307 ? 5.586 16.031 -15.25 1 46 307 ASP A N 1
ATOM 2503 C CA . ASP A 1 307 ? 6.34 17.047 -15.977 1 46 307 ASP A CA 1
ATOM 2504 C C . ASP A 1 307 ? 6.984 18.047 -15.023 1 46 307 ASP A C 1
ATOM 2506 O O . ASP A 1 307 ? 8.156 18.391 -15.18 1 46 307 ASP A O 1
ATOM 2510 N N . LEU A 1 308 ? 6.25 18.312 -14.227 1 45.78 308 LEU A N 1
ATOM 2511 C CA . LEU A 1 308 ? 6.742 19.281 -13.242 1 45.78 308 LEU A CA 1
ATOM 2512 C C . LEU A 1 308 ? 7.816 18.656 -12.359 1 45.78 308 LEU A C 1
ATOM 2514 O O . LEU A 1 308 ? 8.82 19.297 -12.047 1 45.78 308 LEU A O 1
ATOM 2518 N N . ALA A 1 309 ? 7.602 17.391 -12.102 1 46 309 ALA A N 1
ATOM 2519 C CA . ALA A 1 309 ? 8.578 16.703 -11.266 1 46 309 ALA A CA 1
ATOM 2520 C C . ALA A 1 309 ? 9.914 16.547 -12 1 46 309 ALA A C 1
ATOM 2522 O O . ALA A 1 309 ? 10.977 16.766 -11.414 1 46 309 ALA A O 1
ATOM 2523 N N . ARG A 1 310 ? 9.82 16.188 -13.234 1 47.75 310 ARG A N 1
ATOM 2524 C CA . ARG A 1 310 ? 11.016 16.078 -14.062 1 47.75 310 ARG A CA 1
ATOM 2525 C C . ARG A 1 310 ? 11.719 17.438 -14.18 1 47.75 310 ARG A C 1
ATOM 2527 O O . ARG A 1 310 ? 12.945 17.516 -14.062 1 47.75 310 ARG A O 1
ATOM 2534 N N . GLU A 1 311 ? 10.977 18.391 -14.523 1 48.03 311 GLU A N 1
ATOM 2535 C CA . GLU A 1 311 ? 11.547 19.734 -14.594 1 48.03 311 GLU A CA 1
ATOM 2536 C C . GLU A 1 311 ? 12.164 20.141 -13.258 1 48.03 311 GLU A C 1
ATOM 2538 O O . GLU A 1 311 ? 13.258 20.719 -13.227 1 48.03 311 GLU A O 1
ATOM 2543 N N . ASN A 1 312 ? 11.461 19.719 -12.344 1 47.75 312 ASN A N 1
ATOM 2544 C CA . ASN A 1 312 ? 11.953 20.078 -11.016 1 47.75 312 ASN A CA 1
ATOM 2545 C C . ASN A 1 312 ? 13.195 19.281 -10.641 1 47.75 312 ASN A C 1
ATOM 2547 O O . ASN A 1 312 ? 14.133 19.828 -10.047 1 47.75 312 ASN A O 1
ATOM 2551 N N . LEU A 1 313 ? 13.031 18.062 -11.008 1 46.84 313 LEU A N 1
ATOM 2552 C CA . LEU A 1 313 ? 14.203 17.234 -10.758 1 46.84 313 LEU A CA 1
ATOM 2553 C C . LEU A 1 313 ? 15.398 17.719 -11.57 1 46.84 313 LEU A C 1
ATOM 2555 O O . LEU A 1 313 ? 16.516 17.797 -11.062 1 46.84 313 LEU A O 1
ATOM 2559 N N . ALA A 1 314 ? 15.203 17.969 -12.859 1 50.53 314 ALA A N 1
ATOM 2560 C CA . ALA A 1 314 ? 16.234 18.547 -13.711 1 50.53 314 ALA A CA 1
ATOM 2561 C C . ALA A 1 314 ? 16.734 19.875 -13.148 1 50.53 314 ALA A C 1
ATOM 2563 O O . ALA A 1 314 ? 17.938 20.141 -13.125 1 50.53 314 ALA A O 1
ATOM 2564 N N . ARG A 1 315 ? 15.844 20.594 -12.781 1 49.66 315 ARG A N 1
ATOM 2565 C CA . ARG A 1 315 ? 16.188 21.875 -12.18 1 49.66 315 ARG A CA 1
ATOM 2566 C C . ARG A 1 315 ? 16.953 21.688 -10.883 1 49.66 315 ARG A C 1
ATOM 2568 O O . ARG A 1 315 ? 17.938 22.391 -10.625 1 49.66 315 ARG A O 1
ATOM 2575 N N . ALA A 1 316 ? 16.438 20.797 -10.211 1 47.97 316 ALA A N 1
ATOM 2576 C CA . ALA A 1 316 ? 17.125 20.5 -8.953 1 47.97 316 ALA A CA 1
ATOM 2577 C C . ALA A 1 316 ? 18.516 19.938 -9.211 1 47.97 316 ALA A C 1
ATOM 2579 O O . ALA A 1 316 ? 19.469 20.281 -8.516 1 47.97 316 ALA A O 1
ATOM 2580 N N . GLN A 1 317 ? 18.578 19.141 -10.195 1 47.56 317 GLN A N 1
ATOM 2581 C CA . GLN A 1 317 ? 19.875 18.625 -10.633 1 47.56 317 GLN A CA 1
ATOM 2582 C C . GLN A 1 317 ? 20.781 19.734 -11.133 1 47.56 317 GLN A C 1
ATOM 2584 O O . GLN A 1 317 ? 21.969 19.766 -10.82 1 47.56 317 GLN A O 1
ATOM 2589 N N . ARG A 1 318 ? 20.281 20.562 -11.898 1 51.97 318 ARG A N 1
ATOM 2590 C CA . ARG A 1 318 ? 21.047 21.719 -12.391 1 51.97 318 ARG A CA 1
ATOM 2591 C C . ARG A 1 318 ? 21.484 22.625 -11.242 1 51.97 318 ARG A C 1
ATOM 2593 O O . ARG A 1 318 ? 22.625 23.078 -11.203 1 51.97 318 ARG A O 1
ATOM 2600 N N . LYS A 1 319 ? 20.562 22.844 -10.453 1 48.28 319 LYS A N 1
ATOM 2601 C CA . LYS A 1 319 ? 20.875 23.672 -9.305 1 48.28 319 LYS A CA 1
ATOM 2602 C C . LYS A 1 319 ? 21.953 23.031 -8.438 1 48.28 319 LYS A C 1
ATOM 2604 O O . LYS A 1 319 ? 22.859 23.703 -7.949 1 48.28 319 LYS A O 1
ATOM 2609 N N . GLN A 1 320 ? 21.734 21.859 -8.312 1 45.44 320 GLN A N 1
ATOM 2610 C CA . GLN A 1 320 ? 22.719 21.109 -7.539 1 45.44 320 GLN A CA 1
ATOM 2611 C C . GLN A 1 320 ? 24.062 21.078 -8.258 1 45.44 320 GLN A C 1
ATOM 2613 O O . GLN A 1 320 ? 25.125 21.203 -7.625 1 45.44 320 GLN A O 1
ATOM 2618 N N . LYS A 1 321 ? 24.062 20.859 -9.516 1 49.44 321 LYS A N 1
ATOM 2619 C CA . LYS A 1 321 ? 25.297 20.938 -10.305 1 49.44 321 LYS A CA 1
ATOM 2620 C C . LYS A 1 321 ? 25.922 22.312 -10.195 1 49.44 321 LYS A C 1
ATOM 2622 O O . LYS A 1 321 ? 27.141 22.438 -10.039 1 49.44 321 LYS A O 1
ATOM 2627 N N . VAL A 1 322 ? 25.234 23.266 -10.281 1 48.19 322 VAL A N 1
ATOM 2628 C CA . VAL A 1 322 ? 25.734 24.625 -10.172 1 48.19 322 VAL A CA 1
ATOM 2629 C C . VAL A 1 322 ? 26.328 24.844 -8.781 1 48.19 322 VAL A C 1
ATOM 2631 O O . VAL A 1 322 ? 27.406 25.453 -8.641 1 48.19 322 VAL A O 1
ATOM 2634 N N . TRP A 1 323 ? 25.672 24.422 -7.906 1 43.56 323 TRP A N 1
ATOM 2635 C CA . TRP A 1 323 ? 26.172 24.562 -6.543 1 43.56 323 TRP A CA 1
ATOM 2636 C C . TRP A 1 323 ? 27.438 23.75 -6.336 1 43.56 323 TRP A C 1
ATOM 2638 O O . TRP A 1 323 ? 28.406 24.234 -5.746 1 43.56 323 TRP A O 1
ATOM 2648 N N . TYR A 1 324 ? 27.484 22.547 -6.816 1 44.75 324 TYR A N 1
ATOM 2649 C CA . TYR A 1 324 ? 28.672 21.719 -6.77 1 44.75 324 TYR A CA 1
ATOM 2650 C C . TYR A 1 324 ? 29.828 22.359 -7.539 1 44.75 324 TYR A C 1
ATOM 2652 O O . TYR A 1 324 ? 30.969 22.344 -7.078 1 44.75 324 TYR A O 1
ATOM 2660 N N . ASP A 1 325 ? 29.578 22.75 -8.633 1 49.16 325 ASP A N 1
ATOM 2661 C CA . ASP A 1 325 ? 30.594 23.438 -9.414 1 49.16 325 ASP A CA 1
ATOM 2662 C C . ASP A 1 325 ? 31.109 24.688 -8.688 1 49.16 325 ASP A C 1
ATOM 2664 O O . ASP A 1 325 ? 32.281 25.016 -8.773 1 49.16 325 ASP A O 1
ATOM 2668 N N . ARG A 1 326 ? 30.359 25.297 -8.062 1 45.5 326 ARG A N 1
ATOM 2669 C CA . ARG A 1 326 ? 30.781 26.469 -7.312 1 45.5 326 ARG A CA 1
ATOM 2670 C C . ARG A 1 326 ? 31.625 26.078 -6.105 1 45.5 326 ARG A C 1
ATOM 2672 O O . ARG A 1 326 ? 32.625 26.734 -5.809 1 45.5 326 ARG A O 1
ATOM 2679 N N . THR A 1 327 ? 31.234 25.125 -5.453 1 45.94 327 THR A N 1
ATOM 2680 C CA . THR A 1 327 ? 31.969 24.719 -4.262 1 45.94 327 THR A CA 1
ATOM 2681 C C . THR A 1 327 ? 33.219 23.938 -4.637 1 45.94 327 THR A C 1
ATOM 2683 O O . THR A 1 327 ? 34.219 23.938 -3.893 1 45.94 327 THR A O 1
ATOM 2686 N N . ALA A 1 328 ? 33.156 23.094 -5.652 1 46.81 328 ALA A N 1
ATOM 2687 C CA . ALA A 1 328 ? 34.375 22.453 -6.152 1 46.81 328 ALA A CA 1
ATOM 2688 C C . ALA A 1 328 ? 35.375 23.484 -6.605 1 46.81 328 ALA A C 1
ATOM 2690 O O . ALA A 1 328 ? 36.594 23.281 -6.457 1 46.81 328 ALA A O 1
ATOM 2691 N N . ARG A 1 329 ? 35.094 24.594 -7.09 1 46.06 329 ARG A N 1
ATOM 2692 C CA . ARG A 1 329 ? 36.062 25.641 -7.441 1 46.06 329 ARG A CA 1
ATOM 2693 C C . ARG A 1 329 ? 36.656 26.281 -6.191 1 46.06 329 ARG A C 1
ATOM 2695 O O . ARG A 1 329 ? 37.781 26.734 -6.207 1 46.06 329 ARG A O 1
ATOM 2702 N N . ALA A 1 330 ? 35.875 26.266 -5.152 1 43.59 330 ALA A N 1
ATOM 2703 C CA . ALA A 1 330 ? 36.438 26.906 -3.973 1 43.59 330 ALA A CA 1
ATOM 2704 C C . ALA A 1 330 ? 37.5 26.016 -3.324 1 43.59 330 ALA A C 1
ATOM 2706 O O . ALA A 1 330 ? 38.281 26.469 -2.494 1 43.59 330 ALA A O 1
ATOM 2707 N N . ARG A 1 331 ? 37.406 24.719 -3.646 1 40.66 331 ARG A N 1
ATOM 2708 C CA . ARG A 1 331 ? 38.438 23.922 -2.996 1 40.66 331 ARG A CA 1
ATOM 2709 C C . ARG A 1 331 ? 39.75 23.953 -3.793 1 40.66 331 ARG A C 1
ATOM 2711 O O . ARG A 1 331 ? 40.688 23.234 -3.479 1 40.66 331 ARG A O 1
ATOM 2718 N N . ALA A 1 332 ? 39.688 24.609 -4.891 1 35.41 332 ALA A N 1
ATOM 2719 C CA . ALA A 1 332 ? 41 24.734 -5.492 1 35.41 332 ALA A CA 1
ATOM 2720 C C . ALA A 1 332 ? 41.906 25.672 -4.688 1 35.41 332 ALA A C 1
ATOM 2722 O O . ALA A 1 332 ? 41.625 26.875 -4.621 1 35.41 332 ALA A O 1
ATOM 2723 N N . PHE A 1 333 ? 42.344 25.031 -3.506 1 32.78 333 PHE A N 1
ATOM 2724 C CA . PHE A 1 333 ? 43.594 25.641 -3.033 1 32.78 333 PHE A CA 1
ATOM 2725 C C . PHE A 1 333 ? 44.75 25.297 -3.949 1 32.78 333 PHE A C 1
ATOM 2727 O O . PHE A 1 333 ? 44.75 24.234 -4.566 1 32.78 333 PHE A O 1
ATOM 2734 N N . MET B 1 1 ? -16.5 -10.367 -40.875 1 24.41 1 MET B N 1
ATOM 2735 C CA . MET B 1 1 ? -15.188 -10.891 -40.5 1 24.41 1 MET B CA 1
ATOM 2736 C C . MET B 1 1 ? -14.867 -10.523 -39.062 1 24.41 1 MET B C 1
ATOM 2738 O O . MET B 1 1 ? -14.852 -9.344 -38.688 1 24.41 1 MET B O 1
ATOM 2742 N N . GLY B 1 2 ? -15.32 -11.211 -37.969 1 32.72 2 GLY B N 1
ATOM 2743 C CA . GLY B 1 2 ? -15.43 -10.922 -36.562 1 32.72 2 GLY B CA 1
ATOM 2744 C C . GLY B 1 2 ? -14.141 -10.398 -35.938 1 32.72 2 GLY B C 1
ATOM 2745 O O . GLY B 1 2 ? -13.047 -10.805 -36.344 1 32.72 2 GLY B O 1
ATOM 2746 N N . ARG B 1 3 ? -13.883 -9.188 -35.469 1 41 3 ARG B N 1
ATOM 2747 C CA . ARG B 1 3 ? -12.664 -8.484 -35.062 1 41 3 ARG B CA 1
ATOM 2748 C C . ARG B 1 3 ? -11.852 -9.328 -34.094 1 41 3 ARG B C 1
ATOM 2750 O O . ARG B 1 3 ? -12.234 -9.484 -32.906 1 41 3 ARG B O 1
ATOM 2757 N N . GLY B 1 4 ? -11.266 -10.539 -34.344 1 44.53 4 GLY B N 1
ATOM 2758 C CA . GLY B 1 4 ? -10.695 -11.742 -33.781 1 44.53 4 GLY B CA 1
ATOM 2759 C C . GLY B 1 4 ? -9.57 -11.453 -32.781 1 44.53 4 GLY B C 1
ATOM 2760 O O . GLY B 1 4 ? -9.016 -10.352 -32.781 1 44.53 4 GLY B O 1
ATOM 2761 N N . CYS B 1 5 ? -9.562 -12.227 -31.688 1 55.75 5 CYS B N 1
ATOM 2762 C CA . CYS B 1 5 ? -8.414 -12.297 -30.797 1 55.75 5 CYS B CA 1
ATOM 2763 C C . CYS B 1 5 ? -7.113 -12.336 -31.594 1 55.75 5 CYS B C 1
ATOM 2765 O O . CYS B 1 5 ? -6.984 -13.102 -32.531 1 55.75 5 CYS B O 1
ATOM 2767 N N . GLN B 1 6 ? -6.395 -11.242 -31.672 1 65.5 6 GLN B N 1
ATOM 2768 C CA . GLN B 1 6 ? -5.125 -11.258 -32.375 1 65.5 6 GLN B CA 1
ATOM 2769 C C . GLN B 1 6 ? -4.023 -11.891 -31.531 1 65.5 6 GLN B C 1
ATOM 2771 O O . GLN B 1 6 ? -3.811 -11.5 -30.391 1 65.5 6 GLN B O 1
ATOM 2776 N N . GLU B 1 7 ? -3.832 -13.242 -31.781 1 79.25 7 GLU B N 1
ATOM 2777 C CA . GLU B 1 7 ? -2.697 -13.938 -31.172 1 79.25 7 GLU B CA 1
ATOM 2778 C C . GLU B 1 7 ? -1.541 -14.07 -32.156 1 79.25 7 GLU B C 1
ATOM 2780 O O . GLU B 1 7 ? -1.76 -14.266 -33.344 1 79.25 7 GLU B O 1
ATOM 2785 N N . ARG B 1 8 ? -0.364 -13.648 -31.703 1 82.75 8 ARG B N 1
ATOM 2786 C CA . ARG B 1 8 ? 0.838 -13.805 -32.531 1 82.75 8 ARG B CA 1
ATOM 2787 C C . ARG B 1 8 ? 1.971 -14.422 -31.719 1 82.75 8 ARG B C 1
ATOM 2789 O O . ARG B 1 8 ? 2.07 -14.203 -30.5 1 82.75 8 ARG B O 1
ATOM 2796 N N . PHE B 1 9 ? 2.627 -15.344 -32.375 1 87.31 9 PHE B N 1
ATOM 2797 C CA . PHE B 1 9 ? 3.795 -15.953 -31.766 1 87.31 9 PHE B CA 1
ATOM 2798 C C . PHE B 1 9 ? 5.082 -15.352 -32.312 1 87.31 9 PHE B C 1
ATOM 2800 O O . PHE B 1 9 ? 5.184 -15.094 -33.531 1 87.31 9 PHE B O 1
ATOM 2807 N N . LEU B 1 10 ? 5.934 -15.062 -31.422 1 88 10 LEU B N 1
ATOM 2808 C CA . LEU B 1 10 ? 7.191 -14.43 -31.797 1 88 10 LEU B CA 1
ATOM 2809 C C . LEU B 1 10 ? 8.375 -15.133 -31.141 1 88 10 LEU B C 1
ATOM 2811 O O . LEU B 1 10 ? 8.289 -15.578 -30 1 88 10 LEU B O 1
ATOM 2815 N N . TRP B 1 11 ? 9.383 -15.273 -32 1 87.81 11 TRP B N 1
ATOM 2816 C CA . TRP B 1 11 ? 10.656 -15.781 -31.484 1 87.81 11 TRP B CA 1
ATOM 2817 C C . TRP B 1 11 ? 11.633 -14.633 -31.234 1 87.81 11 TRP B C 1
ATOM 2819 O O . TRP B 1 11 ? 11.938 -13.867 -32.156 1 87.81 11 TRP B O 1
ATOM 2829 N N . GLU B 1 12 ? 12.016 -14.484 -29.953 1 86.06 12 GLU B N 1
ATOM 2830 C CA . GLU B 1 12 ? 12.922 -13.406 -29.594 1 86.06 12 GLU B CA 1
ATOM 2831 C C . GLU B 1 12 ? 13.984 -13.883 -28.609 1 86.06 12 GLU B C 1
ATOM 2833 O O . GLU B 1 12 ? 13.656 -14.398 -27.531 1 86.06 12 GLU B O 1
ATOM 2838 N N . LYS B 1 13 ? 15.234 -13.711 -28.938 1 82.5 13 LYS B N 1
ATOM 2839 C CA . LYS B 1 13 ? 16.375 -13.984 -28.078 1 82.5 13 LYS B CA 1
ATOM 2840 C C . LYS B 1 13 ? 16.344 -15.414 -27.547 1 82.5 13 LYS B C 1
ATOM 2842 O O . LYS B 1 13 ? 16.531 -15.641 -26.344 1 82.5 13 LYS B O 1
ATOM 2847 N N . GLY B 1 14 ? 15.82 -16.344 -28.328 1 82.88 14 GLY B N 1
ATOM 2848 C CA . GLY B 1 14 ? 15.867 -17.75 -27.969 1 82.88 14 GLY B CA 1
ATOM 2849 C C . GLY B 1 14 ? 14.617 -18.219 -27.25 1 82.88 14 GLY B C 1
ATOM 2850 O O . GLY B 1 14 ? 14.547 -19.375 -26.828 1 82.88 14 GLY B O 1
ATOM 2851 N N . PHE B 1 15 ? 13.719 -17.266 -27.203 1 88.88 15 PHE B N 1
ATOM 2852 C CA . PHE B 1 15 ? 12.484 -17.625 -26.5 1 88.88 15 PHE B CA 1
ATOM 2853 C C . PHE B 1 15 ? 11.273 -17.438 -27.406 1 88.88 15 PHE B C 1
ATOM 2855 O O . PHE B 1 15 ? 11.266 -16.531 -28.25 1 88.88 15 PHE B O 1
ATOM 2862 N N . LEU B 1 16 ? 10.336 -18.344 -27.266 1 90.25 16 LEU B N 1
ATOM 2863 C CA . LEU B 1 16 ? 9.062 -18.219 -27.969 1 90.25 16 LEU B CA 1
ATOM 2864 C C . LEU B 1 16 ? 8.047 -17.484 -27.109 1 90.25 16 LEU B C 1
ATOM 2866 O O . LEU B 1 16 ? 7.836 -17.828 -25.938 1 90.25 16 LEU B O 1
ATOM 2870 N N . TYR B 1 17 ? 7.48 -16.422 -27.688 1 91.38 17 TYR B N 1
ATOM 2871 C CA . TYR B 1 17 ? 6.477 -15.641 -26.969 1 91.38 17 TYR B CA 1
ATOM 2872 C C . TYR B 1 17 ? 5.137 -15.688 -27.703 1 91.38 17 TYR B C 1
ATOM 2874 O O . TYR B 1 17 ? 5.086 -15.773 -28.922 1 91.38 17 TYR B O 1
ATOM 2882 N N . ARG B 1 18 ? 4.145 -15.703 -26.859 1 89.38 18 ARG B N 1
ATOM 2883 C CA . ARG B 1 18 ? 2.797 -15.484 -27.359 1 89.38 18 ARG B CA 1
ATOM 2884 C C . ARG B 1 18 ? 2.295 -14.094 -27 1 89.38 18 ARG B C 1
ATOM 2886 O O . ARG B 1 18 ? 2.316 -13.703 -25.828 1 89.38 18 ARG B O 1
ATOM 2893 N N . GLU B 1 19 ? 1.958 -13.344 -27.938 1 86.19 19 GLU B N 1
ATOM 2894 C CA . GLU B 1 19 ? 1.308 -12.062 -27.688 1 86.19 19 GLU B CA 1
ATOM 2895 C C . GLU B 1 19 ? -0.198 -12.156 -27.922 1 86.19 19 GLU B C 1
ATOM 2897 O O . GLU B 1 19 ? -0.641 -12.641 -28.969 1 86.19 19 GLU B O 1
ATOM 2902 N N . TRP B 1 20 ? -0.836 -11.797 -26.875 1 79.81 20 TRP B N 1
ATOM 2903 C CA . TRP B 1 20 ? -2.289 -11.93 -26.922 1 79.81 20 TRP B CA 1
ATOM 2904 C C . TRP B 1 20 ? -2.969 -10.656 -26.438 1 79.81 20 TRP B C 1
ATOM 2906 O O . TRP B 1 20 ? -2.518 -10.039 -25.469 1 79.81 20 TRP B O 1
ATOM 2916 N N . ALA B 1 21 ? -3.879 -10.148 -27.188 1 72.56 21 ALA B N 1
ATOM 2917 C CA . ALA B 1 21 ? -4.711 -9.031 -26.75 1 72.56 21 ALA B CA 1
ATOM 2918 C C . ALA B 1 21 ? -6.188 -9.406 -26.766 1 72.56 21 ALA B C 1
ATOM 2920 O O . ALA B 1 21 ? -6.648 -10.125 -27.656 1 72.56 21 ALA B O 1
ATOM 2921 N N . PRO B 1 22 ? -6.883 -9.133 -25.562 1 62.72 22 PRO B N 1
ATOM 2922 C CA . PRO B 1 22 ? -8.32 -9.414 -25.578 1 62.72 22 PRO B CA 1
ATOM 2923 C C . PRO B 1 22 ? -9.047 -8.719 -26.719 1 62.72 22 PRO B C 1
ATOM 2925 O O . PRO B 1 22 ? -8.586 -7.695 -27.219 1 62.72 22 PRO B O 1
ATOM 2928 N N . PRO B 1 23 ? -10.117 -9.484 -27.188 1 57.69 23 PRO B N 1
ATOM 2929 C CA . PRO B 1 23 ? -10.883 -8.828 -28.25 1 57.69 23 PRO B CA 1
ATOM 2930 C C . PRO B 1 23 ? -11.383 -7.441 -27.844 1 57.69 23 PRO B C 1
ATOM 2932 O O . PRO B 1 23 ? -11.844 -7.25 -26.703 1 57.69 23 PRO B O 1
ATOM 2935 N N . GLY B 1 24 ? -11.148 -6.465 -28.609 1 51.84 24 GLY B N 1
ATOM 2936 C CA . GLY B 1 24 ? -11.609 -5.105 -28.375 1 51.84 24 GLY B CA 1
ATOM 2937 C C . GLY B 1 24 ? -10.555 -4.219 -27.75 1 51.84 24 GLY B C 1
ATOM 2938 O O . GLY B 1 24 ? -10.742 -3.004 -27.641 1 51.84 24 GLY B O 1
ATOM 2939 N N . GLU B 1 25 ? -9.75 -4.879 -27 1 51.94 25 GLU B N 1
ATOM 2940 C CA . GLU B 1 25 ? -8.711 -4.047 -26.406 1 51.94 25 GLU B CA 1
ATOM 2941 C C . GLU B 1 25 ? -7.602 -3.74 -27.406 1 51.94 25 GLU B C 1
ATOM 2943 O O . GLU B 1 25 ? -6.828 -4.629 -27.781 1 51.94 25 GLU B O 1
ATOM 2948 N N . VAL B 1 26 ? -7.867 -2.762 -28.188 1 45.59 26 VAL B N 1
ATOM 2949 C CA . VAL B 1 26 ? -6.965 -2.406 -29.281 1 45.59 26 VAL B CA 1
ATOM 2950 C C . VAL B 1 26 ? -5.664 -1.844 -28.719 1 45.59 26 VAL B C 1
ATOM 2952 O O . VAL B 1 26 ? -4.691 -1.66 -29.453 1 45.59 26 VAL B O 1
ATOM 2955 N N . GLU B 1 27 ? -5.711 -1.256 -27.578 1 50.69 27 GLU B N 1
ATOM 2956 C CA . GLU B 1 27 ? -4.523 -0.453 -27.297 1 50.69 27 GLU B CA 1
ATOM 2957 C C . GLU B 1 27 ? -3.41 -1.305 -26.688 1 50.69 27 GLU B C 1
ATOM 2959 O O . GLU B 1 27 ? -3.668 -2.383 -26.156 1 50.69 27 GLU B O 1
ATOM 2964 N N . SER B 1 28 ? -2.201 -1.087 -27.141 1 49.88 28 SER B N 1
ATOM 2965 C CA . SER B 1 28 ? -0.916 -1.712 -26.844 1 49.88 28 SER B CA 1
ATOM 2966 C C . SER B 1 28 ? -0.814 -2.109 -25.375 1 49.88 28 SER B C 1
ATOM 2968 O O . SER B 1 28 ? -0.162 -3.1 -25.047 1 49.88 28 SER B O 1
ATOM 2970 N N . TRP B 1 29 ? -1.516 -1.412 -24.609 1 52.09 29 TRP B N 1
ATOM 2971 C CA . TRP B 1 29 ? -1.311 -1.675 -23.188 1 52.09 29 TRP B CA 1
ATOM 2972 C C . TRP B 1 29 ? -2.035 -2.947 -22.766 1 52.09 29 TRP B C 1
ATOM 2974 O O . TRP B 1 29 ? -1.738 -3.51 -21.703 1 52.09 29 TRP B O 1
ATOM 2984 N N . GLY B 1 30 ? -2.783 -3.463 -23.734 1 59.53 30 GLY B N 1
ATOM 2985 C CA . GLY B 1 30 ? -3.553 -4.656 -23.422 1 59.53 30 GLY B CA 1
ATOM 2986 C C . GLY B 1 30 ? -2.902 -5.934 -23.922 1 59.53 30 GLY B C 1
ATOM 2987 O O . GLY B 1 30 ? -3.371 -7.031 -23.625 1 59.53 30 GLY B O 1
ATOM 2988 N N . ILE B 1 31 ? -1.825 -5.711 -24.594 1 65.88 31 ILE B N 1
ATOM 2989 C CA . ILE B 1 31 ? -1.189 -6.898 -25.141 1 65.88 31 ILE B CA 1
ATOM 2990 C C . ILE B 1 31 ? -0.361 -7.594 -24.062 1 65.88 31 ILE B C 1
ATOM 2992 O O . ILE B 1 31 ? 0.444 -6.957 -23.391 1 65.88 31 ILE B O 1
ATOM 2996 N N . ARG B 1 32 ? -0.69 -8.812 -23.891 1 79.19 32 ARG B N 1
ATOM 2997 C CA . ARG B 1 32 ? 0.062 -9.633 -22.938 1 79.19 32 ARG B CA 1
ATOM 2998 C C . ARG B 1 32 ? 1.102 -10.484 -23.656 1 79.19 32 ARG B C 1
ATOM 3000 O O . ARG B 1 32 ? 0.795 -11.133 -24.656 1 79.19 32 ARG B O 1
ATOM 3007 N N . ARG B 1 33 ? 2.301 -10.312 -23.234 1 85.44 33 ARG B N 1
ATOM 3008 C CA . ARG B 1 33 ? 3.385 -11.141 -23.75 1 85.44 33 ARG B CA 1
ATOM 3009 C C . ARG B 1 33 ? 3.674 -12.305 -22.812 1 85.44 33 ARG B C 1
ATOM 3011 O O . ARG B 1 33 ? 4.094 -12.109 -21.672 1 85.44 33 ARG B O 1
ATOM 3018 N N . GLN B 1 34 ? 3.406 -13.453 -23.375 1 91.31 34 GLN B N 1
ATOM 3019 C CA . GLN B 1 34 ? 3.539 -14.656 -22.562 1 91.31 34 GLN B CA 1
ATOM 3020 C C . GLN B 1 34 ? 4.68 -15.539 -23.062 1 91.31 34 GLN B C 1
ATOM 3022 O O . GLN B 1 34 ? 4.824 -15.75 -24.266 1 91.31 34 GLN B O 1
ATOM 3027 N N . LEU B 1 35 ? 5.504 -15.977 -22.172 1 91.12 35 LEU B N 1
ATOM 3028 C CA . LEU B 1 35 ? 6.535 -16.953 -22.516 1 91.12 35 LEU B CA 1
ATOM 3029 C C . LEU B 1 35 ? 5.934 -18.328 -22.719 1 91.12 35 LEU B C 1
ATOM 3031 O O . LEU B 1 35 ? 5.227 -18.844 -21.828 1 91.12 35 LEU B O 1
ATOM 3035 N N . VAL B 1 36 ? 6.172 -18.875 -23.875 1 91.44 36 VAL B N 1
ATOM 3036 C CA . VAL B 1 36 ? 5.676 -20.219 -24.141 1 91.44 36 VAL B CA 1
ATOM 3037 C C . VAL B 1 36 ? 6.605 -21.25 -23.5 1 91.44 36 VAL B C 1
ATOM 3039 O O . VAL B 1 36 ? 7.82 -21.234 -23.719 1 91.44 36 VAL B O 1
ATOM 3042 N N . VAL B 1 37 ? 6.02 -22.109 -22.75 1 90.62 37 VAL B N 1
ATOM 3043 C CA . VAL B 1 37 ? 6.855 -22.969 -21.906 1 90.62 37 VAL B CA 1
ATOM 3044 C C . VAL B 1 37 ? 6.707 -24.422 -22.344 1 90.62 37 VAL B C 1
ATOM 3046 O O . VAL B 1 37 ? 5.602 -24.875 -22.641 1 90.62 37 VAL B O 1
ATOM 3049 N N . PRO B 1 38 ? 7.863 -25.094 -22.406 1 85.88 38 PRO B N 1
ATOM 3050 C CA . PRO B 1 38 ? 7.82 -26.531 -22.672 1 85.88 38 PRO B CA 1
ATOM 3051 C C . PRO B 1 38 ? 7.145 -27.328 -21.562 1 85.88 38 PRO B C 1
ATOM 3053 O O . PRO B 1 38 ? 6.965 -26.812 -20.453 1 85.88 38 PRO B O 1
ATOM 3056 N N . GLN B 1 39 ? 6.859 -28.516 -21.828 1 84.38 39 GLN B N 1
ATOM 3057 C CA . GLN B 1 39 ? 6.102 -29.391 -20.938 1 84.38 39 GLN B CA 1
ATOM 3058 C C . GLN B 1 39 ? 6.855 -29.641 -19.625 1 84.38 39 GLN B C 1
ATOM 3060 O O . GLN B 1 39 ? 6.25 -29.734 -18.562 1 84.38 39 GLN B O 1
ATOM 3065 N N . LYS B 1 40 ? 8.133 -29.719 -19.719 1 85.06 40 LYS B N 1
ATOM 3066 C CA . LYS B 1 40 ? 8.945 -30.094 -18.562 1 85.06 40 LYS B CA 1
ATOM 3067 C C . LYS B 1 40 ? 8.852 -29.047 -17.453 1 85.06 40 LYS B C 1
ATOM 3069 O O . LYS B 1 40 ? 9.102 -29.359 -16.281 1 85.06 40 LYS B O 1
ATOM 3074 N N . PHE B 1 41 ? 8.43 -27.828 -17.781 1 87.56 41 PHE B N 1
ATOM 3075 C CA . PHE B 1 41 ? 8.414 -26.766 -16.781 1 87.56 41 PHE B CA 1
ATOM 3076 C C . PHE B 1 41 ? 6.996 -26.484 -16.297 1 87.56 41 PHE B C 1
ATOM 3078 O O . PHE B 1 41 ? 6.785 -25.672 -15.398 1 87.56 41 PHE B O 1
ATOM 3085 N N . ARG B 1 42 ? 6.078 -27.172 -16.859 1 88.62 42 ARG B N 1
ATOM 3086 C CA . ARG B 1 42 ? 4.672 -26.859 -16.625 1 88.62 42 ARG B CA 1
ATOM 3087 C C . ARG B 1 42 ? 4.293 -27.125 -15.164 1 88.62 42 ARG B C 1
ATOM 3089 O O . ARG B 1 42 ? 3.578 -26.328 -14.555 1 88.62 42 ARG B O 1
ATOM 3096 N N . HIS B 1 43 ? 4.77 -28.219 -14.648 1 90.06 43 HIS B N 1
ATOM 3097 C CA . HIS B 1 43 ? 4.426 -28.562 -13.273 1 90.06 43 HIS B CA 1
ATOM 3098 C C . HIS B 1 43 ? 4.938 -27.5 -12.297 1 90.06 43 HIS B C 1
ATOM 3100 O O . HIS B 1 43 ? 4.238 -27.141 -11.352 1 90.06 43 HIS B O 1
ATOM 3106 N N . LYS B 1 44 ? 6.059 -27.094 -12.5 1 88.38 44 LYS B N 1
ATOM 3107 C CA . LYS B 1 44 ? 6.648 -26.047 -11.656 1 88.38 44 LYS B CA 1
ATOM 3108 C C . LYS B 1 44 ? 5.828 -24.766 -11.703 1 88.38 44 LYS B C 1
ATOM 3110 O O . LYS B 1 44 ? 5.586 -24.141 -10.672 1 88.38 44 LYS B O 1
ATOM 3115 N N . LEU B 1 45 ? 5.418 -24.422 -12.828 1 92 45 LEU B N 1
ATOM 3116 C CA . LEU B 1 45 ? 4.637 -23.203 -13 1 92 45 LEU B CA 1
ATOM 3117 C C . LEU B 1 45 ? 3.266 -23.344 -12.344 1 92 45 LEU B C 1
ATOM 3119 O O . LEU B 1 45 ? 2.77 -22.391 -11.734 1 92 45 LEU B O 1
ATOM 3123 N N . LEU B 1 46 ? 2.693 -24.516 -12.484 1 94.12 46 LEU B N 1
ATOM 3124 C CA . LEU B 1 46 ? 1.396 -24.766 -11.859 1 94.12 46 LEU B CA 1
ATOM 3125 C C . LEU B 1 46 ? 1.506 -24.703 -10.344 1 94.12 46 LEU B C 1
ATOM 3127 O O . LEU B 1 46 ? 0.622 -24.172 -9.672 1 94.12 46 LEU B O 1
ATOM 3131 N N . TYR B 1 47 ? 2.551 -25.219 -9.859 1 93 47 TYR B N 1
ATOM 3132 C CA . TYR B 1 47 ? 2.812 -25.156 -8.422 1 93 47 TYR B CA 1
ATOM 3133 C C . TYR B 1 47 ? 2.895 -23.719 -7.945 1 93 47 TYR B C 1
ATOM 3135 O O . TYR B 1 47 ? 2.271 -23.344 -6.941 1 93 47 TYR B O 1
ATOM 3143 N N . LEU B 1 48 ? 3.57 -22.891 -8.688 1 91.44 48 LEU B N 1
ATOM 3144 C CA . LEU B 1 48 ? 3.746 -21.484 -8.336 1 91.44 48 LEU B CA 1
ATOM 3145 C C . LEU B 1 48 ? 2.436 -20.719 -8.477 1 91.44 48 LEU B C 1
ATOM 3147 O O . LEU B 1 48 ? 2.176 -19.781 -7.723 1 91.44 48 LEU B O 1
ATOM 3151 N N . ALA B 1 49 ? 1.669 -21.141 -9.367 1 95.19 49 ALA B N 1
ATOM 3152 C CA . ALA B 1 49 ? 0.434 -20.422 -9.672 1 95.19 49 ALA B CA 1
ATOM 3153 C C . ALA B 1 49 ? -0.694 -20.859 -8.734 1 95.19 49 ALA B C 1
ATOM 3155 O O . ALA B 1 49 ? -1.736 -20.203 -8.672 1 95.19 49 ALA B O 1
ATOM 3156 N N . HIS B 1 50 ? -0.487 -21.922 -7.93 1 94.81 50 HIS B N 1
ATOM 3157 C CA . HIS B 1 50 ? -1.611 -22.484 -7.184 1 94.81 50 HIS B CA 1
ATOM 3158 C C . HIS B 1 50 ? -1.221 -22.781 -5.738 1 94.81 50 HIS B C 1
ATOM 3160 O O . HIS B 1 50 ? -1.896 -22.344 -4.805 1 94.81 50 HIS B O 1
ATOM 3166 N N . ASP B 1 51 ? -0.145 -23.391 -5.508 1 91.44 51 ASP B N 1
ATOM 3167 C CA . ASP B 1 51 ? 0.105 -24.109 -4.258 1 91.44 51 ASP B CA 1
ATOM 3168 C C . ASP B 1 51 ? 0.758 -23.203 -3.225 1 91.44 51 ASP B C 1
ATOM 3170 O O . ASP B 1 51 ? 0.545 -23.359 -2.021 1 91.44 51 ASP B O 1
ATOM 3174 N N . ILE B 1 52 ? 1.58 -22.328 -3.701 1 90.75 52 ILE B N 1
ATOM 3175 C CA . ILE B 1 52 ? 2.355 -21.547 -2.754 1 90.75 52 ILE B CA 1
ATOM 3176 C C . ILE B 1 52 ? 1.451 -20.516 -2.084 1 90.75 52 ILE B C 1
ATOM 3178 O O . ILE B 1 52 ? 0.407 -20.141 -2.627 1 90.75 52 ILE B O 1
ATOM 3182 N N . PRO B 1 53 ? 1.825 -19.984 -0.964 1 90.75 53 PRO B N 1
ATOM 3183 C CA . PRO B 1 53 ? 0.986 -19.031 -0.236 1 90.75 53 PRO B CA 1
ATOM 3184 C C . PRO B 1 53 ? 0.647 -17.797 -1.062 1 90.75 53 PRO B C 1
ATOM 3186 O O . PRO B 1 53 ? -0.484 -17.312 -1.011 1 90.75 53 PRO B O 1
ATOM 3189 N N . LEU B 1 54 ? 1.574 -17.375 -1.873 1 93.62 54 LEU B N 1
ATOM 3190 C CA . LEU B 1 54 ? 1.373 -16.172 -2.691 1 93.62 54 LEU B CA 1
ATOM 3191 C C . LEU B 1 54 ? 0.365 -16.453 -3.803 1 93.62 54 LEU B C 1
ATO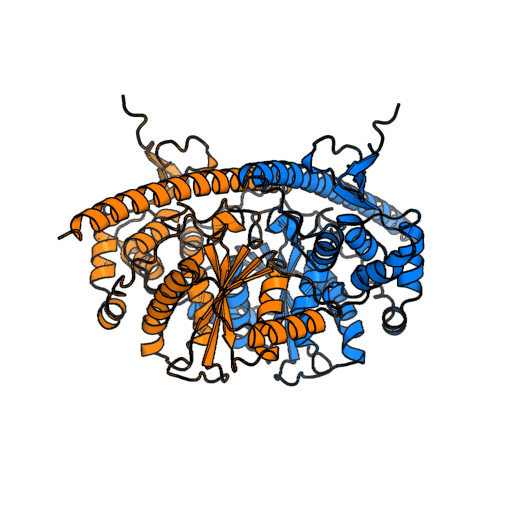M 3193 O O . LEU B 1 54 ? -0.062 -15.523 -4.5 1 93.62 54 LEU B O 1
ATOM 3197 N N . ALA B 1 55 ? -0.038 -17.688 -3.932 1 94.12 55 ALA B N 1
ATOM 3198 C CA . ALA B 1 55 ? -1.067 -18.047 -4.906 1 94.12 55 ALA B CA 1
ATOM 3199 C C . ALA B 1 55 ? -2.367 -18.438 -4.215 1 94.12 55 ALA B C 1
ATOM 3201 O O . ALA B 1 55 ? -3.43 -18.453 -4.84 1 94.12 55 ALA B O 1
ATOM 3202 N N . GLY B 1 56 ? -2.318 -18.891 -3.039 1 92.25 56 GLY B N 1
ATOM 3203 C CA . GLY B 1 56 ? -3.443 -18.969 -2.121 1 92.25 56 GLY B CA 1
ATOM 3204 C C . GLY B 1 56 ? -4.395 -20.109 -2.447 1 92.25 56 GLY B C 1
ATOM 3205 O O . GLY B 1 56 ? -5.559 -20.094 -2.047 1 92.25 56 GLY B O 1
ATOM 3206 N N . HIS B 1 57 ? -3.982 -21.016 -3.32 1 92.81 57 HIS B N 1
ATOM 3207 C CA . HIS B 1 57 ? -4.84 -22.141 -3.697 1 92.81 57 HIS B CA 1
ATOM 3208 C C . HIS B 1 57 ? -6.188 -21.656 -4.219 1 92.81 57 HIS B C 1
ATOM 3210 O O . HIS B 1 57 ? -7.23 -22.219 -3.879 1 92.81 57 HIS B O 1
ATOM 3216 N N . GLN B 1 58 ? -6.121 -20.625 -4.934 1 92.81 58 GLN B N 1
ATOM 3217 C CA . GLN B 1 58 ? -7.359 -20.078 -5.465 1 92.81 58 GLN B CA 1
ATOM 3218 C C . GLN B 1 58 ? -7.938 -20.953 -6.566 1 92.81 58 GLN B C 1
ATOM 3220 O O . GLN B 1 58 ? -7.293 -21.906 -7.004 1 92.81 58 GLN B O 1
ATOM 3225 N N . GLY B 1 59 ? -9.125 -20.688 -7.023 1 91.56 59 GLY B N 1
ATOM 3226 C CA . GLY B 1 59 ? -9.875 -21.531 -7.949 1 91.56 59 GLY B CA 1
ATOM 3227 C C . GLY B 1 59 ? -9.234 -21.625 -9.32 1 91.56 59 GLY B C 1
ATOM 3228 O O . GLY B 1 59 ? -8.211 -20.984 -9.578 1 91.56 59 GLY B O 1
ATOM 3229 N N . ILE B 1 60 ? -9.859 -22.406 -10.148 1 93.5 60 ILE B N 1
ATOM 3230 C CA . ILE B 1 60 ? -9.344 -22.75 -11.469 1 93.5 60 ILE B CA 1
ATOM 3231 C C . ILE B 1 60 ? -9.172 -21.484 -12.305 1 93.5 60 ILE B C 1
ATOM 3233 O O . ILE B 1 60 ? -8.102 -21.266 -12.891 1 93.5 60 ILE B O 1
ATOM 3237 N N . ARG B 1 61 ? -10.133 -20.672 -12.32 1 92.06 61 ARG B N 1
ATOM 3238 C CA . ARG B 1 61 ? -10.086 -19.469 -13.141 1 92.06 61 ARG B CA 1
ATOM 3239 C C . ARG B 1 61 ? -8.977 -18.531 -12.68 1 92.06 61 ARG B C 1
ATOM 3241 O O . ARG B 1 61 ? -8.219 -18.016 -13.5 1 92.06 61 ARG B O 1
ATOM 3248 N N . ARG B 1 62 ? -8.906 -18.328 -11.461 1 93.81 62 ARG B N 1
ATOM 3249 C CA . ARG B 1 62 ? -7.914 -17.406 -10.914 1 93.81 62 ARG B CA 1
ATOM 3250 C C . ARG B 1 62 ? -6.504 -17.953 -11.086 1 93.81 62 ARG B C 1
ATOM 3252 O O . ARG B 1 62 ? -5.57 -17.203 -11.383 1 93.81 62 ARG B O 1
ATOM 3259 N N . THR B 1 63 ? -6.355 -19.234 -10.93 1 95.25 63 THR B N 1
ATOM 3260 C CA . THR B 1 63 ? -5.059 -19.875 -11.156 1 95.25 63 THR B CA 1
ATOM 3261 C C . THR B 1 63 ? -4.633 -19.719 -12.609 1 95.25 63 THR B C 1
ATOM 3263 O O . THR B 1 63 ? -3.475 -19.391 -12.891 1 95.25 63 THR B O 1
ATOM 3266 N N . ARG B 1 64 ? -5.574 -19.891 -13.453 1 94 64 ARG B N 1
ATOM 3267 C CA . ARG B 1 64 ? -5.309 -19.75 -14.875 1 94 64 ARG B CA 1
ATOM 3268 C C . ARG B 1 64 ? -4.902 -18.328 -15.219 1 94 64 ARG B C 1
ATOM 3270 O O . ARG B 1 64 ? -3.936 -18.109 -15.953 1 94 64 ARG B O 1
ATOM 3277 N N . GLN B 1 65 ? -5.617 -17.438 -14.719 1 92 65 GLN B N 1
ATOM 3278 C CA . GLN B 1 65 ? -5.328 -16.031 -14.984 1 92 65 GLN B CA 1
ATOM 3279 C C . GLN B 1 65 ? -3.941 -15.648 -14.477 1 92 65 GLN B C 1
ATOM 3281 O O . GLN B 1 65 ? -3.223 -14.898 -15.133 1 92 65 GLN B O 1
ATOM 3286 N N . ARG B 1 66 ? -3.637 -16.156 -13.344 1 94.5 66 ARG B N 1
ATOM 3287 C CA . ARG B 1 66 ? -2.314 -15.906 -12.781 1 94.5 66 ARG B CA 1
ATOM 3288 C C . ARG B 1 66 ? -1.218 -16.438 -13.703 1 94.5 66 ARG B C 1
ATOM 3290 O O . ARG B 1 66 ? -0.251 -15.727 -13.992 1 94.5 66 ARG B O 1
ATOM 3297 N N . LEU B 1 67 ? -1.387 -17.578 -14.172 1 93.69 67 LEU B N 1
ATOM 3298 C CA . LEU B 1 67 ? -0.409 -18.234 -15.039 1 93.69 67 LEU B CA 1
ATOM 3299 C C . LEU B 1 67 ? -0.285 -17.484 -16.375 1 93.69 67 LEU B C 1
ATOM 3301 O O . LEU B 1 67 ? 0.825 -17.25 -16.844 1 93.69 67 LEU B O 1
ATOM 3305 N N . LEU B 1 68 ? -1.383 -17.031 -16.891 1 91.12 68 LEU B N 1
ATOM 3306 C CA . LEU B 1 68 ? -1.445 -16.469 -18.234 1 91.12 68 LEU B CA 1
ATOM 3307 C C . LEU B 1 68 ? -0.897 -15.039 -18.234 1 91.12 68 LEU B C 1
ATOM 3309 O O . LEU B 1 68 ? -0.71 -14.445 -19.297 1 91.12 68 LEU B O 1
ATOM 3313 N N . GLN B 1 69 ? -0.631 -14.54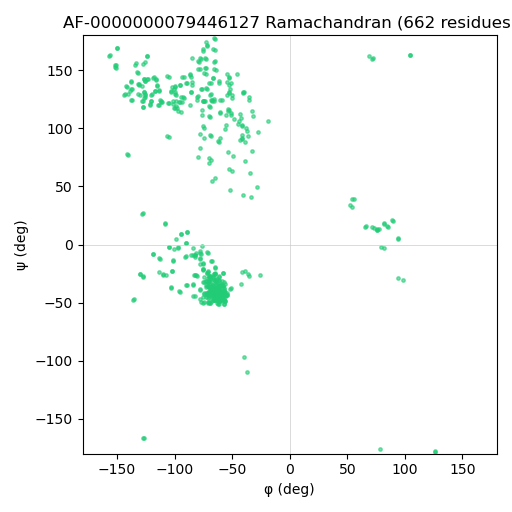7 -17.078 1 89.19 69 GLN B N 1
ATOM 3314 C CA . GLN B 1 69 ? 0.012 -13.234 -17.031 1 89.19 69 GLN B CA 1
ATOM 3315 C C . GLN B 1 69 ? 1.432 -13.297 -17.594 1 89.19 69 GLN B C 1
ATOM 3317 O O . GLN B 1 69 ? 1.929 -12.32 -18.156 1 89.19 69 GLN B O 1
ATOM 3322 N N . ASN B 1 70 ? 2.051 -14.484 -17.453 1 89.81 70 ASN B N 1
ATOM 3323 C CA . ASN B 1 70 ? 3.463 -14.578 -17.812 1 89.81 70 ASN B CA 1
ATOM 3324 C C . ASN B 1 70 ? 3.719 -15.719 -18.781 1 89.81 70 ASN B C 1
ATOM 3326 O O . ASN B 1 70 ? 4.656 -15.664 -19.578 1 89.81 70 ASN B O 1
ATOM 3330 N N . PHE B 1 71 ? 2.875 -16.688 -18.703 1 92.31 71 PHE B N 1
ATOM 3331 C CA . PHE B 1 71 ? 3.23 -17.922 -19.391 1 92.31 71 PHE B CA 1
ATOM 3332 C C . PHE B 1 71 ? 2.045 -18.453 -20.188 1 92.31 71 PHE B C 1
ATOM 3334 O O . PHE B 1 71 ? 0.893 -18.156 -19.859 1 92.31 71 PHE B O 1
ATOM 3341 N N . TYR B 1 72 ? 2.434 -19.188 -21.172 1 91.81 72 TYR B N 1
ATOM 3342 C CA . TYR B 1 72 ? 1.439 -19.891 -21.969 1 91.81 72 TYR B CA 1
ATOM 3343 C C . TYR B 1 72 ? 1.936 -21.281 -22.359 1 91.81 72 TYR B C 1
ATOM 3345 O O . TYR B 1 72 ? 3.123 -21.469 -22.625 1 91.81 72 TYR B O 1
ATOM 3353 N N . CYS B 1 73 ? 1.108 -22.203 -22.234 1 88.56 73 CYS B N 1
ATOM 3354 C CA . CYS B 1 73 ? 1.35 -23.547 -22.75 1 88.56 73 CYS B CA 1
ATOM 3355 C C . CYS B 1 73 ? 0.097 -24.109 -23.406 1 88.56 73 CYS B C 1
ATOM 3357 O O . CYS B 1 73 ? -1.017 -23.875 -22.938 1 88.56 73 CYS B O 1
ATOM 3359 N N . PRO B 1 74 ? 0.358 -24.781 -24.531 1 86.62 74 PRO B N 1
ATOM 3360 C CA . PRO B 1 74 ? -0.814 -25.438 -25.125 1 86.62 74 PRO B CA 1
ATOM 3361 C C . PRO B 1 74 ? -1.546 -26.328 -24.125 1 86.62 74 PRO B C 1
ATOM 3363 O O . PRO B 1 74 ? -0.91 -27.094 -23.375 1 86.62 74 PRO B O 1
ATOM 3366 N N . GLY B 1 75 ? -2.832 -26.188 -24.031 1 89 75 GLY B N 1
ATOM 3367 C CA . GLY B 1 75 ? -3.631 -26.984 -23.125 1 89 75 GLY B CA 1
ATOM 3368 C C . GLY B 1 75 ? -3.674 -26.422 -21.719 1 89 75 GLY B C 1
ATOM 3369 O O . GLY B 1 75 ? -3.994 -27.125 -20.766 1 89 75 GLY B O 1
ATOM 3370 N N . VAL B 1 76 ? -3.289 -25.219 -21.609 1 90.88 76 VAL B N 1
ATOM 3371 C CA . VAL B 1 76 ? -3.176 -24.594 -20.297 1 90.88 76 VAL B CA 1
ATOM 3372 C C . VAL B 1 76 ? -4.52 -24.656 -19.578 1 90.88 76 VAL B C 1
ATOM 3374 O O . VAL B 1 76 ? -4.562 -24.859 -18.359 1 90.88 76 VAL B O 1
ATOM 3377 N N . PHE B 1 77 ? -5.594 -24.594 -20.25 1 91.56 77 PHE B N 1
ATOM 3378 C CA . PHE B 1 77 ? -6.91 -24.609 -19.625 1 91.56 77 PHE B CA 1
ATOM 3379 C C . PHE B 1 77 ? -7.184 -25.953 -18.984 1 91.56 77 PHE B C 1
ATOM 3381 O O . PHE B 1 77 ? -7.559 -26.016 -17.812 1 91.56 77 PHE B O 1
ATOM 3388 N N . THR B 1 78 ? -6.926 -26.969 -19.688 1 92.44 78 THR B N 1
ATOM 3389 C CA . THR B 1 78 ? -7.152 -28.328 -19.203 1 92.44 78 THR B CA 1
ATOM 3390 C C . THR B 1 78 ? -6.16 -28.672 -18.109 1 92.44 78 THR B C 1
ATOM 3392 O O . THR B 1 78 ? -6.535 -29.281 -17.094 1 92.44 78 THR B O 1
ATOM 3395 N N . ASN B 1 79 ? -4.949 -28.312 -18.312 1 93 79 ASN B N 1
ATOM 3396 C CA . ASN B 1 79 ? -3.906 -28.625 -17.344 1 93 79 ASN B CA 1
ATOM 3397 C C . ASN B 1 79 ? -4.172 -27.969 -16 1 93 79 ASN B C 1
ATOM 3399 O O . ASN B 1 79 ? -4.027 -28.609 -14.953 1 93 79 ASN B O 1
ATOM 3403 N N . VAL B 1 80 ? -4.566 -26.688 -16.031 1 95.81 80 VAL B N 1
ATOM 3404 C CA . VAL B 1 80 ? -4.855 -25.969 -14.805 1 95.81 80 VAL B CA 1
ATOM 3405 C C . VAL B 1 80 ? -6.055 -26.594 -14.102 1 95.81 80 VAL B C 1
ATOM 3407 O O . VAL B 1 80 ? -6.039 -26.797 -12.883 1 95.81 80 VAL B O 1
ATOM 3410 N N . ARG B 1 81 ? -7.078 -26.875 -14.852 1 95.5 81 ARG B N 1
ATOM 3411 C CA . ARG B 1 81 ? -8.281 -27.5 -14.297 1 95.5 81 ARG B CA 1
ATOM 3412 C C . ARG B 1 81 ? -7.953 -28.812 -13.609 1 95.5 81 ARG B C 1
ATOM 3414 O O . ARG B 1 81 ? -8.359 -29.047 -12.477 1 95.5 81 ARG B O 1
ATOM 3421 N N . GLN B 1 82 ? -7.27 -29.641 -14.281 1 95.19 82 GLN B N 1
ATOM 3422 C CA . GLN B 1 82 ? -6.906 -30.953 -13.742 1 95.19 82 GLN B CA 1
ATOM 3423 C C . GLN B 1 82 ? -6.043 -30.797 -12.492 1 95.19 82 GLN B C 1
ATOM 3425 O O . GLN B 1 82 ? -6.242 -31.516 -11.508 1 95.19 82 GLN B O 1
ATOM 3430 N N . TYR B 1 83 ? -5.137 -29.891 -12.555 1 95.31 83 TYR B N 1
ATOM 3431 C CA . TYR B 1 83 ? -4.238 -29.672 -11.422 1 95.31 83 TYR B CA 1
ATOM 3432 C C . TYR B 1 83 ? -5.016 -29.219 -10.195 1 95.31 83 TYR B C 1
ATOM 3434 O O . TYR B 1 83 ? -4.852 -29.781 -9.109 1 95.31 83 TYR B O 1
ATOM 3442 N N . CYS B 1 84 ? -5.855 -28.203 -10.359 1 94.75 84 CYS B N 1
ATOM 3443 C CA . CYS B 1 84 ? -6.621 -27.672 -9.242 1 94.75 84 CYS B CA 1
ATOM 3444 C C . CYS B 1 84 ? -7.578 -28.719 -8.68 1 94.75 84 CYS B C 1
ATOM 3446 O O . CYS B 1 84 ? -7.77 -28.797 -7.465 1 94.75 84 CYS B O 1
ATOM 3448 N N . ARG B 1 85 ? -8.141 -29.516 -9.523 1 93.81 85 ARG B N 1
ATOM 3449 C CA . ARG B 1 85 ? -9.109 -30.531 -9.109 1 93.81 85 ARG B CA 1
ATOM 3450 C C . ARG B 1 85 ? -8.422 -31.672 -8.367 1 93.81 85 ARG B C 1
ATOM 3452 O O . ARG B 1 85 ? -9.062 -32.406 -7.609 1 93.81 85 ARG B O 1
ATOM 3459 N N . SER B 1 86 ? -7.195 -31.828 -8.633 1 93.69 86 SER B N 1
ATOM 3460 C CA . SER B 1 86 ? -6.461 -32.906 -8.008 1 93.69 86 SER B CA 1
ATOM 3461 C C . SER B 1 86 ? -5.695 -32.438 -6.781 1 93.69 86 SER B C 1
ATOM 3463 O O . SER B 1 86 ? -4.969 -33.219 -6.156 1 93.69 86 SER B O 1
ATOM 3465 N N . CYS B 1 87 ? -5.738 -31.172 -6.484 1 92.56 87 CYS B N 1
ATOM 3466 C CA . CYS B 1 87 ? -4.988 -30.609 -5.363 1 92.56 87 CYS B CA 1
ATOM 3467 C C . CYS B 1 87 ? -5.543 -31.109 -4.035 1 92.56 87 CYS B C 1
ATOM 3469 O O . CYS B 1 87 ? -6.699 -30.844 -3.701 1 92.56 87 CYS B O 1
ATOM 3471 N N . ASP B 1 88 ? -4.75 -31.688 -3.23 1 90 88 ASP B N 1
ATOM 3472 C CA . ASP B 1 88 ? -5.176 -32.344 -1.998 1 90 88 ASP B CA 1
ATOM 3473 C C . ASP B 1 88 ? -5.652 -31.312 -0.969 1 90 88 ASP B C 1
ATOM 3475 O O . ASP B 1 88 ? -6.75 -31.453 -0.422 1 90 88 ASP B O 1
ATOM 3479 N N . PRO B 1 89 ? -4.887 -30.328 -0.723 1 88.38 89 PRO B N 1
ATOM 3480 C CA . PRO B 1 89 ? -5.344 -29.344 0.261 1 88.38 89 PRO B CA 1
ATOM 3481 C C . PRO B 1 89 ? -6.688 -28.719 -0.109 1 88.38 89 PRO B C 1
ATOM 3483 O O . PRO B 1 89 ? -7.523 -28.484 0.766 1 88.38 89 PRO B O 1
ATOM 3486 N N . CYS B 1 90 ? -6.816 -28.438 -1.318 1 89.56 90 CYS B N 1
ATOM 3487 C CA . CYS B 1 90 ? -8.062 -27.828 -1.767 1 89.56 90 CYS B CA 1
ATOM 3488 C C . CYS B 1 90 ? -9.234 -28.797 -1.602 1 89.56 90 CYS B C 1
ATOM 3490 O O . CYS B 1 90 ? -10.344 -28.375 -1.267 1 89.56 90 CYS B O 1
ATOM 3492 N N . GLN B 1 91 ? -9.031 -30.016 -1.854 1 87 91 GLN B N 1
ATOM 3493 C CA . GLN B 1 91 ? -10.078 -31.031 -1.731 1 87 91 GLN B CA 1
ATOM 3494 C C . GLN B 1 91 ? -10.5 -31.219 -0.276 1 87 91 GLN B C 1
ATOM 3496 O O . GLN B 1 91 ? -11.672 -31.469 0.01 1 87 91 GLN B O 1
ATOM 3501 N N . ARG B 1 92 ? -9.602 -31.094 0.565 1 84.38 92 ARG B N 1
ATOM 3502 C CA . ARG B 1 92 ? -9.875 -31.266 1.989 1 84.38 92 ARG B CA 1
ATOM 3503 C C . ARG B 1 92 ? -10.711 -30.109 2.531 1 84.38 92 ARG B C 1
ATOM 3505 O O . ARG B 1 92 ? -11.555 -30.312 3.404 1 84.38 92 ARG B O 1
ATOM 3512 N N . VAL B 1 93 ? -10.375 -28.938 2.127 1 82.88 93 VAL B N 1
ATOM 3513 C CA . VAL B 1 93 ? -11.07 -27.766 2.633 1 82.88 93 VAL B CA 1
ATOM 3514 C C . VAL B 1 93 ? -12.453 -27.656 1.99 1 82.88 93 VAL B C 1
ATOM 3516 O O . VAL B 1 93 ? -13.414 -27.234 2.635 1 82.88 93 VAL B O 1
ATOM 3519 N N . GLY B 1 94 ? -12.766 -28.234 1.017 1 68.5 94 GLY B N 1
ATOM 3520 C CA . GLY B 1 94 ? -14.047 -28.172 0.334 1 68.5 94 GLY B CA 1
ATOM 3521 C C . GLY B 1 94 ? -14.273 -26.859 -0.399 1 68.5 94 GLY B C 1
ATOM 3522 O O . GLY B 1 94 ? -13.484 -25.922 -0.261 1 68.5 94 GLY B O 1
ATOM 3523 N N . LYS B 1 95 ? -15.195 -26.906 -1.333 1 59.5 95 LYS B N 1
ATOM 3524 C CA . LYS B 1 95 ? -15.539 -25.719 -2.117 1 59.5 95 LYS B CA 1
ATOM 3525 C C . LYS B 1 95 ? -16.406 -24.766 -1.305 1 59.5 95 LYS B C 1
ATOM 3527 O O . LYS B 1 95 ? -17.25 -25.188 -0.516 1 59.5 95 LYS B O 1
ATOM 3532 N N . ALA B 1 96 ? -15.883 -23.609 -1.046 1 50.75 96 ALA B N 1
ATOM 3533 C CA . ALA B 1 96 ? -16.75 -22.609 -0.408 1 50.75 96 ALA B CA 1
ATOM 3534 C C . ALA B 1 96 ? -18.141 -22.625 -1.02 1 50.75 96 ALA B C 1
ATOM 3536 O O . ALA B 1 96 ? -18.297 -22.578 -2.244 1 50.75 96 ALA B O 1
ATOM 3537 N N . ARG B 1 97 ? -19.094 -23.359 -0.433 1 44.06 97 ARG B N 1
ATOM 3538 C CA . ARG B 1 97 ? -20.484 -23.25 -0.885 1 44.06 97 ARG B CA 1
ATOM 3539 C C . ARG B 1 97 ? -20.859 -21.797 -1.153 1 44.06 97 ARG B C 1
ATOM 3541 O O . ARG B 1 97 ? -20.656 -20.938 -0.3 1 44.06 97 ARG B O 1
ATOM 3548 N N . ASP B 1 98 ? -20.672 -21.453 -2.328 1 44.06 98 ASP B N 1
ATOM 3549 C CA . ASP B 1 98 ? -21.156 -20.156 -2.756 1 44.06 98 ASP B CA 1
ATOM 3550 C C . ASP B 1 98 ? -22.453 -19.781 -2.041 1 44.06 98 ASP B C 1
ATOM 3552 O O . ASP B 1 98 ? -23.547 -20.125 -2.51 1 44.06 98 ASP B O 1
ATOM 3556 N N . LYS B 1 99 ? -22.562 -20.047 -0.806 1 40.28 99 LYS B N 1
ATOM 3557 C CA . LYS B 1 99 ? -23.875 -19.828 -0.226 1 40.28 99 LYS B CA 1
ATOM 3558 C C . LYS B 1 99 ? -24.547 -18.594 -0.826 1 40.28 99 LYS B C 1
ATOM 3560 O O . LYS B 1 99 ? -25.641 -18.672 -1.375 1 40.28 99 LYS B O 1
ATOM 3565 N N . GLY B 1 100 ? -24.656 -17.469 0.081 1 37.31 100 GLY B N 1
ATOM 3566 C CA . GLY B 1 100 ? -25.672 -16.422 0.027 1 37.31 100 GLY B CA 1
ATOM 3567 C C . GLY B 1 100 ? -25.453 -15.438 -1.104 1 37.31 100 GLY B C 1
ATOM 3568 O O . GLY B 1 100 ? -24.328 -14.984 -1.335 1 37.31 100 GLY B O 1
ATOM 3569 N N . LYS B 1 101 ? -26.25 -15.695 -2.156 1 35.44 101 LYS B N 1
ATOM 3570 C CA . LYS B 1 101 ? -26.516 -14.695 -3.189 1 35.44 101 LYS B CA 1
ATOM 3571 C C . LYS B 1 101 ? -26.562 -13.289 -2.598 1 35.44 101 LYS B C 1
ATOM 3573 O O . LYS B 1 101 ? -27.531 -12.922 -1.938 1 35.44 101 LYS B O 1
ATOM 3578 N N . ALA B 1 102 ? -25.656 -12.836 -2.078 1 36.78 102 ALA B N 1
ATOM 3579 C CA . ALA B 1 102 ? -25.812 -11.453 -1.621 1 36.78 102 ALA B CA 1
ATOM 3580 C C . ALA B 1 102 ? -26.266 -10.547 -2.762 1 36.78 102 ALA B C 1
ATOM 3582 O O . ALA B 1 102 ? -25.766 -10.656 -3.885 1 36.78 102 ALA B O 1
ATOM 3583 N N . VAL B 1 103 ? -27.422 -10.07 -2.58 1 34.72 103 VAL B N 1
ATOM 3584 C CA . VAL B 1 103 ? -27.984 -9.055 -3.465 1 34.72 103 VAL B CA 1
ATOM 3585 C C . VAL B 1 103 ? -26.906 -8.031 -3.818 1 34.72 103 VAL B C 1
ATOM 3587 O O . VAL B 1 103 ? -26.312 -7.41 -2.932 1 34.72 103 VAL B O 1
ATOM 3590 N N . LEU B 1 104 ? -26.25 -8.281 -4.832 1 38.81 104 LEU B N 1
ATOM 3591 C CA . LEU B 1 104 ? -25.281 -7.273 -5.273 1 38.81 104 LEU B CA 1
ATOM 3592 C C . LEU B 1 104 ? -25.969 -5.914 -5.426 1 38.81 104 LEU B C 1
ATOM 3594 O O . LEU B 1 104 ? -26.875 -5.762 -6.234 1 38.81 104 LEU B O 1
ATOM 3598 N N . ARG B 1 105 ? -26.188 -5.23 -4.477 1 39.69 105 ARG B N 1
ATOM 3599 C CA . ARG B 1 105 ? -26.594 -3.854 -4.723 1 39.69 105 ARG B CA 1
ATOM 3600 C C . ARG B 1 105 ? -25.641 -3.162 -5.688 1 39.69 105 ARG B C 1
ATOM 3602 O O . ARG B 1 105 ? -24.438 -3.459 -5.707 1 39.69 105 ARG B O 1
ATOM 3609 N N . PRO B 1 106 ? -26.328 -2.648 -6.688 1 39.62 106 PRO B N 1
ATOM 3610 C CA . PRO B 1 106 ? -25.5 -1.88 -7.625 1 39.62 106 PRO B CA 1
ATOM 3611 C C . PRO B 1 106 ? -24.406 -1.078 -6.93 1 39.62 106 PRO B C 1
ATOM 3613 O O . PRO B 1 106 ? -24.672 -0.38 -5.949 1 39.62 106 PRO B O 1
ATOM 3616 N N . LEU B 1 107 ? -23.375 -1.6 -6.992 1 43.72 107 LEU B N 1
ATOM 3617 C CA . LEU B 1 107 ? -22.281 -0.821 -6.41 1 43.72 107 LEU B CA 1
ATOM 3618 C C . LEU B 1 107 ? -22.203 0.562 -7.051 1 43.72 107 LEU B C 1
ATOM 3620 O O . LEU B 1 107 ? -22.219 0.685 -8.273 1 43.72 107 LEU B O 1
ATOM 3624 N N . PRO B 1 108 ? -22.5 1.575 -6.375 1 39.12 108 PRO B N 1
ATOM 3625 C CA . PRO B 1 108 ? -22.375 2.926 -6.934 1 39.12 108 PRO B CA 1
ATOM 3626 C C . PRO B 1 108 ? -21.047 3.139 -7.664 1 39.12 108 PRO B C 1
ATOM 3628 O O . PRO B 1 108 ? -20.094 2.393 -7.441 1 39.12 108 PRO B O 1
ATOM 3631 N N . ILE B 1 109 ? -21.078 3.922 -8.664 1 41.47 109 ILE B N 1
ATOM 3632 C CA . ILE B 1 109 ? -20 4.469 -9.477 1 41.47 109 ILE B CA 1
ATOM 3633 C C . ILE B 1 109 ? -18.75 4.66 -8.617 1 41.47 109 ILE B C 1
ATOM 3635 O O . ILE B 1 109 ? -18.828 5.254 -7.535 1 41.47 109 ILE B O 1
ATOM 3639 N N . ILE B 1 110 ? -17.859 3.818 -8.961 1 49.06 110 ILE B N 1
ATOM 3640 C CA . ILE B 1 110 ? -16.562 3.682 -8.312 1 49.06 110 ILE B CA 1
ATOM 3641 C C . ILE B 1 110 ? -15.844 5.027 -8.312 1 49.06 110 ILE B C 1
ATOM 3643 O O . ILE B 1 110 ? -15.617 5.617 -9.367 1 49.06 110 ILE B O 1
ATOM 3647 N N . GLU B 1 111 ? -15.781 5.781 -7.25 1 63.44 111 GLU B N 1
ATOM 3648 C CA . GLU B 1 111 ? -15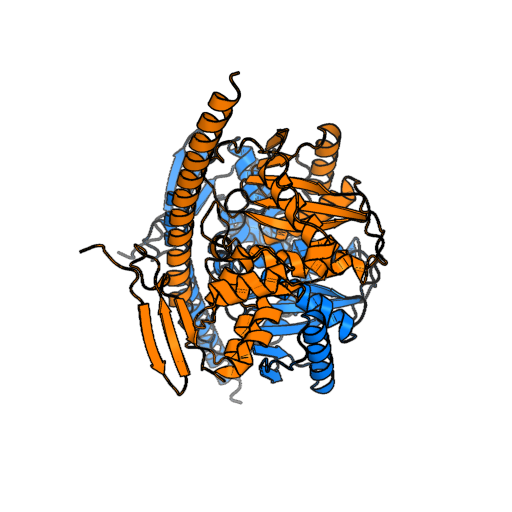.047 6.996 -6.91 1 63.44 111 GLU B CA 1
ATOM 3649 C C . GLU B 1 111 ? -13.562 6.703 -6.699 1 63.44 111 GLU B C 1
ATOM 3651 O O . GLU B 1 111 ? -13.086 5.617 -7.035 1 63.44 111 GLU B O 1
ATOM 3656 N N . GLU B 1 112 ? -12.727 7.656 -6.496 1 76.06 112 GLU B N 1
ATOM 3657 C CA . GLU B 1 112 ? -11.312 7.598 -6.117 1 76.06 112 GLU B CA 1
ATOM 3658 C C . GLU B 1 112 ? -11.047 6.438 -5.164 1 76.06 112 GLU B C 1
ATOM 3660 O O . GLU B 1 112 ? -11.844 6.172 -4.262 1 76.06 112 GLU B O 1
ATOM 3665 N N . PRO B 1 113 ? -10.016 5.621 -5.621 1 87.38 113 PRO B N 1
ATOM 3666 C CA . PRO B 1 113 ? -9.688 4.488 -4.758 1 87.38 113 PRO B CA 1
ATOM 3667 C C . PRO B 1 113 ? -9.703 4.852 -3.273 1 87.38 113 PRO B C 1
ATOM 3669 O O . PRO B 1 113 ? -9.188 5.906 -2.889 1 87.38 113 PRO B O 1
ATOM 3672 N N . PHE B 1 114 ? -10.398 4.047 -2.51 1 91.38 114 PHE B N 1
ATOM 3673 C CA . PHE B 1 114 ? -10.453 4.051 -1.053 1 91.38 114 PHE B CA 1
ATOM 3674 C C . PHE B 1 114 ? -11.258 5.242 -0.544 1 91.38 114 PHE B C 1
ATOM 3676 O O . PHE B 1 114 ? -11.172 5.594 0.634 1 91.38 114 PHE B O 1
ATOM 3683 N N . GLN B 1 115 ? -12.008 5.922 -1.335 1 87.75 115 GLN B N 1
ATOM 3684 C CA . GLN B 1 115 ? -12.961 6.926 -0.87 1 87.75 115 GLN B CA 1
ATOM 3685 C C . GLN B 1 115 ? -14.133 6.273 -0.142 1 87.75 115 GLN B C 1
ATOM 3687 O O . GLN B 1 115 ? -14.656 6.832 0.825 1 87.75 115 GLN B O 1
ATOM 3692 N N . LYS B 1 116 ? -14.516 5.211 -0.716 1 87.62 116 LYS B N 1
ATOM 3693 C CA . LYS B 1 116 ? -15.562 4.395 -0.097 1 87.62 116 LYS B CA 1
ATOM 3694 C C . LYS B 1 116 ? -15.055 2.982 0.189 1 87.62 116 LYS B C 1
ATOM 3696 O O . LYS B 1 116 ? -14.594 2.287 -0.719 1 87.62 116 LYS B O 1
ATOM 3701 N N . VAL B 1 117 ? -15.164 2.617 1.503 1 91.69 117 VAL B N 1
ATOM 3702 C CA . VAL B 1 117 ? -14.617 1.312 1.865 1 91.69 117 VAL B CA 1
ATOM 3703 C C . VAL B 1 117 ? -15.633 0.543 2.709 1 91.69 117 VAL B C 1
ATOM 3705 O O . VAL B 1 117 ? -16.453 1.145 3.398 1 91.69 117 VAL B O 1
ATOM 3708 N N . ALA B 1 118 ? -15.602 -0.762 2.559 1 92.19 118 ALA B N 1
ATOM 3709 C CA . ALA B 1 118 ? -16.344 -1.659 3.436 1 92.19 118 ALA B CA 1
ATOM 3710 C C . ALA B 1 118 ? -15.445 -2.258 4.508 1 92.19 118 ALA B C 1
ATOM 3712 O O . ALA B 1 118 ? -14.305 -2.631 4.227 1 92.19 118 ALA B O 1
ATOM 3713 N N . MET B 1 119 ? -15.922 -2.295 5.707 1 93.12 119 MET B N 1
ATOM 3714 C CA . MET B 1 119 ? -15.125 -2.779 6.828 1 93.12 119 MET B CA 1
ATOM 3715 C C . MET B 1 119 ? -15.852 -3.891 7.574 1 93.12 119 MET B C 1
ATOM 3717 O O . MET B 1 119 ? -17.062 -3.828 7.762 1 93.12 119 MET B O 1
ATOM 3721 N N . ASP B 1 120 ? -15.133 -4.922 8.016 1 92.88 120 ASP B N 1
ATOM 3722 C CA . ASP B 1 120 ? -15.648 -6.027 8.82 1 92.88 120 ASP B CA 1
ATOM 3723 C C . ASP B 1 120 ? -14.562 -6.613 9.711 1 92.88 120 ASP B C 1
ATOM 3725 O O . ASP B 1 120 ? -13.367 -6.414 9.469 1 92.88 120 ASP B O 1
ATOM 3729 N N . ILE B 1 121 ? -14.969 -7.188 10.766 1 94.31 121 ILE B N 1
ATOM 3730 C CA . ILE B 1 121 ? -14.055 -7.898 11.648 1 94.31 121 ILE B CA 1
ATOM 3731 C C . ILE B 1 121 ? -14.367 -9.391 11.625 1 94.31 121 ILE B C 1
ATOM 3733 O O . ILE B 1 121 ? -15.484 -9.805 11.953 1 94.31 121 ILE B O 1
ATOM 3737 N N . VAL B 1 122 ? -13.391 -10.141 11.234 1 93.75 122 VAL B N 1
ATOM 3738 C CA . VAL B 1 122 ? -13.523 -11.594 11.18 1 93.75 122 VAL B CA 1
ATOM 3739 C C . VAL B 1 122 ? -12.969 -12.211 12.461 1 93.75 122 VAL B C 1
ATOM 3741 O O . VAL B 1 122 ? -11.859 -11.891 12.883 1 93.75 122 VAL B O 1
ATOM 3744 N N . GLY B 1 123 ? -13.711 -13.211 12.984 1 89.19 123 GLY B N 1
ATOM 3745 C CA . GLY B 1 123 ? -13.203 -13.922 14.148 1 89.19 123 GLY B CA 1
ATOM 3746 C C . GLY B 1 123 ? -14.18 -13.945 15.305 1 89.19 123 GLY B C 1
ATOM 3747 O O . GLY B 1 123 ? -15.305 -13.461 15.188 1 89.19 123 GLY B O 1
ATOM 3748 N N . PRO B 1 124 ? -13.859 -14.453 16.312 1 91.12 124 PRO B N 1
ATOM 3749 C CA . PRO B 1 124 ? -12.547 -15.023 16.594 1 91.12 124 PRO B CA 1
ATOM 3750 C C . PRO B 1 124 ? -12.258 -16.281 15.766 1 91.12 124 PRO B C 1
ATOM 3752 O O . PRO B 1 124 ? -13.148 -17.109 15.562 1 91.12 124 PRO B O 1
ATOM 3755 N N . LEU B 1 125 ? -11.062 -16.328 15.32 1 89.88 125 LEU B N 1
ATOM 3756 C CA . LEU B 1 125 ? -10.641 -17.516 14.586 1 89.88 125 LEU B CA 1
ATOM 3757 C C . LEU B 1 125 ? -10.305 -18.656 15.547 1 89.88 125 LEU B C 1
ATOM 3759 O O . LEU B 1 125 ? -10.062 -18.422 16.734 1 89.88 125 LEU B O 1
ATOM 3763 N N . SER B 1 126 ? -10.352 -19.797 15.117 1 80.5 126 SER B N 1
ATOM 3764 C CA . SER B 1 126 ? -10.297 -21 15.945 1 80.5 126 SER B CA 1
ATOM 3765 C C . SER B 1 126 ? -8.984 -21.078 16.719 1 80.5 126 SER B C 1
ATOM 3767 O O . SER B 1 126 ? -8.945 -21.594 17.844 1 80.5 126 SER B O 1
ATOM 3769 N N . LYS B 1 127 ? -7.961 -20.578 16.203 1 83.88 127 LYS B N 1
ATOM 3770 C CA . LYS B 1 127 ? -6.668 -20.688 16.875 1 83.88 127 LYS B CA 1
ATOM 3771 C C . LYS B 1 127 ? -6.031 -19.312 17.047 1 83.88 127 LYS B C 1
ATOM 3773 O O . LYS B 1 127 ? -5.938 -18.531 16.094 1 83.88 127 LYS B O 1
ATOM 3778 N N . THR B 1 128 ? -5.715 -19.094 18.297 1 86.88 128 THR B N 1
ATOM 3779 C CA . THR B 1 128 ? -4.914 -17.922 18.594 1 86.88 128 THR B CA 1
ATOM 3780 C C . THR B 1 128 ? -3.473 -18.109 18.125 1 86.88 128 THR B C 1
ATOM 3782 O O . THR B 1 128 ? -2.885 -19.172 18.328 1 86.88 128 THR B O 1
ATOM 3785 N N . THR B 1 129 ? -3.01 -17.141 17.516 1 91.62 129 THR B N 1
ATOM 3786 C CA . THR B 1 129 ? -1.653 -17.266 16.984 1 91.62 129 THR B CA 1
ATOM 3787 C C . THR B 1 129 ? -0.627 -17.141 18.109 1 91.62 129 THR B C 1
ATOM 3789 O O . THR B 1 129 ? -0.963 -16.719 19.219 1 91.62 129 THR B O 1
ATOM 3792 N N . ARG B 1 130 ? 0.604 -17.484 17.781 1 84.88 130 ARG B N 1
ATOM 3793 C CA . ARG B 1 130 ? 1.707 -17.359 18.719 1 84.88 130 ARG B CA 1
ATOM 3794 C C . ARG B 1 130 ? 1.917 -15.898 19.141 1 84.88 130 ARG B C 1
ATOM 3796 O O . ARG B 1 130 ? 2.324 -15.617 20.266 1 84.88 130 ARG B O 1
ATOM 3803 N N . SER B 1 131 ? 1.553 -14.992 18.266 1 86.75 131 SER B N 1
ATOM 3804 C CA . SER B 1 131 ? 1.711 -13.57 18.547 1 86.75 131 SER B CA 1
ATOM 3805 C C . SER B 1 131 ? 0.474 -12.992 19.219 1 86.75 131 SER B C 1
ATOM 3807 O O . SER B 1 131 ? 0.365 -11.781 19.406 1 86.75 131 SER B O 1
ATOM 3809 N N . GLY B 1 132 ? -0.522 -13.836 19.469 1 91.25 132 GLY B N 1
ATOM 3810 C CA . GLY B 1 132 ? -1.686 -13.445 20.25 1 91.25 132 GLY B CA 1
ATOM 3811 C C . GLY B 1 132 ? -2.799 -12.852 19.406 1 91.25 132 GLY B C 1
ATOM 3812 O O . GLY B 1 132 ? -3.652 -12.125 19.922 1 91.25 132 GLY B O 1
ATOM 3813 N N . LYS B 1 133 ? -2.801 -13.125 18.172 1 95.44 133 LYS B N 1
ATOM 3814 C CA . LYS B 1 133 ? -3.832 -12.594 17.281 1 95.44 133 LYS B CA 1
ATOM 3815 C C . LYS B 1 133 ? -5.023 -13.547 17.203 1 95.44 133 LYS B C 1
ATOM 3817 O O . LYS B 1 133 ? -4.852 -14.758 17.125 1 95.44 133 LYS B O 1
ATOM 3822 N N . LYS B 1 134 ? -6.246 -12.953 17.219 1 95.94 134 LYS B N 1
ATOM 3823 C CA . LYS B 1 134 ? -7.465 -13.758 17.25 1 95.94 134 LYS B CA 1
ATOM 3824 C C . LYS B 1 134 ? -8.445 -13.305 16.172 1 95.94 134 LYS B C 1
ATOM 3826 O O . LYS B 1 134 ? -9.344 -14.062 15.781 1 95.94 134 LYS B O 1
ATOM 3831 N N . TYR B 1 135 ? -8.32 -12.094 15.805 1 96.56 135 TYR B N 1
ATOM 3832 C CA . TYR B 1 135 ? -9.266 -11.477 14.875 1 96.56 135 TYR B CA 1
ATOM 3833 C C . TYR B 1 135 ? -8.539 -10.914 13.656 1 96.56 135 TYR B C 1
ATOM 3835 O O . TYR B 1 135 ? -7.309 -10.805 13.656 1 96.56 135 TYR B O 1
ATOM 3843 N N . ILE B 1 136 ? -9.336 -10.672 12.602 1 97.31 136 ILE B N 1
ATOM 3844 C CA . ILE B 1 136 ? -8.805 -9.992 11.422 1 97.31 136 ILE B CA 1
ATOM 3845 C C . ILE B 1 136 ? -9.695 -8.797 11.078 1 97.31 136 ILE B C 1
ATOM 3847 O O . ILE B 1 136 ? -10.898 -8.961 10.852 1 97.31 136 ILE B O 1
ATOM 3851 N N . LEU B 1 137 ? -9.148 -7.594 11.117 1 97.19 137 LEU B N 1
ATOM 3852 C CA . LEU B 1 137 ? -9.82 -6.441 10.523 1 97.19 137 LEU B CA 1
ATOM 3853 C C . LEU B 1 137 ? -9.711 -6.473 9 1 97.19 137 LEU B C 1
ATOM 3855 O O . LEU B 1 137 ? -8.609 -6.559 8.461 1 97.19 137 LEU B O 1
ATOM 3859 N N . VAL B 1 138 ? -10.836 -6.445 8.367 1 97.12 138 VAL B N 1
ATOM 3860 C CA . VAL B 1 138 ? -10.852 -6.504 6.91 1 97.12 138 VAL B CA 1
ATOM 3861 C C . VAL B 1 138 ? -11.453 -5.223 6.344 1 97.12 138 VAL B C 1
ATOM 3863 O O . VAL B 1 138 ? -12.477 -4.742 6.84 1 97.12 138 VAL B O 1
ATOM 3866 N N . LEU B 1 139 ? -10.781 -4.641 5.371 1 96.06 139 LEU B N 1
ATOM 3867 C CA . LEU B 1 139 ? -11.242 -3.488 4.609 1 96.06 139 LEU B CA 1
ATOM 3868 C C . LEU B 1 139 ? -11.195 -3.77 3.111 1 96.06 139 LEU B C 1
ATOM 3870 O O . LEU B 1 139 ? -10.203 -4.316 2.613 1 96.06 139 LEU B O 1
ATOM 3874 N N . VAL B 1 140 ? -12.289 -3.469 2.404 1 95 140 VAL B N 1
ATOM 3875 C CA . VAL B 1 140 ? -12.289 -3.643 0.955 1 95 140 VAL B CA 1
ATOM 3876 C C . VAL B 1 140 ? -12.703 -2.338 0.278 1 95 140 VAL B C 1
ATOM 3878 O O . VAL B 1 140 ? -13.719 -1.733 0.649 1 95 140 VAL B O 1
ATOM 3881 N N . ASP B 1 141 ? -11.93 -1.947 -0.654 1 93.12 141 ASP B N 1
ATOM 3882 C CA . ASP B 1 141 ? -12.211 -0.743 -1.427 1 93.12 141 ASP B CA 1
ATOM 3883 C C . ASP B 1 141 ? -13.297 -1.003 -2.467 1 93.12 141 ASP B C 1
ATOM 3885 O O . ASP B 1 141 ? -13.227 -1.98 -3.215 1 93.12 141 ASP B O 1
ATOM 3889 N N . PHE B 1 142 ? -14.211 -0.124 -2.537 1 86.12 142 PHE B N 1
ATOM 3890 C CA . PHE B 1 142 ? -15.305 -0.313 -3.479 1 86.12 142 PHE B CA 1
ATOM 3891 C C . PHE B 1 142 ? -14.836 -0.096 -4.91 1 86.12 142 PHE B C 1
ATOM 3893 O O . PHE B 1 142 ? -15.289 -0.788 -5.828 1 86.12 142 PHE B O 1
ATOM 3900 N N . ALA B 1 143 ? -13.953 0.812 -5.012 1 83.94 143 ALA B N 1
ATOM 3901 C CA . ALA B 1 143 ? -13.547 1.219 -6.355 1 83.94 143 ALA B CA 1
ATOM 3902 C C . ALA B 1 143 ? -12.656 0.164 -7.004 1 83.94 143 ALA B C 1
ATOM 3904 O O . ALA B 1 143 ? -12.836 -0.173 -8.18 1 83.94 143 ALA B O 1
ATOM 3905 N N . THR B 1 144 ? -11.727 -0.383 -6.238 1 87.62 144 THR B N 1
ATOM 3906 C CA . THR B 1 144 ? -10.695 -1.229 -6.828 1 87.62 144 THR B CA 1
ATOM 3907 C C . THR B 1 144 ? -10.859 -2.676 -6.371 1 87.62 144 THR B C 1
ATOM 3909 O O . THR B 1 144 ? -10.188 -3.572 -6.887 1 87.62 144 THR B O 1
ATOM 3912 N N . ARG B 1 145 ? -11.672 -2.93 -5.387 1 89.75 145 ARG B N 1
ATOM 3913 C CA . ARG B 1 145 ? -11.844 -4.242 -4.773 1 89.75 145 ARG B CA 1
ATOM 3914 C C . ARG B 1 145 ? -10.57 -4.68 -4.059 1 89.75 145 ARG B C 1
ATOM 3916 O O . ARG B 1 145 ? -10.391 -5.863 -3.76 1 89.75 145 ARG B O 1
ATOM 3923 N N . TYR B 1 146 ? -9.688 -3.725 -3.82 1 95.19 146 TYR B N 1
ATOM 3924 C CA . TYR B 1 146 ? -8.445 -3.977 -3.104 1 95.19 146 TYR B CA 1
ATOM 3925 C C . TYR B 1 146 ? -8.711 -4.254 -1.629 1 95.19 146 TYR B C 1
ATOM 3927 O O . TYR B 1 146 ? -9.234 -3.398 -0.916 1 95.19 146 TYR B O 1
ATOM 3935 N N . PRO B 1 147 ? -8.328 -5.426 -1.197 1 97.44 147 PRO B N 1
ATOM 3936 C CA . PRO B 1 147 ? -8.57 -5.742 0.214 1 97.44 147 PRO B CA 1
ATOM 3937 C C . PRO B 1 147 ? -7.371 -5.402 1.103 1 97.44 147 PRO B C 1
ATOM 3939 O O . PRO B 1 147 ? -6.227 -5.477 0.657 1 97.44 147 PRO B O 1
ATOM 3942 N N . GLU B 1 148 ? -7.625 -4.969 2.256 1 97.88 148 GLU B N 1
ATOM 3943 C CA . GLU B 1 148 ? -6.684 -4.887 3.369 1 97.88 148 GLU B CA 1
ATOM 3944 C C . GLU B 1 148 ? -7.117 -5.785 4.523 1 97.88 148 GLU B C 1
ATOM 3946 O O . GLU B 1 148 ? -8.312 -5.934 4.785 1 97.88 148 GLU B O 1
ATOM 3951 N N . ALA B 1 149 ? -6.191 -6.391 5.152 1 97.75 149 ALA B N 1
ATOM 3952 C CA . ALA B 1 149 ? -6.465 -7.238 6.312 1 97.75 149 ALA B CA 1
ATOM 3953 C C . ALA B 1 149 ? -5.352 -7.121 7.352 1 97.75 149 ALA B C 1
ATOM 3955 O O . ALA B 1 149 ? -4.168 -7.211 7.016 1 97.75 149 ALA B O 1
ATOM 3956 N N . VAL B 1 150 ? -5.734 -6.871 8.555 1 97.44 150 VAL B N 1
ATOM 3957 C CA . VAL B 1 150 ? -4.789 -6.727 9.656 1 97.44 150 VAL B CA 1
ATOM 3958 C C . VAL B 1 150 ? -5.191 -7.637 10.812 1 97.44 150 VAL B C 1
ATOM 3960 O O . VAL B 1 150 ? -6.336 -7.594 11.273 1 97.44 150 VAL B O 1
ATOM 3963 N N . PRO B 1 151 ? -4.293 -8.508 11.242 1 97.06 151 PRO B N 1
ATOM 3964 C CA . PRO B 1 151 ? -4.613 -9.336 12.406 1 97.06 151 PRO B CA 1
ATOM 3965 C C . PRO B 1 151 ? -4.734 -8.523 13.688 1 97.06 151 PRO B C 1
ATOM 3967 O O . PRO B 1 151 ? -3.984 -7.566 13.891 1 97.06 151 PRO B O 1
ATOM 3970 N N . LEU B 1 152 ? -5.641 -8.875 14.539 1 97 152 LEU B N 1
ATOM 3971 C CA . LEU B 1 152 ? -5.918 -8.172 15.781 1 97 152 LEU B CA 1
ATOM 3972 C C . LEU B 1 152 ? -5.863 -9.125 16.969 1 97 152 LEU B C 1
ATOM 3974 O O . LEU B 1 152 ? -6.312 -10.266 16.875 1 97 152 LEU B O 1
ATOM 3978 N N . SER B 1 153 ? -5.324 -8.602 18.078 1 95.12 153 SER B N 1
ATOM 3979 C CA . SER B 1 153 ? -5.352 -9.367 19.312 1 95.12 153 SER B CA 1
ATOM 3980 C C . SER B 1 153 ? -6.688 -9.203 20.031 1 95.12 153 SER B C 1
ATOM 3982 O O . SER B 1 153 ? -7.098 -10.078 20.797 1 95.12 153 SER B O 1
ATOM 3984 N N . SER B 1 154 ? -7.332 -8.047 19.766 1 94.81 154 SER B N 1
ATOM 3985 C CA . SER B 1 154 ? -8.625 -7.738 20.375 1 94.81 154 SER B CA 1
ATOM 3986 C C . SER B 1 154 ? -9.461 -6.848 19.469 1 94.81 154 SER B C 1
ATOM 3988 O O . SER B 1 154 ? -8.961 -6.32 18.469 1 94.81 154 SER B O 1
ATOM 3990 N N . ILE B 1 155 ? -10.711 -6.73 19.859 1 93.56 155 ILE B N 1
ATOM 3991 C CA . ILE B 1 155 ? -11.609 -5.934 19.031 1 93.56 155 ILE B CA 1
ATOM 3992 C C . ILE B 1 155 ? -11.938 -4.625 19.734 1 93.56 155 ILE B C 1
ATOM 3994 O O . ILE B 1 155 ? -12.953 -3.988 19.438 1 93.56 155 ILE B O 1
ATOM 3998 N N . GLU B 1 156 ? -11.141 -4.328 20.656 1 94.38 156 GLU B N 1
ATOM 3999 C CA . GLU B 1 156 ? -11.32 -3.041 21.312 1 94.38 156 GLU B CA 1
ATOM 4000 C C . GLU B 1 156 ? -11.086 -1.881 20.359 1 94.38 156 GLU B C 1
ATOM 4002 O O . GLU B 1 156 ? -10.25 -1.975 19.453 1 94.38 156 GLU B O 1
ATOM 4007 N N . ALA B 1 157 ? -11.758 -0.799 20.609 1 92.44 157 ALA B N 1
ATOM 4008 C CA . ALA B 1 157 ? -11.75 0.358 19.719 1 92.44 157 ALA B CA 1
ATOM 4009 C C . ALA B 1 157 ? -10.336 0.864 19.484 1 92.44 157 ALA B C 1
ATOM 4011 O O . ALA B 1 157 ? -9.977 1.236 18.359 1 92.44 157 ALA B O 1
ATOM 4012 N N . ASP B 1 158 ? -9.594 0.875 20.453 1 92.06 158 ASP B N 1
ATOM 4013 C CA . ASP B 1 158 ? -8.234 1.397 20.359 1 92.06 158 ASP B CA 1
ATOM 4014 C C . ASP B 1 158 ? -7.383 0.523 19.438 1 92.06 158 ASP B C 1
ATOM 4016 O O . ASP B 1 158 ? -6.672 1.034 18.578 1 92.06 158 ASP B O 1
ATOM 4020 N N . THR B 1 159 ? -7.492 -0.795 19.641 1 94.19 159 THR B N 1
ATOM 4021 C CA . THR B 1 159 ? -6.742 -1.738 18.828 1 94.19 159 THR B CA 1
ATOM 4022 C C . THR B 1 159 ? -7.164 -1.636 17.359 1 94.19 159 THR B C 1
ATOM 4024 O O . THR B 1 159 ? -6.316 -1.612 16.469 1 94.19 159 THR B O 1
ATOM 4027 N N . VAL B 1 160 ? -8.414 -1.536 17.156 1 95.31 160 VAL B N 1
ATOM 4028 C CA . VAL B 1 160 ? -8.938 -1.438 15.797 1 95.31 160 VAL B CA 1
ATOM 4029 C C . VAL B 1 160 ? -8.531 -0.102 15.18 1 95.31 160 VAL B C 1
ATOM 4031 O O . VAL B 1 160 ? -8.219 -0.032 13.992 1 95.31 160 VAL B O 1
ATOM 4034 N N . ALA B 1 161 ? -8.547 0.927 15.945 1 93.75 161 ALA B N 1
ATOM 4035 C CA . ALA B 1 161 ? -8.141 2.244 15.461 1 93.75 161 ALA B CA 1
ATOM 4036 C C . ALA B 1 161 ? -6.688 2.229 14.984 1 93.75 161 ALA B C 1
ATOM 4038 O O . ALA B 1 161 ? -6.363 2.803 13.945 1 93.75 161 ALA B O 1
ATOM 4039 N N . ASP B 1 162 ? -5.871 1.581 15.727 1 93.88 162 ASP B N 1
ATOM 4040 C CA . ASP B 1 162 ? -4.469 1.465 15.344 1 93.88 162 ASP B CA 1
ATOM 4041 C C . ASP B 1 162 ? -4.324 0.741 14 1 93.88 162 ASP B C 1
ATOM 4043 O O . ASP B 1 162 ? -3.527 1.146 13.156 1 93.88 162 ASP B O 1
ATOM 4047 N N . ALA B 1 163 ? -5.086 -0.303 13.891 1 96 163 ALA B N 1
ATOM 4048 C CA . ALA B 1 163 ? -5.062 -1.067 12.648 1 96 163 ALA B CA 1
ATOM 4049 C C . ALA B 1 163 ? -5.551 -0.22 11.477 1 96 163 ALA B C 1
ATOM 4051 O O . ALA B 1 163 ? -4.945 -0.226 10.398 1 96 163 ALA B O 1
ATOM 4052 N N . LEU B 1 164 ? -6.594 0.492 11.695 1 95.38 164 LEU B N 1
ATOM 4053 C CA . LEU B 1 164 ? -7.137 1.354 10.648 1 95.38 164 LEU B CA 1
ATOM 4054 C C . LEU B 1 164 ? -6.137 2.441 10.266 1 95.38 164 LEU B C 1
ATOM 4056 O O . LEU B 1 164 ? -5.984 2.764 9.086 1 95.38 164 LEU B O 1
ATOM 4060 N N . LEU B 1 165 ? -5.52 2.975 11.219 1 94.12 165 LEU B N 1
ATOM 4061 C CA . LEU B 1 165 ? -4.531 4.016 10.953 1 94.12 165 LEU B CA 1
ATOM 4062 C C . LEU B 1 165 ? -3.404 3.484 10.078 1 94.12 165 LEU B C 1
ATOM 4064 O O . LEU B 1 165 ? -2.936 4.18 9.172 1 94.12 165 LEU B O 1
ATOM 4068 N N . THR B 1 166 ? -3.012 2.314 10.328 1 95.31 166 THR B N 1
ATOM 4069 C CA . THR B 1 166 ? -1.958 1.701 9.523 1 95.31 166 THR B CA 1
ATOM 4070 C C . THR B 1 166 ? -2.398 1.558 8.07 1 95.31 166 THR B C 1
ATOM 4072 O O . THR B 1 166 ? -1.607 1.785 7.152 1 95.31 166 THR B O 1
ATOM 4075 N N . ILE B 1 167 ? -3.609 1.21 7.879 1 96.69 167 ILE B N 1
ATOM 4076 C CA . ILE B 1 167 ? -4.148 1.064 6.531 1 96.69 167 ILE B CA 1
ATOM 4077 C C . ILE B 1 167 ? -4.289 2.438 5.883 1 96.69 167 ILE B C 1
ATOM 4079 O O . ILE B 1 167 ? -3.775 2.668 4.785 1 96.69 167 ILE B O 1
ATOM 4083 N N . PHE B 1 168 ? -4.906 3.371 6.602 1 95.25 168 PHE B N 1
ATOM 4084 C CA . PHE B 1 168 ? -5.234 4.676 6.035 1 95.25 168 PHE B CA 1
ATOM 4085 C C . PHE B 1 168 ? -3.971 5.492 5.793 1 95.25 168 PHE B C 1
ATOM 4087 O O . PHE B 1 168 ? -3.928 6.324 4.883 1 95.25 168 PHE B O 1
ATOM 4094 N N . SER B 1 169 ? -2.943 5.262 6.516 1 95.94 169 SER B N 1
ATOM 4095 C CA . SER B 1 169 ? -1.679 5.957 6.297 1 95.94 169 SER B CA 1
ATOM 4096 C C . SER B 1 169 ? -1.04 5.539 4.977 1 95.94 169 SER B C 1
ATOM 4098 O O . SER B 1 169 ? -0.11 6.191 4.5 1 95.94 169 SER B O 1
ATOM 4100 N N . ARG B 1 170 ? -1.521 4.48 4.406 1 96.44 170 ARG B N 1
ATOM 4101 C CA . ARG B 1 170 ? -0.962 4 3.146 1 96.44 170 ARG B CA 1
ATOM 4102 C C . ARG B 1 170 ? -1.868 4.355 1.972 1 96.44 170 ARG B C 1
ATOM 4104 O O . ARG B 1 170 ? -1.387 4.695 0.889 1 96.44 170 ARG B O 1
ATOM 4111 N N . VAL B 1 171 ? -3.135 4.285 2.223 1 95.56 171 VAL B N 1
ATOM 4112 C CA . VAL B 1 171 ? -4.027 4.363 1.07 1 95.56 171 VAL B CA 1
ATOM 4113 C C . VAL B 1 171 ? -4.93 5.59 1.198 1 95.56 171 VAL B C 1
ATOM 4115 O O . VAL B 1 171 ? -5.695 5.902 0.284 1 95.56 171 VAL B O 1
ATOM 4118 N N . GLY B 1 172 ? -4.887 6.25 2.346 1 93.75 172 GLY B N 1
ATOM 4119 C CA . GLY B 1 172 ? -5.668 7.461 2.537 1 93.75 172 GLY B CA 1
ATOM 4120 C C . GLY B 1 172 ? -6.895 7.246 3.402 1 93.75 172 GLY B C 1
ATOM 4121 O O . GLY B 1 172 ? -7.328 6.109 3.605 1 93.75 172 GLY B O 1
ATOM 4122 N N . PHE B 1 173 ? -7.418 8.359 3.889 1 90.75 173 PHE B N 1
ATOM 4123 C CA . PHE B 1 173 ? -8.617 8.32 4.711 1 90.75 173 PHE B CA 1
ATOM 4124 C C . PHE B 1 173 ? -9.875 8.344 3.842 1 90.75 173 PHE B C 1
ATOM 4126 O O . PHE B 1 173 ? -9.992 9.172 2.941 1 90.75 173 PHE B O 1
ATOM 4133 N N . PRO B 1 174 ? -10.781 7.445 4.109 1 89.81 174 PRO B N 1
ATOM 4134 C CA . PRO B 1 174 ? -11.984 7.359 3.279 1 89.81 174 PRO B CA 1
ATOM 4135 C C . PRO B 1 174 ? -13.008 8.445 3.602 1 89.81 174 PRO B C 1
ATOM 4137 O O . PRO B 1 174 ? -12.969 9.031 4.688 1 89.81 174 PRO B O 1
ATOM 4140 N N . LYS B 1 175 ? -13.867 8.672 2.668 1 85.44 175 LYS B N 1
ATOM 4141 C CA . LYS B 1 175 ? -15.016 9.539 2.891 1 85.44 175 LYS B CA 1
ATOM 4142 C C . LYS B 1 175 ? -16.156 8.773 3.547 1 85.44 175 LYS B C 1
ATOM 4144 O O . LYS B 1 175 ? -16.922 9.336 4.34 1 85.44 175 LYS B O 1
ATOM 4149 N N . GLU B 1 176 ? -16.203 7.531 3.129 1 84.94 176 GLU B N 1
ATOM 4150 C CA . GLU B 1 176 ? -17.297 6.695 3.598 1 84.94 176 GLU B CA 1
ATOM 4151 C C . GLU B 1 176 ? -16.812 5.305 3.994 1 84.94 176 GLU B C 1
ATOM 4153 O O . GLU B 1 176 ? -16.031 4.688 3.268 1 84.94 176 GLU B O 1
ATOM 4158 N N . VAL B 1 177 ? -17.312 4.926 5.148 1 86.81 177 VAL B N 1
ATOM 4159 C CA . VAL B 1 177 ? -17.031 3.574 5.617 1 86.81 177 VAL B CA 1
ATOM 4160 C C . VAL B 1 177 ? -18.344 2.822 5.836 1 86.81 177 VAL B C 1
ATOM 4162 O O . VAL B 1 177 ? -19.203 3.27 6.602 1 86.81 177 VAL B O 1
ATOM 4165 N N . LEU B 1 178 ? -18.484 1.743 5.137 1 86.19 178 LEU B N 1
ATOM 4166 C CA . LEU B 1 178 ? -19.641 0.865 5.316 1 86.19 178 LEU B CA 1
ATOM 4167 C C . LEU B 1 178 ? -19.312 -0.285 6.262 1 86.19 178 LEU B C 1
ATOM 4169 O O . LEU B 1 178 ? -18.312 -0.997 6.051 1 86.19 178 LEU B O 1
ATOM 4173 N N . THR B 1 179 ? -20.047 -0.408 7.312 1 86.56 179 THR B N 1
ATOM 4174 C CA . THR B 1 179 ? -19.812 -1.474 8.273 1 86.56 179 THR B CA 1
ATOM 4175 C C . THR B 1 179 ? -21.094 -1.876 8.984 1 86.56 179 THR B C 1
ATOM 4177 O O . THR B 1 179 ? -22.031 -1.081 9.07 1 86.56 179 THR B O 1
ATOM 4180 N N . ASP B 1 180 ? -21.156 -3.078 9.398 1 81.56 180 ASP B N 1
ATOM 4181 C CA . ASP B 1 180 ? -22.297 -3.564 10.164 1 81.56 180 ASP B CA 1
ATOM 4182 C C . ASP B 1 180 ? -22.031 -3.469 11.664 1 81.56 180 ASP B C 1
ATOM 4184 O O . ASP B 1 180 ? -22.844 -3.939 12.469 1 81.56 180 ASP B O 1
ATOM 4188 N N . GLN B 1 181 ? -21.016 -2.854 12.008 1 81.69 181 GLN B N 1
ATOM 4189 C CA . GLN B 1 181 ? -20.703 -2.725 13.422 1 81.69 181 GLN B CA 1
ATOM 4190 C C . GLN B 1 181 ? -21.641 -1.742 14.109 1 81.69 181 GLN B C 1
ATOM 4192 O O . GLN B 1 181 ? -22.172 -0.829 13.477 1 81.69 181 GLN B O 1
ATOM 4197 N N . GLY B 1 182 ? -21.859 -1.914 15.273 1 80.31 182 GLY B N 1
ATOM 4198 C CA . GLY B 1 182 ? -22.781 -1.093 16.031 1 80.31 182 GLY B CA 1
ATOM 4199 C C . GLY B 1 182 ? -22.344 0.352 16.156 1 80.31 182 GLY B C 1
ATOM 4200 O O . GLY B 1 182 ? -21.141 0.647 16.094 1 80.31 182 GLY B O 1
ATOM 4201 N N . SER B 1 183 ? -23.312 1.184 16.406 1 77.44 183 SER B N 1
ATOM 4202 C CA . SER B 1 183 ? -23.078 2.623 16.469 1 77.44 183 SER B CA 1
ATOM 4203 C C . SER B 1 183 ? -22.156 2.984 17.625 1 77.44 183 SER B C 1
ATOM 4205 O O . SER B 1 183 ? -21.266 3.832 17.484 1 77.44 183 SER B O 1
ATOM 4207 N N . ASN B 1 184 ? -22.375 2.318 18.703 1 78.5 184 ASN B N 1
ATOM 4208 C CA . ASN B 1 184 ? -21.547 2.609 19.875 1 78.5 184 ASN B CA 1
ATOM 4209 C C . ASN B 1 184 ? -20.078 2.275 19.609 1 78.5 184 ASN B C 1
ATOM 4211 O O . ASN B 1 184 ? -19.188 3.059 19.953 1 78.5 184 ASN B O 1
ATOM 4215 N N . PHE B 1 185 ? -19.906 1.229 19.078 1 85.06 185 PHE B N 1
ATOM 4216 C CA . PHE B 1 185 ? -18.547 0.812 18.75 1 85.06 185 PHE B CA 1
ATOM 4217 C C . PHE B 1 185 ? -17.906 1.78 17.766 1 85.06 185 PHE B C 1
ATOM 4219 O O . PHE B 1 185 ? -16.75 2.184 17.938 1 85.06 185 PHE B O 1
ATOM 4226 N N . MET B 1 186 ? -18.641 2.164 16.828 1 84.19 186 MET B N 1
ATOM 4227 C CA . MET B 1 186 ? -18.109 3.051 15.797 1 84.19 186 MET B CA 1
ATOM 4228 C C . MET B 1 186 ? -17.75 4.418 16.375 1 84.19 186 MET B C 1
ATOM 4230 O O . MET B 1 186 ? -16.75 5.016 16.016 1 84.19 186 MET B O 1
ATOM 4234 N N . SER B 1 187 ? -18.594 4.836 17.203 1 81.94 187 SER B N 1
ATOM 4235 C CA . SER B 1 187 ? -18.297 6.113 17.844 1 81.94 187 SER B CA 1
ATOM 4236 C C . SER B 1 187 ? -16.984 6.062 18.625 1 81.94 187 SER B C 1
ATOM 4238 O O . SER B 1 187 ? -16.156 6.969 18.5 1 81.94 187 SER B O 1
ATOM 4240 N N . ALA B 1 188 ? -16.844 5.027 19.359 1 86.56 188 ALA B N 1
ATOM 4241 C CA . ALA B 1 188 ? -15.609 4.844 20.125 1 86.56 188 ALA B CA 1
ATOM 4242 C C . ALA B 1 188 ? -14.414 4.688 19.188 1 86.56 188 ALA B C 1
ATOM 4244 O O . ALA B 1 188 ? -13.344 5.246 19.453 1 86.56 188 ALA B O 1
ATOM 4245 N N . LEU B 1 189 ? -14.602 3.963 18.188 1 88.31 189 LEU B N 1
ATOM 4246 C CA . LEU B 1 189 ? -13.555 3.703 17.203 1 88.31 189 LEU B CA 1
ATOM 4247 C C . LEU B 1 189 ? -13.086 5 16.547 1 88.31 189 LEU B C 1
ATOM 4249 O O . LEU B 1 189 ? -11.883 5.262 16.469 1 88.31 189 LEU B O 1
ATOM 4253 N N . LEU B 1 190 ? -13.992 5.777 16.141 1 83.31 190 LEU B N 1
ATOM 4254 C CA . LEU B 1 190 ? -13.656 7.027 15.469 1 83.31 190 LEU B CA 1
ATOM 4255 C C . LEU B 1 190 ? -12.953 7.988 16.422 1 83.31 190 LEU B C 1
ATOM 4257 O O . LEU B 1 190 ? -12.008 8.672 16.047 1 83.31 190 LEU B O 1
ATOM 4261 N N . ARG B 1 191 ? -13.453 8 17.562 1 83.69 191 ARG B N 1
ATOM 4262 C CA . ARG B 1 191 ? -12.797 8.828 18.578 1 83.69 191 ARG B CA 1
ATOM 4263 C C . ARG B 1 191 ? -11.336 8.422 18.75 1 83.69 191 ARG B C 1
ATOM 4265 O O . ARG B 1 191 ? -10.453 9.273 18.75 1 83.69 191 ARG B O 1
ATOM 4272 N N . CYS B 1 192 ? -11.141 7.168 18.875 1 88.44 192 CYS B N 1
ATOM 4273 C CA . CYS B 1 192 ? -9.789 6.648 19.031 1 88.44 192 CYS B CA 1
ATOM 4274 C C . CYS B 1 192 ? -8.938 6.973 17.797 1 88.44 192 CYS B C 1
ATOM 4276 O O . CYS B 1 192 ? -7.773 7.363 17.938 1 88.44 192 CYS B O 1
ATOM 4278 N N . LEU B 1 193 ? -9.508 6.816 16.688 1 87.44 193 LEU B N 1
ATOM 4279 C CA . LEU B 1 193 ? -8.797 7.059 15.438 1 87.44 193 LEU B CA 1
ATOM 4280 C C . LEU B 1 193 ? -8.352 8.516 15.344 1 87.44 193 LEU B C 1
ATOM 4282 O O . LEU B 1 193 ? -7.195 8.797 15.031 1 87.44 193 LEU B O 1
ATOM 4286 N N . TRP B 1 194 ? -9.242 9.383 15.672 1 83.38 194 TRP B N 1
ATOM 4287 C CA . TRP B 1 194 ? -8.922 10.805 15.57 1 83.38 194 TRP B CA 1
ATOM 4288 C C . TRP B 1 194 ? -7.914 11.219 16.641 1 83.38 194 TRP B C 1
ATOM 4290 O O . TRP B 1 194 ? -7.027 12.039 16.375 1 83.38 194 TRP B O 1
ATOM 4300 N N . GLU B 1 195 ? -8.047 10.664 17.688 1 83.62 195 GLU B N 1
ATOM 4301 C CA . GLU B 1 195 ? -7.051 10.898 18.719 1 83.62 195 GLU B CA 1
ATOM 4302 C C . GLU B 1 195 ? -5.656 10.484 18.266 1 83.62 195 GLU B C 1
ATOM 4304 O O . GLU B 1 195 ? -4.68 11.188 18.516 1 83.62 195 GLU B O 1
ATOM 4309 N N . ARG B 1 196 ? -5.641 9.391 17.625 1 84.88 196 ARG B N 1
ATOM 4310 C CA . ARG B 1 196 ? -4.367 8.891 17.109 1 84.88 196 ARG B CA 1
ATOM 4311 C C . ARG B 1 196 ? -3.803 9.828 16.047 1 84.88 196 ARG B C 1
ATOM 4313 O O . ARG B 1 196 ? -2.584 9.945 15.898 1 84.88 196 ARG B O 1
ATOM 4320 N N . CYS B 1 197 ? -4.703 10.43 15.367 1 83.06 197 CYS B N 1
ATOM 4321 C CA . CYS B 1 197 ? -4.289 11.352 14.32 1 83.06 197 CYS B CA 1
ATOM 4322 C C . CYS B 1 197 ? -3.936 12.719 14.898 1 83.06 197 CYS B C 1
ATOM 4324 O O . CYS B 1 197 ? -3.402 13.578 14.195 1 83.06 197 CYS B O 1
ATOM 4326 N N . GLY B 1 198 ? -4.18 12.93 16.141 1 75.44 198 GLY B N 1
ATOM 4327 C CA . GLY B 1 198 ? -3.916 14.203 16.781 1 75.44 198 GLY B CA 1
ATOM 4328 C C . GLY B 1 198 ? -5.008 15.227 16.547 1 75.44 198 GLY B C 1
ATOM 4329 O O . GLY B 1 198 ? -4.742 16.438 16.547 1 75.44 198 GLY B O 1
ATOM 4330 N N . VAL B 1 199 ? -6.141 14.781 16.156 1 73.25 199 VAL B N 1
ATOM 4331 C CA . VAL B 1 199 ? -7.234 15.703 15.867 1 73.25 199 VAL B CA 1
ATOM 4332 C C . VAL B 1 199 ? -8.352 15.531 16.906 1 73.25 199 VAL B C 1
ATOM 4334 O O . VAL B 1 199 ? -8.602 14.414 17.359 1 73.25 199 VAL B O 1
ATOM 4337 N N . ARG B 1 200 ? -8.688 16.5 17.547 1 64.31 200 ARG B N 1
ATOM 4338 C CA . ARG B 1 200 ? -9.695 16.453 18.609 1 64.31 200 ARG B CA 1
ATOM 4339 C C . ARG B 1 200 ? -11.102 16.516 18.016 1 64.31 200 ARG B C 1
ATOM 4341 O O . ARG B 1 200 ? -12.086 16.25 18.703 1 64.31 200 ARG B O 1
ATOM 4348 N N . HIS B 1 201 ? -11.172 16.828 16.719 1 59.19 201 HIS B N 1
ATOM 4349 C CA . HIS B 1 201 ? -12.516 17.016 16.188 1 59.19 201 HIS B CA 1
ATOM 4350 C C . HIS B 1 201 ? -12.984 15.766 15.445 1 59.19 201 HIS B C 1
ATOM 4352 O O . HIS B 1 201 ? -12.188 15.078 14.805 1 59.19 201 HIS B O 1
ATOM 4358 N N . ASN B 1 202 ? -14.211 15.391 15.828 1 58.44 202 ASN B N 1
ATOM 4359 C CA . ASN B 1 202 ? -14.891 14.289 15.164 1 58.44 202 ASN B CA 1
ATOM 4360 C C . ASN B 1 202 ? -15.117 14.578 13.68 1 58.44 202 ASN B C 1
ATOM 4362 O O . ASN B 1 202 ? -15.938 15.43 13.328 1 58.44 202 ASN B O 1
ATOM 4366 N N . TRP B 1 203 ? -14.172 14.227 12.961 1 58.69 203 TRP B N 1
ATOM 4367 C CA . TRP B 1 203 ? -14.359 14.391 11.523 1 58.69 203 TRP B CA 1
ATOM 4368 C C . TRP B 1 203 ? -15.461 13.469 11.008 1 58.69 203 TRP B C 1
ATOM 4370 O O . TRP B 1 203 ? -15.648 12.367 11.531 1 58.69 203 TRP B O 1
ATOM 4380 N N . ALA B 1 204 ? -16.406 13.992 10.375 1 50.84 204 ALA B N 1
ATOM 4381 C CA . ALA B 1 204 ? -17.625 13.297 9.93 1 50.84 204 ALA B CA 1
ATOM 4382 C C . ALA B 1 204 ? -17.297 12.273 8.844 1 50.84 204 ALA B C 1
ATOM 4384 O O . ALA B 1 204 ? -16.984 12.641 7.707 1 50.84 204 ALA B O 1
ATOM 4385 N N . SER B 1 205 ? -16.406 11.32 8.992 1 57.84 205 SER B N 1
ATOM 4386 C CA . SER B 1 205 ? -16.594 10.242 8.031 1 57.84 205 SER B CA 1
ATOM 4387 C C . SER B 1 205 ? -17.984 9.617 8.156 1 57.84 205 SER B C 1
ATOM 4389 O O . SER B 1 205 ? -18.453 9.375 9.266 1 57.84 205 SER B O 1
ATOM 4391 N N . ALA B 1 206 ? -18.719 9.617 6.957 1 61.16 206 ALA B N 1
ATOM 4392 C CA . ALA B 1 206 ? -20.047 9.008 7 1 61.16 206 ALA B CA 1
ATOM 4393 C C . ALA B 1 206 ? -19.953 7.496 7.168 1 61.16 206 ALA B C 1
ATOM 4395 O O . ALA B 1 206 ? -19.188 6.832 6.457 1 61.16 206 ALA B O 1
ATOM 4396 N N . TYR B 1 207 ? -20.344 7.152 8.289 1 66.31 207 TYR B N 1
ATOM 4397 C CA . TYR B 1 207 ? -20.469 5.715 8.523 1 66.31 207 TYR B CA 1
ATOM 4398 C C . TYR B 1 207 ? -21.906 5.254 8.336 1 66.31 207 TYR B C 1
ATOM 4400 O O . TYR B 1 207 ? -22.828 5.844 8.898 1 66.31 207 TYR B O 1
ATOM 4408 N N . HIS B 1 208 ? -22.016 4.41 7.363 1 68.25 208 HIS B N 1
ATOM 4409 C CA . HIS B 1 208 ? -23.359 3.904 7.078 1 68.25 208 HIS B CA 1
ATOM 4410 C C . HIS B 1 208 ? -23.484 2.426 7.438 1 68.25 208 HIS B C 1
ATOM 4412 O O . HIS B 1 208 ? -22.703 1.601 6.953 1 68.25 208 HIS B O 1
ATOM 4418 N N . PRO B 1 209 ? -24.438 2.145 8.297 1 65.81 209 PRO B N 1
ATOM 4419 C CA . PRO B 1 209 ? -24.703 0.738 8.602 1 65.81 209 PRO B CA 1
ATOM 4420 C C . PRO B 1 209 ? -25.297 -0.017 7.414 1 65.81 209 PRO B C 1
ATOM 4422 O O . PRO B 1 209 ? -26.375 0.342 6.934 1 65.81 209 PRO B O 1
ATOM 4425 N N . GLN B 1 210 ? -24.641 -0.622 6.641 1 62.53 210 GLN B N 1
ATOM 4426 C CA . GLN B 1 210 ? -25.219 -1.466 5.598 1 62.53 210 GLN B CA 1
ATOM 4427 C C . GLN B 1 210 ? -24.438 -2.768 5.449 1 62.53 210 GLN B C 1
ATOM 4429 O O . GLN B 1 210 ? -23.219 -2.789 5.637 1 62.53 210 GLN B O 1
ATOM 4434 N N . ALA B 1 211 ? -25.344 -3.854 5.434 1 57.69 211 ALA B N 1
ATOM 4435 C CA . ALA B 1 211 ? -24.75 -5.148 5.121 1 57.69 211 ALA B CA 1
ATOM 4436 C C . ALA B 1 211 ? -23.969 -5.086 3.814 1 57.69 211 ALA B C 1
ATOM 4438 O O . ALA B 1 211 ? -24.469 -4.59 2.805 1 57.69 211 ALA B O 1
ATOM 4439 N N . ASN B 1 212 ? -22.562 -5.328 3.932 1 69.12 212 ASN B N 1
ATOM 4440 C CA . ASN B 1 212 ? -21.812 -5.055 2.715 1 69.12 212 ASN B CA 1
ATOM 4441 C C . ASN B 1 212 ? -21.375 -6.348 2.025 1 69.12 212 ASN B C 1
ATOM 4443 O O . ASN B 1 212 ? -20.578 -7.117 2.574 1 69.12 212 ASN B O 1
ATOM 4447 N N . GLY B 1 213 ? -22.203 -6.867 1.038 1 77.25 213 GLY B N 1
ATOM 4448 C CA . GLY B 1 213 ? -21.953 -8.023 0.2 1 77.25 213 GLY B CA 1
ATOM 4449 C C . GLY B 1 213 ? -20.516 -8.094 -0.29 1 77.25 213 GLY B C 1
ATOM 4450 O O . GLY B 1 213 ? -19.969 -9.188 -0.482 1 77.25 213 GLY B O 1
ATOM 4451 N N . LEU B 1 214 ? -19.875 -6.98 -0.322 1 83.25 214 LEU B N 1
ATOM 4452 C CA . LEU B 1 214 ? -18.516 -6.941 -0.865 1 83.25 214 LEU B CA 1
ATOM 4453 C C . LEU B 1 214 ? -17.516 -7.551 0.113 1 83.25 214 LEU B C 1
ATOM 4455 O O . LEU B 1 214 ? -16.766 -8.445 -0.252 1 83.25 214 LEU B O 1
ATOM 4459 N N . VAL B 1 215 ? -17.578 -7.117 1.345 1 89.12 215 VAL B N 1
ATOM 4460 C CA . VAL B 1 215 ? -16.609 -7.586 2.334 1 89.12 215 VAL B CA 1
ATOM 4461 C C . VAL B 1 215 ? -16.922 -9.031 2.709 1 89.12 215 VAL B C 1
ATOM 4463 O O . VAL B 1 215 ? -16.016 -9.82 2.977 1 89.12 215 VAL B O 1
ATOM 4466 N N . GLU B 1 216 ? -18.203 -9.414 2.672 1 86.31 216 GLU B N 1
ATOM 4467 C CA . GLU B 1 216 ? -18.594 -10.781 2.98 1 86.31 216 GLU B CA 1
ATOM 4468 C C . GLU B 1 216 ? -18.031 -11.766 1.956 1 86.31 216 GLU B C 1
ATOM 4470 O O . GLU B 1 216 ? -17.547 -12.844 2.316 1 86.31 216 GLU B O 1
ATOM 4475 N N . ARG B 1 217 ? -18.109 -11.398 0.749 1 85.62 217 ARG B N 1
ATOM 4476 C CA . ARG B 1 217 ? -17.562 -12.234 -0.313 1 85.62 217 ARG B CA 1
ATOM 4477 C C . ARG B 1 217 ? -16.047 -12.422 -0.143 1 85.62 217 ARG B C 1
ATOM 4479 O O . ARG B 1 217 ? -15.547 -13.547 -0.226 1 85.62 217 ARG B O 1
ATOM 4486 N N . PHE B 1 218 ? -15.43 -11.367 0.092 1 93.25 218 PHE B N 1
ATOM 4487 C CA . PHE B 1 218 ? -13.984 -11.461 0.293 1 93.25 218 PHE B CA 1
ATOM 4488 C C . PHE B 1 218 ? -13.672 -12.289 1.53 1 93.25 218 PHE B C 1
ATOM 4490 O O . PHE B 1 218 ? -12.742 -13.102 1.518 1 93.25 218 PHE B O 1
ATOM 4497 N N . ASN B 1 219 ? -14.398 -12.039 2.605 1 93.19 219 ASN B N 1
ATOM 4498 C CA . ASN B 1 219 ? -14.172 -12.797 3.83 1 93.19 219 ASN B CA 1
ATOM 4499 C C . ASN B 1 219 ? -14.273 -14.297 3.586 1 93.19 219 ASN B C 1
ATOM 4501 O O . ASN B 1 219 ? -13.5 -15.078 4.145 1 93.19 219 ASN B O 1
ATOM 4505 N N . GLY B 1 220 ? -15.289 -14.656 2.777 1 91.81 220 GLY B N 1
ATOM 4506 C CA . GLY B 1 220 ? -15.406 -16.062 2.41 1 91.81 220 GLY B CA 1
ATOM 4507 C C . GLY B 1 220 ? -14.164 -16.594 1.713 1 91.81 220 GLY B C 1
ATOM 4508 O O . GLY B 1 220 ? -13.672 -17.672 2.051 1 91.81 220 GLY B O 1
ATOM 4509 N N . THR B 1 221 ? -13.672 -15.852 0.793 1 91.56 221 THR B N 1
ATOM 4510 C CA . THR B 1 221 ? -12.469 -16.219 0.051 1 91.56 221 THR B CA 1
ATOM 4511 C C . THR B 1 221 ? -11.258 -16.297 0.979 1 91.56 221 THR B C 1
ATOM 4513 O O . THR B 1 221 ? -10.484 -17.25 0.925 1 91.56 221 THR B O 1
ATOM 4516 N N . LEU B 1 222 ? -11.117 -15.305 1.825 1 94.25 222 LEU B N 1
ATOM 4517 C CA . LEU B 1 222 ? -9.992 -15.242 2.758 1 94.25 222 LEU B CA 1
ATOM 4518 C C . LEU B 1 222 ? -10 -16.438 3.699 1 94.25 222 LEU B C 1
ATOM 4520 O O . LEU B 1 222 ? -8.961 -17.062 3.926 1 94.25 222 LEU B O 1
ATOM 4524 N N . LYS B 1 223 ? -11.125 -16.75 4.219 1 91.5 223 LYS B N 1
ATOM 4525 C CA . LYS B 1 223 ? -11.258 -17.875 5.137 1 91.5 223 LYS B CA 1
ATOM 4526 C C . LYS B 1 223 ? -10.875 -19.188 4.453 1 91.5 223 LYS B C 1
ATOM 4528 O O . LYS B 1 223 ? -10.18 -20.016 5.043 1 91.5 223 LYS B O 1
ATOM 4533 N N . MET B 1 224 ? -11.336 -19.328 3.268 1 89.38 224 MET B N 1
ATOM 4534 C CA . MET B 1 224 ? -11.016 -20.531 2.514 1 89.38 224 MET B CA 1
ATOM 4535 C C . MET B 1 224 ? -9.508 -20.656 2.287 1 89.38 224 MET B C 1
ATOM 4537 O O . MET B 1 224 ? -8.93 -21.719 2.5 1 89.38 224 MET B O 1
ATOM 4541 N N . MET B 1 225 ? -8.906 -19.609 1.88 1 91.94 225 MET B N 1
ATOM 4542 C CA . MET B 1 225 ? -7.465 -19.625 1.646 1 91.94 225 MET B CA 1
ATOM 4543 C C . MET B 1 225 ? -6.707 -19.906 2.938 1 91.94 225 MET B C 1
ATOM 4545 O O . MET B 1 225 ? -5.766 -20.703 2.945 1 91.94 225 MET B O 1
ATOM 4549 N N . LEU B 1 226 ? -7.152 -19.266 4.016 1 91.69 226 LEU B N 1
ATOM 4550 C CA . LEU B 1 226 ? -6.5 -19.469 5.305 1 91.69 226 LEU B CA 1
ATOM 4551 C C . LEU B 1 226 ? -6.605 -20.922 5.742 1 91.69 226 LEU B C 1
ATOM 4553 O O . LEU B 1 226 ? -5.633 -21.5 6.23 1 91.69 226 LEU B O 1
ATOM 4557 N N . LYS B 1 227 ? -7.746 -21.516 5.547 1 88.94 227 LYS B N 1
ATOM 4558 C CA . LYS B 1 227 ? -7.977 -22.891 5.949 1 88.94 227 LYS B CA 1
ATOM 4559 C C . LYS B 1 227 ? -7.035 -23.844 5.215 1 88.94 227 LYS B C 1
ATOM 4561 O O . LYS B 1 227 ? -6.586 -24.844 5.785 1 88.94 227 LYS B O 1
ATOM 4566 N N . THR B 1 228 ? -6.809 -23.5 3.99 1 87.62 228 THR B N 1
ATOM 4567 C CA . THR B 1 228 ? -5.949 -24.359 3.184 1 87.62 228 THR B CA 1
ATOM 4568 C C . THR B 1 228 ? -4.531 -24.391 3.752 1 87.62 228 THR B C 1
ATOM 4570 O O . THR B 1 228 ? -3.844 -25.406 3.66 1 87.62 228 THR B O 1
ATOM 4573 N N . PHE B 1 229 ? -4.078 -23.391 4.379 1 86.06 229 PHE B N 1
ATOM 4574 C CA . PHE B 1 229 ? -2.711 -23.312 4.875 1 86.06 229 PHE B CA 1
ATOM 4575 C C . PHE B 1 229 ? -2.664 -23.578 6.375 1 86.06 229 PHE B C 1
ATOM 4577 O O . PHE B 1 229 ? -1.614 -23.938 6.914 1 86.06 229 PHE B O 1
ATOM 4584 N N . MET B 1 230 ? -3.695 -23.406 7.074 1 81.5 230 MET B N 1
ATOM 4585 C CA . MET B 1 230 ? -3.75 -23.578 8.523 1 81.5 230 MET B CA 1
ATOM 4586 C C . MET B 1 230 ? -3.639 -25.047 8.898 1 81.5 230 MET B C 1
ATOM 4588 O O . MET B 1 230 ? -3.203 -25.391 10 1 81.5 230 MET B O 1
ATOM 4592 N N . ASN B 1 231 ? -4.008 -25.906 8.102 1 75.75 231 ASN B N 1
ATOM 4593 C CA . ASN B 1 231 ? -3.93 -27.328 8.414 1 75.75 231 ASN B CA 1
ATOM 4594 C C . ASN B 1 231 ? -2.5 -27.75 8.734 1 75.75 231 ASN B C 1
ATOM 4596 O O . ASN B 1 231 ? -2.285 -28.609 9.586 1 75.75 231 ASN B O 1
ATOM 4600 N N . ARG B 1 232 ? -1.666 -27.062 8.266 1 69.94 232 ARG B N 1
ATOM 4601 C CA . ARG B 1 232 ? -0.27 -27.406 8.508 1 69.94 232 ARG B CA 1
ATOM 4602 C C . ARG B 1 232 ? 0.289 -26.625 9.695 1 69.94 232 ARG B C 1
ATOM 4604 O O . ARG B 1 232 ? 1.007 -27.172 10.531 1 69.94 232 ARG B O 1
ATOM 4611 N N . HIS B 1 233 ? -0.065 -25.375 9.781 1 78.38 233 HIS B N 1
ATOM 4612 C CA . HIS B 1 233 ? 0.42 -24.484 10.828 1 78.38 233 HIS B CA 1
ATOM 4613 C C . HIS B 1 233 ? -0.687 -23.547 11.312 1 78.38 233 HIS B C 1
ATOM 4615 O O . HIS B 1 233 ? -0.637 -22.344 11.07 1 78.38 233 HIS B O 1
ATOM 4621 N N . PRO B 1 234 ? -1.563 -24.109 12.133 1 80 234 PRO B N 1
ATOM 4622 C CA . PRO B 1 234 ? -2.752 -23.344 12.508 1 80 234 PRO B CA 1
ATOM 4623 C C . PRO B 1 234 ? -2.414 -22.094 13.336 1 80 234 PRO B C 1
ATOM 4625 O O . PRO B 1 234 ? -3.176 -21.125 13.336 1 80 234 PRO B O 1
ATOM 4628 N N . GLN B 1 235 ? -1.291 -22.109 14.016 1 85.62 235 GLN B N 1
ATOM 4629 C CA . GLN B 1 235 ? -0.961 -21.016 14.914 1 85.62 235 GLN B CA 1
ATOM 4630 C C . GLN B 1 235 ? -0.195 -19.906 14.188 1 85.62 235 GLN B C 1
ATOM 4632 O O . GLN B 1 235 ? 0.265 -18.953 14.812 1 85.62 235 GLN B O 1
ATOM 4637 N N . ASP B 1 236 ? -0.158 -20.01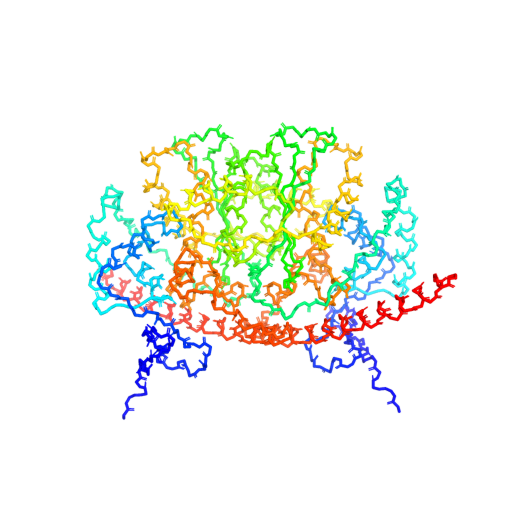6 12.859 1 87.06 236 ASP B N 1
ATOM 4638 C CA . ASP B 1 236 ? 0.632 -19.016 12.141 1 87.06 236 ASP B CA 1
ATOM 4639 C C . ASP B 1 236 ? -0.19 -18.359 11.031 1 87.06 236 ASP B C 1
ATOM 4641 O O . ASP B 1 236 ? 0.364 -17.875 10.047 1 87.06 236 ASP B O 1
ATOM 4645 N N . TRP B 1 237 ? -1.54 -18.344 11.266 1 91.69 237 TRP B N 1
ATOM 4646 C CA . TRP B 1 237 ? -2.379 -17.859 10.18 1 91.69 237 TRP B CA 1
ATOM 4647 C C . TRP B 1 237 ? -2.094 -16.375 9.891 1 91.69 237 TRP B C 1
ATOM 4649 O O . TRP B 1 237 ? -2.244 -15.922 8.758 1 91.69 237 TRP B O 1
ATOM 4659 N N . ASP B 1 238 ? -1.716 -15.609 10.93 1 92.5 238 ASP B N 1
ATOM 4660 C CA . ASP B 1 238 ? -1.439 -14.188 10.742 1 92.5 238 ASP B CA 1
ATOM 4661 C C . ASP B 1 238 ? -0.228 -13.977 9.836 1 92.5 238 ASP B C 1
ATOM 4663 O O . ASP B 1 238 ? -0.157 -12.984 9.109 1 92.5 238 ASP B O 1
ATOM 4667 N N . LYS B 1 239 ? 0.65 -14.914 9.773 1 89.94 239 LYS B N 1
ATOM 4668 C CA . LYS B 1 239 ? 1.854 -14.812 8.953 1 89.94 239 LYS B CA 1
ATOM 4669 C C . LYS B 1 239 ? 1.531 -15.016 7.48 1 89.94 239 LYS B C 1
ATOM 4671 O O . LYS B 1 239 ? 2.287 -14.586 6.605 1 89.94 239 LYS B O 1
ATOM 4676 N N . TYR B 1 240 ? 0.426 -15.633 7.219 1 91.81 240 TYR B N 1
ATOM 4677 C CA . TYR B 1 240 ? 0.067 -15.945 5.84 1 91.81 240 TYR B CA 1
ATOM 4678 C C . TYR B 1 240 ? -0.762 -14.82 5.23 1 91.81 240 TYR B C 1
ATOM 4680 O O . TYR B 1 240 ? -0.953 -14.773 4.012 1 91.81 240 TYR B O 1
ATOM 4688 N N . LEU B 1 241 ? -1.207 -13.891 6 1 95.31 241 LEU B N 1
ATOM 4689 C CA . LEU B 1 241 ? -2.127 -12.859 5.52 1 95.31 241 LEU B CA 1
ATOM 4690 C C . LEU B 1 241 ? -1.494 -12.047 4.391 1 95.31 241 LEU B C 1
ATOM 4692 O O . LEU B 1 241 ? -2.105 -11.859 3.338 1 95.31 241 LEU B O 1
ATOM 4696 N N . PRO B 1 242 ? -0.23 -11.648 4.574 1 95.62 242 PRO B N 1
ATOM 4697 C CA . PRO B 1 242 ? 0.355 -10.883 3.471 1 95.62 242 PRO B CA 1
ATOM 4698 C C . PRO B 1 242 ? 0.417 -11.68 2.17 1 95.62 242 PRO B C 1
ATOM 4700 O O . PRO B 1 242 ? 0.148 -11.141 1.096 1 95.62 242 PRO B O 1
ATOM 4703 N N . HIS B 1 243 ? 0.657 -12.945 2.287 1 94.88 243 HIS B N 1
ATOM 4704 C CA . HIS B 1 243 ? 0.709 -13.805 1.111 1 94.88 243 HIS B CA 1
ATOM 4705 C C . HIS B 1 243 ? -0.654 -13.898 0.434 1 94.88 243 HIS B C 1
ATOM 4707 O O . HIS B 1 243 ? -0.761 -13.711 -0.781 1 94.88 243 HIS B O 1
ATOM 4713 N N . LEU B 1 244 ? -1.542 -14.125 1.25 1 95.81 244 LEU B N 1
ATOM 4714 C CA . LEU B 1 244 ? -2.881 -14.391 0.732 1 95.81 244 LEU B CA 1
ATOM 4715 C C . LEU B 1 244 ? -3.498 -13.125 0.147 1 95.81 244 LEU B C 1
ATOM 4717 O O . LEU B 1 244 ? -4.246 -13.188 -0.833 1 95.81 244 LEU B O 1
ATOM 4721 N N . LEU B 1 245 ? -3.23 -12.023 0.763 1 97.88 245 LEU B N 1
ATOM 4722 C CA . LEU B 1 245 ? -3.678 -10.758 0.195 1 97.88 245 LEU B CA 1
ATOM 4723 C C . LEU B 1 245 ? -3.045 -10.523 -1.172 1 97.88 245 LEU B C 1
ATOM 4725 O O . LEU B 1 245 ? -3.717 -10.07 -2.104 1 97.88 245 LEU B O 1
ATOM 4729 N N . PHE B 1 246 ? -1.789 -10.797 -1.296 1 97.31 246 PHE B N 1
ATOM 4730 C CA . PHE B 1 246 ? -1.12 -10.695 -2.588 1 97.31 246 PHE B CA 1
ATOM 4731 C C . PHE B 1 246 ? -1.817 -11.562 -3.629 1 97.31 246 PHE B C 1
ATOM 4733 O O . PHE B 1 246 ? -2.09 -11.109 -4.742 1 97.31 246 PHE B O 1
ATOM 4740 N N . ALA B 1 247 ? -2.062 -12.773 -3.236 1 95.94 247 ALA B N 1
ATOM 4741 C CA . ALA B 1 247 ? -2.705 -13.734 -4.129 1 95.94 247 ALA B CA 1
ATOM 4742 C C . ALA B 1 247 ? -4.027 -13.188 -4.664 1 95.94 247 ALA B C 1
ATOM 4744 O O . ALA B 1 247 ? -4.328 -13.328 -5.852 1 95.94 247 ALA B O 1
ATOM 4745 N N . TYR B 1 248 ? -4.746 -12.625 -3.814 1 95.94 248 TYR B N 1
ATOM 4746 C CA . TYR B 1 248 ? -6.047 -12.078 -4.188 1 95.94 248 TYR B CA 1
ATOM 4747 C C . TYR B 1 248 ? -5.887 -10.836 -5.051 1 95.94 248 TYR B C 1
ATOM 4749 O O . TYR B 1 248 ? -6.609 -10.656 -6.035 1 95.94 248 TYR B O 1
ATOM 4757 N N . ARG B 1 249 ? -4.953 -9.984 -4.707 1 96.81 249 ARG B N 1
ATOM 4758 C CA . ARG B 1 249 ? -4.762 -8.688 -5.348 1 96.81 249 ARG B CA 1
ATOM 4759 C C . ARG B 1 249 ? -4.199 -8.844 -6.754 1 96.81 249 ARG B C 1
ATOM 4761 O O . ARG B 1 249 ? -4.355 -7.957 -7.598 1 96.81 249 ARG B O 1
ATOM 4768 N N . GLU B 1 250 ? -3.582 -9.922 -7.004 1 94.88 250 GLU B N 1
ATOM 4769 C CA . GLU B 1 250 ? -2.826 -10.117 -8.234 1 94.88 250 GLU B CA 1
ATOM 4770 C C . GLU B 1 250 ? -3.744 -10.508 -9.391 1 94.88 250 GLU B C 1
ATOM 4772 O O . GLU B 1 250 ? -3.438 -10.242 -10.555 1 94.88 250 GLU B O 1
ATOM 4777 N N . VAL B 1 251 ? -4.863 -11.109 -9.094 1 91.75 251 VAL B N 1
ATOM 4778 C CA . VAL B 1 251 ? -5.66 -11.727 -10.148 1 91.75 251 VAL B CA 1
ATOM 4779 C C . VAL B 1 251 ? -6.906 -10.891 -10.414 1 91.75 251 VAL B C 1
ATOM 4781 O O . VAL B 1 251 ? -7.504 -10.336 -9.484 1 91.75 251 VAL B O 1
ATOM 4784 N N . PRO B 1 252 ? -7.332 -10.836 -11.672 1 85.06 252 PRO B N 1
ATOM 4785 C CA . PRO B 1 252 ? -8.516 -10.047 -12.023 1 85.06 252 PRO B CA 1
ATOM 4786 C C . PRO B 1 252 ? -9.781 -10.539 -11.328 1 85.06 252 PRO B C 1
ATOM 4788 O O . PRO B 1 252 ? -9.961 -11.742 -11.141 1 85.06 252 PRO B O 1
ATOM 4791 N N . GLN B 1 253 ? -10.531 -9.578 -10.945 1 82.25 253 GLN B N 1
ATOM 4792 C CA . GLN B 1 253 ? -11.852 -9.859 -10.398 1 82.25 253 GLN B CA 1
ATOM 4793 C C . GLN B 1 253 ? -12.898 -9.969 -11.5 1 82.25 253 GLN B C 1
ATOM 4795 O O . GLN B 1 253 ? -12.836 -9.234 -12.492 1 82.25 253 GLN B O 1
ATOM 4800 N N . GLU B 1 254 ? -13.844 -10.836 -11.281 1 74.75 254 GLU B N 1
ATOM 4801 C CA . GLU B 1 254 ? -14.891 -11.039 -12.281 1 74.75 254 GLU B CA 1
ATOM 4802 C C . GLU B 1 254 ? -15.727 -9.773 -12.477 1 74.75 254 GLU B C 1
ATOM 4804 O O . GLU B 1 254 ? -16.125 -9.453 -13.594 1 74.75 254 GLU B O 1
ATOM 4809 N N . SER B 1 255 ? -16 -9.086 -11.438 1 71.94 255 SER B N 1
ATOM 4810 C CA . SER B 1 255 ? -16.875 -7.91 -11.469 1 71.94 255 SER B CA 1
ATOM 4811 C C . SER B 1 255 ? -16.234 -6.77 -12.242 1 71.94 255 SER B C 1
ATOM 4813 O O . SER B 1 255 ? -16.906 -6.082 -13.023 1 71.94 255 SER B O 1
ATOM 4815 N N . THR B 1 256 ? -14.867 -6.613 -12.164 1 74.38 256 THR B N 1
ATOM 4816 C CA . THR B 1 256 ? -14.203 -5.457 -12.758 1 74.38 256 THR B CA 1
ATOM 4817 C C . THR B 1 256 ? -13.438 -5.863 -14.016 1 74.38 256 THR B C 1
ATOM 4819 O O . THR B 1 256 ? -13.141 -5.027 -14.867 1 74.38 256 THR B O 1
ATOM 4822 N N . GLY B 1 257 ? -13.031 -7.117 -14.07 1 76.38 257 GLY B N 1
ATOM 4823 C CA . GLY B 1 257 ? -12.195 -7.586 -15.164 1 76.38 257 GLY B CA 1
ATOM 4824 C C . GLY B 1 257 ? -10.719 -7.27 -14.969 1 76.38 257 GLY B C 1
ATOM 4825 O O . GLY B 1 257 ? -9.891 -7.617 -15.812 1 76.38 257 GLY B O 1
ATOM 4826 N N . PHE B 1 258 ? -10.391 -6.602 -13.93 1 80.75 258 PHE B N 1
ATOM 4827 C CA . PHE B 1 258 ? -9.023 -6.215 -13.594 1 80.75 258 PHE B CA 1
ATOM 4828 C C . PHE B 1 258 ? -8.664 -6.645 -12.18 1 80.75 258 PHE B C 1
ATOM 4830 O O . PHE B 1 258 ? -9.555 -6.863 -11.352 1 80.75 258 PHE B O 1
ATOM 4837 N N . SER B 1 259 ? -7.422 -6.785 -12.055 1 88.25 259 SER B N 1
ATOM 4838 C CA . SER B 1 259 ? -6.992 -7.125 -10.703 1 88.25 259 SER B CA 1
ATOM 4839 C C . SER B 1 259 ? -6.996 -5.895 -9.797 1 88.25 259 SER B C 1
ATOM 4841 O O . SER B 1 259 ? -6.828 -4.77 -10.273 1 88.25 259 SER B O 1
ATOM 4843 N N . PRO B 1 260 ? -7.199 -6.078 -8.547 1 92.31 260 PRO B N 1
ATOM 4844 C CA . PRO B 1 260 ? -7.07 -4.961 -7.605 1 92.31 260 PRO B CA 1
ATOM 4845 C C . PRO B 1 260 ? -5.734 -4.23 -7.742 1 92.31 260 PRO B C 1
ATOM 4847 O O . PRO B 1 260 ? -5.688 -3.002 -7.652 1 92.31 260 PRO B O 1
ATOM 4850 N N . PHE B 1 261 ? -4.613 -4.902 -7.988 1 91.69 261 PHE B N 1
ATOM 4851 C CA . PHE B 1 261 ? -3.312 -4.281 -8.211 1 91.69 261 PHE B CA 1
ATOM 4852 C C . PHE B 1 261 ? -3.359 -3.352 -9.414 1 91.69 261 PHE B C 1
ATOM 4854 O O . PHE B 1 261 ? -2.889 -2.213 -9.344 1 91.69 261 PHE B O 1
ATOM 4861 N N . GLU B 1 262 ? -3.869 -3.803 -10.445 1 83.62 262 GLU B N 1
ATOM 4862 C CA . GLU B 1 262 ? -3.939 -3 -11.664 1 83.62 262 GLU B CA 1
ATOM 4863 C C . GLU B 1 262 ? -4.77 -1.738 -11.445 1 83.62 262 GLU B C 1
ATOM 4865 O O . GLU B 1 262 ? -4.395 -0.656 -11.898 1 83.62 262 GLU B O 1
ATOM 4870 N N . LEU B 1 263 ? -5.809 -1.928 -10.758 1 82.75 263 LEU B N 1
ATOM 4871 C CA . LEU B 1 263 ? -6.719 -0.805 -10.562 1 82.75 263 LEU B CA 1
ATOM 4872 C C . LEU B 1 263 ? -6.148 0.186 -9.555 1 82.75 263 LEU B C 1
ATOM 4874 O O . LEU B 1 263 ? -6.387 1.392 -9.656 1 82.75 263 LEU B O 1
ATOM 4878 N N . LEU B 1 264 ? -5.418 -0.308 -8.617 1 88.38 264 LEU B N 1
ATOM 4879 C CA . LEU B 1 264 ? -4.879 0.575 -7.59 1 88.38 264 LEU B CA 1
ATOM 4880 C C . LEU B 1 264 ? -3.604 1.259 -8.078 1 88.38 264 LEU B C 1
ATOM 4882 O O . LEU B 1 264 ? -3.412 2.455 -7.852 1 88.38 264 LEU B O 1
ATOM 4886 N N . TYR B 1 265 ? -2.746 0.453 -8.703 1 86.19 265 TYR B N 1
ATOM 4887 C CA . TYR B 1 265 ? -1.413 0.946 -9.039 1 86.19 2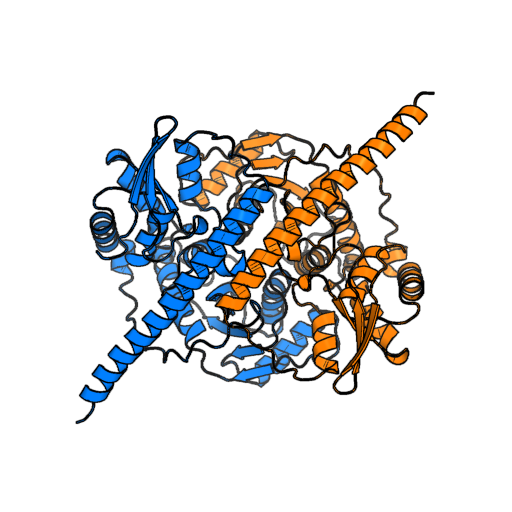65 TYR B CA 1
ATOM 4888 C C . TYR B 1 265 ? -1.32 1.325 -10.508 1 86.19 265 TYR B C 1
ATOM 4890 O O . TYR B 1 265 ? -0.336 1.93 -10.938 1 86.19 265 TYR B O 1
ATOM 4898 N N . GLY B 1 266 ? -2.262 0.945 -11.297 1 78 266 GLY B N 1
ATOM 4899 C CA . GLY B 1 266 ? -2.203 1.192 -12.734 1 78 266 GLY B CA 1
ATOM 4900 C C . GLY B 1 266 ? -1.253 0.26 -13.461 1 78 266 GLY B C 1
ATOM 4901 O O . GLY B 1 266 ? -0.857 0.532 -14.594 1 78 266 GLY B O 1
ATOM 4902 N N . ARG B 1 267 ? -0.848 -0.781 -12.695 1 77.81 267 ARG B N 1
ATOM 4903 C CA . ARG B 1 267 ? 0.111 -1.738 -13.234 1 77.81 267 ARG B CA 1
ATOM 4904 C C . ARG B 1 267 ? -0.002 -3.086 -12.531 1 77.81 267 ARG B C 1
ATOM 4906 O O . ARG B 1 267 ? -0.576 -3.174 -11.445 1 77.81 267 ARG B O 1
ATOM 4913 N N . ARG B 1 268 ? 0.563 -4 -13.203 1 83.62 268 ARG B N 1
ATOM 4914 C CA . ARG B 1 268 ? 0.726 -5.277 -12.516 1 83.62 268 ARG B CA 1
ATOM 4915 C C . ARG B 1 268 ? 1.837 -5.207 -11.477 1 83.62 268 ARG B C 1
ATOM 4917 O O . ARG B 1 268 ? 2.781 -4.426 -11.617 1 83.62 268 ARG B O 1
ATOM 4924 N N . VAL B 1 269 ? 1.646 -5.914 -10.516 1 91.31 269 VAL B N 1
ATOM 4925 C CA . VAL B 1 269 ? 2.641 -6 -9.453 1 91.31 269 VAL B CA 1
ATOM 4926 C C . VAL B 1 269 ? 3.416 -7.309 -9.57 1 91.31 269 VAL B C 1
ATOM 4928 O O . VAL B 1 269 ? 2.824 -8.375 -9.75 1 91.31 269 VAL B O 1
ATOM 4931 N N . ARG B 1 270 ? 4.715 -7.211 -9.492 1 89.19 270 ARG B N 1
ATOM 4932 C CA . ARG B 1 270 ? 5.578 -8.359 -9.734 1 89.19 270 ARG B CA 1
ATOM 4933 C C . ARG B 1 270 ? 5.438 -9.398 -8.625 1 89.19 270 ARG B C 1
ATOM 4935 O O . ARG B 1 270 ? 5.523 -9.062 -7.441 1 89.19 270 ARG B O 1
ATOM 4942 N N . GLY B 1 271 ? 5.207 -10.625 -9.102 1 90.25 271 GLY B N 1
ATOM 4943 C CA . GLY B 1 271 ? 5.094 -11.742 -8.18 1 90.25 271 GLY B CA 1
ATOM 4944 C C . GLY B 1 271 ? 6.012 -12.898 -8.539 1 90.25 271 GLY B C 1
ATOM 4945 O O . GLY B 1 271 ? 6.941 -12.742 -9.328 1 90.25 271 GLY B O 1
ATOM 4946 N N . PRO B 1 272 ? 5.773 -14.023 -7.938 1 86.81 272 PRO B N 1
ATOM 4947 C CA . PRO B 1 272 ? 6.648 -15.188 -8.109 1 86.81 272 PRO B CA 1
ATOM 4948 C C . PRO B 1 272 ? 6.793 -15.609 -9.57 1 86.81 272 PRO B C 1
ATOM 4950 O O . PRO B 1 272 ? 7.891 -15.961 -10.008 1 86.81 272 PRO B O 1
ATOM 4953 N N . LEU B 1 273 ? 5.781 -15.586 -10.344 1 88.81 273 LEU B N 1
ATOM 4954 C CA . LEU B 1 273 ? 5.855 -16.016 -11.734 1 88.81 273 LEU B CA 1
ATOM 4955 C C . LEU B 1 273 ? 6.641 -15.016 -12.57 1 88.81 273 LEU B C 1
ATOM 4957 O O . LEU B 1 273 ? 7.293 -15.391 -13.547 1 88.81 273 LEU B O 1
ATOM 4961 N N . ASP B 1 274 ? 6.543 -13.758 -12.18 1 87.69 274 ASP B N 1
ATOM 4962 C CA . ASP B 1 274 ? 7.391 -12.758 -12.828 1 87.69 274 ASP B CA 1
ATOM 4963 C C . ASP B 1 274 ? 8.867 -13.031 -12.555 1 87.69 274 ASP B C 1
ATOM 4965 O O . ASP B 1 274 ? 9.703 -12.898 -13.453 1 87.69 274 ASP B O 1
ATOM 4969 N N . LEU B 1 275 ? 9.094 -13.375 -11.359 1 83.5 275 LEU B N 1
ATOM 4970 C CA . LEU B 1 275 ? 10.469 -13.695 -10.984 1 83.5 275 LEU B CA 1
ATOM 4971 C C . LEU B 1 275 ? 10.977 -14.906 -11.75 1 83.5 275 LEU B C 1
ATOM 4973 O O . LEU B 1 275 ? 12.133 -14.93 -12.188 1 83.5 275 LEU B O 1
ATOM 4977 N N . MET B 1 276 ? 10.148 -15.875 -11.883 1 84.12 276 MET B N 1
ATOM 4978 C CA . MET B 1 276 ? 10.5 -17.078 -12.641 1 84.12 276 MET B CA 1
ATOM 4979 C C . MET B 1 276 ? 10.797 -16.734 -14.094 1 84.12 276 MET B C 1
ATOM 4981 O O . MET B 1 276 ? 11.766 -17.219 -14.672 1 84.12 276 MET B O 1
ATOM 4985 N N . ARG B 1 277 ? 9.984 -15.93 -14.633 1 86.81 277 ARG B N 1
ATOM 4986 C CA . ARG B 1 277 ? 10.195 -15.5 -16.016 1 86.81 277 ARG B CA 1
ATOM 4987 C C . ARG B 1 277 ? 11.523 -14.758 -16.156 1 86.81 277 ARG B C 1
ATOM 4989 O O . ARG B 1 277 ? 12.281 -15.016 -17.094 1 86.81 277 ARG B O 1
ATOM 4996 N N . ASP B 1 278 ? 11.766 -13.852 -15.258 1 82.38 278 ASP B N 1
ATOM 4997 C CA . ASP B 1 278 ? 13.016 -13.102 -15.273 1 82.38 278 ASP B CA 1
ATOM 4998 C C . ASP B 1 278 ? 14.219 -14.039 -15.219 1 82.38 278 ASP B C 1
ATOM 5000 O O . ASP B 1 278 ? 15.219 -13.805 -15.898 1 82.38 278 ASP B O 1
ATOM 5004 N N . GLU B 1 279 ? 14.102 -14.969 -14.406 1 79.06 279 GLU B N 1
ATOM 5005 C CA . GLU B 1 279 ? 15.188 -15.938 -14.25 1 79.06 279 GLU B CA 1
ATOM 5006 C C . GLU B 1 279 ? 15.438 -16.688 -15.555 1 79.06 279 GLU B C 1
ATOM 5008 O O . GLU B 1 279 ? 16.594 -16.938 -15.922 1 79.06 279 GLU B O 1
ATOM 5013 N N . TRP B 1 280 ? 14.414 -17.156 -16.172 1 81.94 280 TRP B N 1
ATOM 5014 C CA . TRP B 1 280 ? 14.539 -17.938 -17.391 1 81.94 280 TRP B CA 1
ATOM 5015 C C . TRP B 1 280 ? 15.039 -17.078 -18.547 1 81.94 280 TRP B C 1
ATOM 5017 O O . TRP B 1 280 ? 15.867 -17.516 -19.344 1 81.94 280 TRP B O 1
ATOM 5027 N N . GLU B 1 281 ? 14.5 -15.836 -18.578 1 83.5 281 GLU B N 1
ATOM 5028 C CA . GLU B 1 281 ? 14.875 -14.945 -19.672 1 83.5 281 GLU B CA 1
ATOM 5029 C C . GLU B 1 281 ? 16.25 -14.344 -19.453 1 83.5 281 GLU B C 1
ATOM 5031 O O . GLU B 1 281 ? 16.906 -13.898 -20.406 1 83.5 281 GLU B O 1
ATOM 5036 N N . GLY B 1 282 ? 16.641 -14.422 -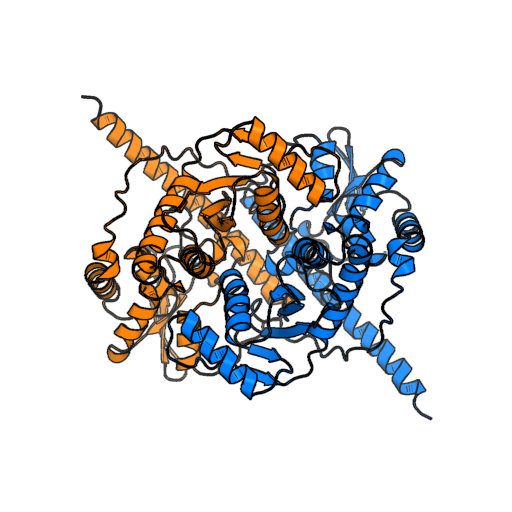18.359 1 71.38 282 GLY B N 1
ATOM 5037 C CA . GLY B 1 282 ? 17.891 -13.758 -18.031 1 71.38 282 GLY B CA 1
ATOM 5038 C C . GLY B 1 282 ? 17.75 -12.266 -17.844 1 71.38 282 GLY B C 1
ATOM 5039 O O . GLY B 1 282 ? 16.641 -11.742 -17.812 1 71.38 282 GLY B O 1
ATOM 5040 N N . LYS B 1 283 ? 18.891 -11.609 -17.625 1 58.62 283 LYS B N 1
ATOM 5041 C CA . LYS B 1 283 ? 18.922 -10.203 -17.234 1 58.62 283 LYS B CA 1
ATOM 5042 C C . LYS B 1 283 ? 18.453 -9.297 -18.391 1 58.62 283 LYS B C 1
ATOM 5044 O O . LYS B 1 283 ? 19.125 -9.211 -19.406 1 58.62 283 LYS B O 1
ATOM 5049 N N . ALA B 1 284 ? 17.109 -9.352 -18.625 1 52.06 284 ALA B N 1
ATOM 5050 C CA . ALA B 1 284 ? 16.75 -8.336 -19.609 1 52.06 284 ALA B CA 1
ATOM 5051 C C . ALA B 1 284 ? 16.938 -6.934 -19.031 1 52.06 284 ALA B C 1
ATOM 5053 O O . ALA B 1 284 ? 16.719 -6.707 -17.844 1 52.06 284 ALA B O 1
ATOM 5054 N N . THR B 1 285 ? 17.703 -6.168 -19.688 1 49.78 285 THR B N 1
ATOM 5055 C CA . THR B 1 285 ? 17.938 -4.781 -19.312 1 49.78 285 THR B CA 1
ATOM 5056 C C . THR B 1 285 ? 16.625 -4.012 -19.219 1 49.78 285 THR B C 1
ATOM 5058 O O . THR B 1 285 ? 15.844 -3.992 -20.172 1 49.78 285 THR B O 1
ATOM 5061 N N . PRO B 1 286 ? 16.234 -3.906 -18.109 1 50.31 286 PRO B N 1
ATOM 5062 C CA . PRO B 1 286 ? 14.992 -3.123 -18.031 1 50.31 286 PRO B CA 1
ATOM 5063 C C . PRO B 1 286 ? 15.016 -1.885 -18.922 1 50.31 286 PRO B C 1
ATOM 5065 O O . PRO B 1 286 ? 16.047 -1.233 -19.062 1 50.31 286 PRO B O 1
ATOM 5068 N N . ARG B 1 287 ? 14.258 -1.95 -19.938 1 46.38 287 ARG B N 1
ATOM 5069 C CA . ARG B 1 287 ? 14.148 -0.686 -20.656 1 46.38 287 ARG B CA 1
ATOM 5070 C C . ARG B 1 287 ? 13.57 0.405 -19.766 1 46.38 287 ARG B C 1
ATOM 5072 O O . ARG B 1 287 ? 12.5 0.231 -19.172 1 46.38 287 ARG B O 1
ATOM 5079 N N . GLY B 1 288 ? 14.469 1.085 -19.141 1 50.72 288 GLY B N 1
ATOM 5080 C CA . GLY B 1 288 ? 14.07 2.229 -18.328 1 50.72 288 GLY B CA 1
ATOM 5081 C C . GLY B 1 288 ? 13.375 3.311 -19.141 1 50.72 288 GLY B C 1
ATOM 5082 O O . GLY B 1 288 ? 13.531 3.387 -20.359 1 50.72 288 GLY B O 1
ATOM 5083 N N . GLU B 1 289 ? 12.219 3.441 -18.844 1 52.25 289 GLU B N 1
ATOM 5084 C CA . GLU B 1 289 ? 11.57 4.613 -19.422 1 52.25 289 GLU B CA 1
ATOM 5085 C C . GLU B 1 289 ? 11.773 5.848 -18.547 1 52.25 289 GLU B C 1
ATOM 5087 O O . GLU B 1 289 ? 12.07 5.727 -17.359 1 52.25 289 GLU B O 1
ATOM 5092 N N . SER B 1 290 ? 11.852 6.84 -19.266 1 50.38 290 SER B N 1
ATOM 5093 C CA . SER B 1 290 ? 11.93 8.07 -18.469 1 50.38 290 SER B CA 1
ATOM 5094 C C . SER B 1 290 ? 10.797 8.148 -17.453 1 50.38 290 SER B C 1
ATOM 5096 O O . SER B 1 290 ? 9.719 7.605 -17.672 1 50.38 290 SER B O 1
ATOM 5098 N N . VAL B 1 291 ? 11.055 8.523 -16.328 1 49.03 291 VAL B N 1
ATOM 5099 C CA . VAL B 1 291 ? 10.078 8.695 -15.258 1 49.03 291 VAL B CA 1
ATOM 5100 C C . VAL B 1 291 ? 8.82 9.359 -15.812 1 49.03 291 VAL B C 1
ATOM 5102 O O . VAL B 1 291 ? 7.699 8.953 -15.484 1 49.03 291 VAL B O 1
ATOM 5105 N N . VAL B 1 292 ? 9.148 10.188 -16.734 1 46.62 292 VAL B N 1
ATOM 5106 C CA . VAL B 1 292 ? 8.055 10.945 -17.328 1 46.62 292 VAL B CA 1
ATOM 5107 C C . VAL B 1 292 ? 7.195 10.023 -18.188 1 46.62 292 VAL B C 1
ATOM 5109 O O . VAL B 1 292 ? 5.969 10.039 -18.094 1 46.62 292 VAL B O 1
ATOM 5112 N N . GLU B 1 293 ? 7.902 9.25 -18.969 1 53.88 293 GLU B N 1
ATOM 5113 C CA . GLU B 1 293 ? 7.195 8.312 -19.828 1 53.88 293 GLU B CA 1
ATOM 5114 C C . GLU B 1 293 ? 6.41 7.289 -19.016 1 53.88 293 GLU B C 1
ATOM 5116 O O . GLU B 1 293 ? 5.289 6.922 -19.375 1 53.88 293 GLU B O 1
ATOM 5121 N N . TYR B 1 294 ? 6.871 7.02 -18.047 1 56.91 294 TYR B N 1
ATOM 5122 C CA . TYR B 1 294 ? 6.238 6.027 -17.172 1 56.91 294 TYR B CA 1
ATOM 5123 C C . TYR B 1 294 ? 4.965 6.586 -16.547 1 56.91 294 TYR B C 1
ATOM 5125 O O . TYR B 1 294 ? 3.91 5.945 -16.609 1 56.91 294 TYR B O 1
ATOM 5133 N N . VAL B 1 295 ? 5.121 7.742 -15.992 1 54.28 295 VAL B N 1
ATOM 5134 C CA . VAL B 1 295 ? 3.982 8.32 -15.289 1 54.28 295 VAL B CA 1
ATOM 5135 C C . VAL B 1 295 ? 2.838 8.555 -16.266 1 54.28 295 VAL B C 1
ATOM 5137 O O . VAL B 1 295 ? 1.677 8.281 -15.961 1 54.28 295 VAL B O 1
ATOM 5140 N N . LEU B 1 296 ? 3.268 8.953 -17.406 1 51.91 296 LEU B N 1
ATOM 5141 C CA . LEU B 1 296 ? 2.26 9.242 -18.422 1 51.91 296 LEU B CA 1
ATOM 5142 C C . LEU B 1 296 ? 1.556 7.961 -18.859 1 51.91 296 LEU B C 1
ATOM 5144 O O . LEU B 1 296 ? 0.326 7.918 -18.938 1 51.91 296 LEU B O 1
ATOM 5148 N N . THR B 1 297 ? 2.375 7.02 -19.141 1 59.22 297 THR B N 1
ATOM 5149 C CA . THR B 1 297 ? 1.822 5.746 -19.578 1 59.22 297 THR B CA 1
ATOM 5150 C C . THR B 1 297 ? 1.039 5.07 -18.453 1 59.22 297 THR B C 1
ATOM 5152 O O . THR B 1 297 ? -0.007 4.465 -18.703 1 59.22 297 THR B O 1
ATOM 5155 N N . PHE B 1 298 ? 1.517 5.504 -17.375 1 62.38 298 PHE B N 1
ATOM 5156 C CA . PHE B 1 298 ? 0.908 4.875 -16.219 1 62.38 298 PHE B CA 1
ATOM 5157 C C . PHE B 1 298 ? -0.475 5.457 -15.945 1 62.38 298 PHE B C 1
ATOM 5159 O O . PHE B 1 298 ? -1.44 4.715 -15.758 1 62.38 298 PHE B O 1
ATOM 5166 N N . ARG B 1 299 ? -0.565 6.59 -15.906 1 54.56 299 ARG B N 1
ATOM 5167 C CA . ARG B 1 299 ? -1.828 7.273 -15.641 1 54.56 299 ARG B CA 1
ATOM 5168 C C . ARG B 1 299 ? -2.859 6.949 -16.719 1 54.56 299 ARG B C 1
ATOM 5170 O O . ARG B 1 299 ? -4.031 6.73 -16.422 1 54.56 299 ARG B O 1
ATOM 5177 N N . GLU B 1 300 ? -2.279 6.941 -17.922 1 59.34 300 GLU B N 1
ATOM 5178 C CA . GLU B 1 300 ? -3.148 6.559 -19.031 1 59.34 300 GLU B CA 1
ATOM 5179 C C . GLU B 1 300 ? -3.652 5.125 -18.859 1 59.34 300 GLU B C 1
ATOM 5181 O O . GLU B 1 300 ? -4.836 4.852 -19.078 1 59.34 300 GLU B O 1
ATOM 5186 N N . ARG B 1 301 ? -2.775 4.441 -18.453 1 61.81 301 ARG B N 1
ATOM 5187 C CA . ARG B 1 301 ? -3.119 3.033 -18.281 1 61.81 301 ARG B CA 1
ATOM 5188 C C . ARG B 1 301 ? -4.121 2.848 -17.156 1 61.81 301 ARG B C 1
ATOM 5190 O O . ARG B 1 301 ? -5.09 2.098 -17.281 1 61.81 301 ARG B O 1
ATOM 5197 N N . LEU B 1 302 ? -3.863 3.586 -16.203 1 62.56 302 LEU B N 1
ATOM 5198 C CA . LEU B 1 302 ? -4.734 3.439 -15.039 1 62.56 302 LEU B CA 1
ATOM 5199 C C . LEU B 1 302 ? -6.133 3.971 -15.336 1 62.56 302 LEU B C 1
ATOM 5201 O O . LEU B 1 302 ? -7.129 3.352 -14.961 1 62.56 302 LEU B O 1
ATOM 5205 N N . ALA B 1 303 ? -6.176 5.109 -15.938 1 60.38 303 ALA B N 1
ATOM 5206 C CA . ALA B 1 303 ? -7.465 5.668 -16.328 1 60.38 303 ALA B CA 1
ATOM 5207 C C . ALA B 1 303 ? -8.227 4.699 -17.234 1 60.38 303 ALA B C 1
ATOM 5209 O O . ALA B 1 303 ? -9.43 4.492 -17.047 1 60.38 303 ALA B O 1
ATOM 5210 N N . GLU B 1 304 ? -7.473 4.094 -18.125 1 60.88 304 GLU B N 1
ATOM 5211 C CA . GLU B 1 304 ? -8.078 3.125 -19.047 1 60.88 304 GLU B CA 1
ATOM 5212 C C . GLU B 1 304 ? -8.57 1.895 -18.281 1 60.88 304 GLU B C 1
ATOM 5214 O O . GLU B 1 304 ? -9.68 1.412 -18.531 1 60.88 304 GLU B O 1
ATOM 5219 N N . LEU B 1 305 ? -7.812 1.476 -17.484 1 60.56 305 LEU B N 1
ATOM 5220 C CA . LEU B 1 305 ? -8.172 0.277 -16.734 1 60.56 305 LEU B CA 1
ATOM 5221 C C . LEU B 1 305 ? -9.406 0.52 -15.883 1 60.56 305 LEU B C 1
ATOM 5223 O O . LEU B 1 305 ? -10.297 -0.332 -15.812 1 60.56 305 LEU B O 1
ATOM 5227 N N . MET B 1 306 ? -9.508 1.643 -15.289 1 58.75 306 MET B N 1
ATOM 5228 C CA . MET B 1 306 ? -10.625 1.945 -14.398 1 58.75 306 MET B CA 1
ATOM 5229 C C . MET B 1 306 ? -11.922 2.09 -15.188 1 58.75 306 MET B C 1
ATOM 5231 O O . MET B 1 306 ? -12.984 1.637 -14.742 1 58.75 306 MET B O 1
ATOM 5235 N N . ASP B 1 307 ? -11.766 2.666 -16.328 1 61.25 307 ASP B N 1
ATOM 5236 C CA . ASP B 1 307 ? -12.93 2.771 -17.203 1 61.25 307 ASP B CA 1
ATOM 5237 C C . ASP B 1 307 ? -13.43 1.392 -17.641 1 61.25 307 ASP B C 1
ATOM 5239 O O . ASP B 1 307 ? -14.633 1.124 -17.609 1 61.25 307 ASP B O 1
ATOM 5243 N N . LEU B 1 308 ? -12.531 0.664 -18.031 1 63.09 308 LEU B N 1
ATOM 5244 C CA . LEU B 1 308 ? -12.883 -0.692 -18.438 1 63.09 308 LEU B CA 1
ATOM 5245 C C . LEU B 1 308 ? -13.477 -1.469 -17.266 1 63.09 308 LEU B C 1
ATOM 5247 O O . LEU B 1 308 ? -14.445 -2.217 -17.438 1 63.09 308 LEU B O 1
ATOM 5251 N N . ALA B 1 309 ? -12.938 -1.24 -16.141 1 61.22 309 ALA B N 1
ATOM 5252 C CA . ALA B 1 309 ? -13.438 -1.919 -14.953 1 61.22 309 ALA B CA 1
ATOM 5253 C C . ALA B 1 309 ? -14.875 -1.499 -14.648 1 61.22 309 ALA B C 1
ATOM 5255 O O . ALA B 1 309 ? -15.703 -2.328 -14.266 1 61.22 309 ALA B O 1
ATOM 5256 N N . ARG B 1 310 ? -15.164 -0.315 -14.781 1 61.53 310 ARG B N 1
ATOM 5257 C CA . ARG B 1 310 ? -16.516 0.202 -14.562 1 61.53 310 ARG B CA 1
ATOM 5258 C C . ARG B 1 310 ? -17.516 -0.43 -15.531 1 61.53 310 ARG B C 1
ATOM 5260 O O . ARG B 1 310 ? -18.609 -0.826 -15.125 1 61.53 310 ARG B O 1
ATOM 5267 N N . GLU B 1 311 ? -17.062 -0.393 -16.719 1 63.41 311 GLU B N 1
ATOM 5268 C CA . GLU B 1 311 ? -17.906 -1.027 -17.719 1 63.41 311 GLU B CA 1
ATOM 5269 C C . GLU B 1 311 ? -18.172 -2.492 -17.391 1 63.41 311 GLU B C 1
ATOM 5271 O O . GLU B 1 311 ? -19.297 -2.971 -17.484 1 63.41 311 GLU B O 1
ATOM 5276 N N . ASN B 1 312 ? -17.109 -3.041 -17.031 1 62.38 312 ASN B N 1
ATOM 5277 C CA . ASN B 1 312 ? -17.234 -4.453 -16.688 1 62.38 312 ASN B CA 1
ATOM 5278 C C . ASN B 1 312 ? -18.125 -4.652 -15.461 1 62.38 312 ASN B C 1
ATOM 5280 O O . ASN B 1 312 ? -18.891 -5.613 -15.391 1 62.38 312 ASN B O 1
ATOM 5284 N N . LEU B 1 313 ? -17.953 -3.775 -14.57 1 61.5 313 LEU B N 1
ATOM 5285 C CA . LEU B 1 313 ? -18.781 -3.857 -13.367 1 61.5 313 LEU B CA 1
ATOM 5286 C C . LEU B 1 313 ? -20.25 -3.658 -13.703 1 61.5 313 LEU B C 1
ATOM 5288 O O . LEU B 1 313 ? -21.109 -4.375 -13.18 1 61.5 313 LEU B O 1
ATOM 5292 N N . ALA B 1 314 ? -20.547 -2.645 -14.492 1 64.88 314 ALA B N 1
ATOM 5293 C CA . ALA B 1 314 ? -21.906 -2.395 -14.938 1 64.88 314 ALA B CA 1
ATOM 5294 C C . ALA B 1 314 ? -22.484 -3.609 -15.656 1 64.88 314 ALA B C 1
ATOM 5296 O O . ALA B 1 314 ? -23.641 -3.988 -15.438 1 64.88 314 ALA B O 1
ATOM 5297 N N . ARG B 1 315 ? -21.656 -4.152 -16.453 1 64.94 315 ARG B N 1
ATOM 5298 C CA . ARG B 1 315 ? -22.078 -5.348 -17.188 1 64.94 315 ARG B CA 1
ATOM 5299 C C . ARG B 1 315 ? -22.328 -6.508 -16.234 1 64.94 315 ARG B C 1
ATOM 5301 O O . ARG B 1 315 ? -23.312 -7.238 -16.391 1 64.94 315 ARG B O 1
ATOM 5308 N N . ALA B 1 316 ? -21.438 -6.656 -15.336 1 62.09 316 ALA B N 1
ATOM 5309 C CA . ALA B 1 316 ? -21.578 -7.727 -14.352 1 62.09 316 ALA B CA 1
ATOM 5310 C C . ALA B 1 316 ? -22.828 -7.535 -13.508 1 62.09 316 ALA B C 1
ATOM 5312 O O . ALA B 1 316 ? -23.516 -8.5 -13.172 1 62.09 316 ALA B O 1
ATOM 5313 N N . GLN B 1 317 ? -23.078 -6.316 -13.188 1 59.81 317 GLN B N 1
ATOM 5314 C CA . GLN B 1 317 ? -24.281 -5.988 -12.43 1 59.81 317 GLN B CA 1
ATOM 5315 C C . GLN B 1 317 ? -25.531 -6.285 -13.234 1 59.81 317 GLN B C 1
ATOM 5317 O O . GLN B 1 317 ? -26.516 -6.805 -12.703 1 59.81 317 GLN B O 1
ATOM 5322 N N . ARG B 1 318 ? -25.5 -5.945 -14.453 1 60.94 318 ARG B N 1
ATOM 5323 C CA . ARG B 1 318 ? -26.641 -6.23 -15.328 1 60.94 318 ARG B CA 1
ATOM 5324 C C . ARG B 1 318 ? -26.859 -7.734 -15.461 1 60.94 318 ARG B C 1
ATOM 5326 O O . ARG B 1 318 ? -28 -8.203 -15.422 1 60.94 318 ARG B O 1
ATOM 5333 N N . LYS B 1 319 ? -25.75 -8.383 -15.594 1 56.62 319 LYS B N 1
ATOM 5334 C CA . LYS B 1 319 ? -25.844 -9.836 -15.711 1 56.62 319 LYS B CA 1
ATOM 5335 C C . LYS B 1 319 ? -26.406 -10.461 -14.438 1 56.62 319 LYS B C 1
ATOM 5337 O O . LYS B 1 319 ? -27.219 -11.383 -14.492 1 56.62 319 LYS B O 1
ATOM 5342 N N . GLN B 1 320 ? -25.938 -9.961 -13.43 1 56.03 320 GLN B N 1
ATOM 5343 C CA . GLN B 1 320 ? -26.406 -10.461 -12.148 1 56.03 320 GLN B CA 1
ATOM 5344 C C . GLN B 1 320 ? -27.875 -10.141 -11.93 1 56.03 320 GLN B C 1
ATOM 5346 O O . GLN B 1 320 ? -28.625 -10.961 -11.406 1 56.03 320 GLN B O 1
ATOM 5351 N N . LYS B 1 321 ? -28.25 -8.953 -12.273 1 54.72 321 LYS B N 1
ATOM 5352 C CA . LYS B 1 321 ? -29.656 -8.57 -12.18 1 54.72 321 LYS B CA 1
ATOM 5353 C C . LYS B 1 321 ? -30.531 -9.469 -13.047 1 54.72 321 LYS B C 1
ATOM 5355 O O . LYS B 1 321 ? -31.609 -9.898 -12.617 1 54.72 321 LYS B O 1
ATOM 5360 N N . VAL B 1 322 ? -30.047 -9.719 -14.148 1 52.31 322 VAL B N 1
ATOM 5361 C CA . VAL B 1 322 ? -30.797 -10.578 -15.062 1 52.31 322 VAL B CA 1
ATOM 5362 C C . VAL B 1 322 ? -30.922 -11.977 -14.461 1 52.31 322 VAL B C 1
ATOM 5364 O O . VAL B 1 322 ? -32 -12.586 -14.508 1 52.31 322 VAL B O 1
ATOM 5367 N N . TRP B 1 323 ? -29.891 -12.43 -13.984 1 49.28 323 TRP B N 1
ATOM 5368 C CA . TRP B 1 323 ? -29.891 -13.758 -13.375 1 49.28 323 TRP B CA 1
ATOM 5369 C C . TRP B 1 323 ? -30.797 -13.789 -12.148 1 49.28 323 TRP B C 1
ATOM 5371 O O . TRP B 1 323 ? -31.594 -14.727 -11.977 1 49.28 323 TRP B O 1
ATOM 5381 N N . TYR B 1 324 ? -30.672 -12.773 -11.359 1 50.12 324 TYR B N 1
ATOM 5382 C CA . TYR B 1 324 ? -31.531 -12.656 -10.188 1 50.12 324 TYR B CA 1
ATOM 5383 C C . TYR B 1 324 ? -33 -12.555 -10.586 1 50.12 324 TYR B C 1
ATOM 5385 O O . TYR B 1 324 ? -33.875 -13.188 -9.984 1 50.12 324 TYR B O 1
ATOM 5393 N N . ASP B 1 325 ? -33.25 -11.711 -11.492 1 51.34 325 ASP B N 1
ATOM 5394 C CA . ASP B 1 325 ? -34.625 -11.578 -11.984 1 51.34 325 ASP B CA 1
ATOM 5395 C C . ASP B 1 325 ? -35.125 -12.891 -12.562 1 51.34 325 ASP B C 1
ATOM 5397 O O . ASP B 1 325 ? -36.281 -13.234 -12.406 1 51.34 325 ASP B O 1
ATOM 5401 N N . ARG B 1 326 ? -34.281 -13.539 -13.125 1 49.03 326 ARG B N 1
ATOM 5402 C CA . ARG B 1 326 ? -34.656 -14.828 -13.688 1 49.03 326 ARG B CA 1
ATOM 5403 C C . ARG B 1 326 ? -34.906 -15.859 -12.586 1 49.03 326 ARG B C 1
ATOM 5405 O O . ARG B 1 326 ? -35.875 -16.625 -12.656 1 49.03 326 ARG B O 1
ATOM 5412 N N . THR B 1 327 ? -34.062 -15.812 -11.688 1 49.94 327 THR B N 1
ATOM 5413 C CA . THR B 1 327 ? -34.219 -16.797 -10.617 1 49.94 327 THR B CA 1
ATOM 5414 C C . THR B 1 327 ? -35.312 -16.375 -9.641 1 49.94 327 THR B C 1
ATOM 5416 O O . THR B 1 327 ? -35.969 -17.219 -9.023 1 49.94 327 THR B O 1
ATOM 5419 N N . ALA B 1 328 ? -35.375 -15.086 -9.352 1 50.25 328 ALA B N 1
ATOM 5420 C CA . ALA B 1 328 ? -36.5 -14.609 -8.57 1 50.25 328 ALA B CA 1
ATOM 5421 C C . ALA B 1 328 ? -37.812 -14.961 -9.242 1 50.25 328 ALA B C 1
ATOM 5423 O O . ALA B 1 328 ? -38.812 -15.297 -8.57 1 50.25 328 ALA B O 1
ATOM 5424 N N . ARG B 1 329 ? -3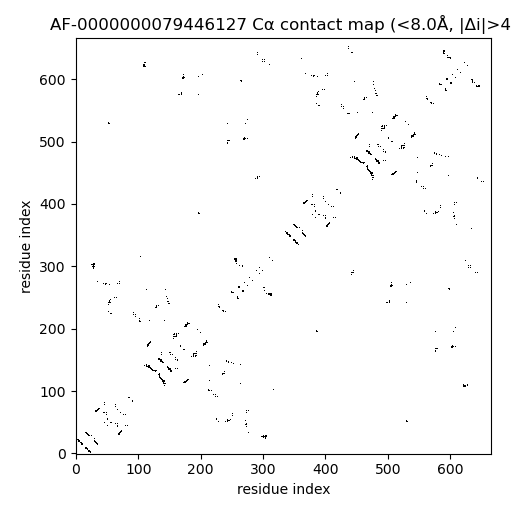7.969 -14.938 -10.492 1 48.69 329 ARG B N 1
ATOM 5425 C CA . ARG B 1 329 ? -39.156 -15.367 -11.203 1 48.69 329 ARG B CA 1
ATOM 5426 C C . ARG B 1 329 ? -39.344 -16.875 -11.102 1 48.69 329 ARG B C 1
ATOM 5428 O O . ARG B 1 329 ? -40.469 -17.359 -11.023 1 48.69 329 ARG B O 1
ATOM 5435 N N . ALA B 1 330 ? -38.312 -17.531 -11.023 1 45.31 330 ALA B N 1
ATOM 5436 C CA . ALA B 1 330 ? -38.469 -18.969 -10.945 1 45.31 330 ALA B CA 1
ATOM 5437 C C . ALA B 1 330 ? -38.969 -19.391 -9.555 1 45.31 330 ALA B C 1
ATOM 5439 O O . ALA B 1 330 ? -39.531 -20.469 -9.391 1 45.31 330 ALA B O 1
ATOM 5440 N N . ARG B 1 331 ? -38.625 -18.562 -8.57 1 42.75 331 ARG B N 1
ATOM 5441 C CA . ARG B 1 331 ? -39.125 -18.969 -7.258 1 42.75 331 ARG B CA 1
ATOM 5442 C C . ARG B 1 331 ? -40.594 -18.625 -7.098 1 42.75 331 ARG B C 1
ATOM 5444 O O . ARG B 1 331 ? -41.188 -18.875 -6.047 1 42.75 331 ARG B O 1
ATOM 5451 N N . ALA B 1 332 ? -41.031 -17.844 -8.008 1 37.41 332 ALA B N 1
ATOM 5452 C CA . ALA B 1 332 ? -42.469 -17.688 -7.863 1 37.41 332 ALA B CA 1
ATOM 5453 C C . ALA B 1 332 ? -43.219 -18.969 -8.234 1 37.41 332 ALA B C 1
ATOM 5455 O O . ALA B 1 332 ? -43.25 -19.344 -9.406 1 37.41 332 ALA B O 1
ATOM 5456 N N . PHE B 1 333 ? -43 -19.953 -7.297 1 34.44 333 PHE B N 1
ATOM 5457 C CA . PHE B 1 333 ? -44.031 -20.953 -7.344 1 34.44 333 PHE B CA 1
ATOM 5458 C C . PHE B 1 333 ? -45.344 -20.422 -6.738 1 34.44 333 PHE B C 1
ATOM 5460 O O . PHE B 1 333 ? -45.312 -19.594 -5.82 1 34.44 333 PHE B O 1
#

Nearest PDB structures (foldseek):
  5ejk-assembly1_C  TM=7.133E-01  e=2.354E-07  Rous sarcoma virus - Prague C
  4fw1-assembly1_B  TM=7.536E-01  e=9.928E-07  Rous sarcoma virus - Prague C
  1c0m-assembly1_A  TM=7.503E-01  e=3.409E-06  Rous sarcoma virus
  1a5v-assembly1_A  TM=7.400E-01  e=2.805E-05  Rous sarcoma virus (strain Schmidt-Ruppin)
  1asu-assembly1_A-2  TM=6.081E-01  e=2.531E-05  Avian sarcoma virus

Sequence (666 aa):
MGRGCQERFLWEKGFLYREWAPPGEVESWGIRRQLVVPQKFRHKLLYLAHDIPLAGHQGIRRTRQRLLQNFYCPGVFTNVRQYCRSCDPCQRVGKARDKGKAVLRPLPIIEEPFQKVAMDIVGPLSKTTRSGKKYILVLVDFATRYPEAVPLSSIEADTVADALLTIFSRVGFPKEVLTDQGSNFMSALLRCLWERCGVRHNWASAYHPQANGLVERFNGTLKMMLKTFMNRHPQDWDKYLPHLLFAYREVPQESTGFSPFELLYGRRVRGPLDLMRDEWEGKATPRGESVVEYVLTFRERLAELMDLARENLARAQRKQKVWYDRTARARAFMGRGCQERFLWEKGFLYREWAPPGEVESWGIRRQLVVPQKFRHKLLYLAHDIPLAGHQGIRRTRQRLLQNFYCPGVFTNVRQYCRSCDPCQRVGKARDKGKAVLRPLPIIEEPFQKVAMDIVGPLSKTTRSGKKYILVLVDFATRYPEAVPLSSIEADTVADALLTIFSRVGFPKEVLTDQGSNFMSALLRCLWERCGVRHNWASAYHPQANGLVERFNGTLKMMLKTFMNRHPQDWDKYLPHLLFAYREVPQESTGFSPFELLYGRRVRGPLDLMRDEWEGKATPRGESVVEYVLTFRERLAELMDLARENLARAQRKQKVWYDRTARARAF

pLDDT: mean 77.25, std 19.06, range [23.27, 97.88]

Foldseek 3Di:
DQQDFDWDWDDDPNWIWIWTAPRPLPFPLRTAIATEDDPVCLVVLLCQLAPDLLQLNDDLVQSLQSSSNHHDYVCSSVVSNVCSVPDDLLVVLDDLPPPDPPPPDPLDDQDQWQQEKEWDKDDQDPAQAPVQFRIKIWIATSRLRQIDIATFNDDQLLRVLVVVCVVCVVRHDYLEYEYQDDPVSVVSNQCNNCVVVVHNDRDPRPYDHDDDSSRVVVVSSLVSSLSSVCVVPVNCSNVSVVSNSSSQQQGADQLQQRGSCCRRVLDHDDDDVNVVSCVVSDVPVPPCPDVVNCVVSSVSNSVSRRVSRVVSNVVVVVVSVVVVVVVVVVPPD/DQQDFDWDWDDDPNWIWIWTAPRPPPDPVRIAIATEDDPVCLVVLLCQLAPDLLQLNDDLVQSLQSSSNHHDYVVSSVVSNVCSVPDDLLVVLDDLPPPDPPPPDQLPDQDQWQQEKEWDKDDQDPAQAPVQFRIKIWIATSQLRQIDIATFNDDQLLRVLVVVCVVCVVRHDYLEYEYQDDPVSVVSNQCNNCVVVVHNDRDPSDYDHDDDPSRVVVVSSLVSSLSSVCVVPVNCSNVSVVSNSSSQQQGDDQLQRRGSCCLRFVDHDDDDVNVVSCVVSDDDPPPDDDPVVCVVNRVVSNVVSSVSRSVSNVVVSVVSVVVCVVVVVVPPD

Radius of gyration: 25.1 Å; Cα contacts (8 Å, |Δi|>4): 1149; chains: 2; bounding box: 88×72×65 Å

Organism: Chrysemys picta bellii (NCBI:txid8478)